Protein 4QED (pdb70)

Sequence (496 aa):
MKKNVLITGGFKGIGKQVALEFLKNDYHVCITSRYFEKEKRIPHLFSSYEENISFYQLDVTDEEQVNEIINKIVKKFGRLDVLVNNAGISLSDGLLTETKTTDFNKMINTNILGTYFCMKYALKHMQKVSCGAIVNISSITGLSGFPYSILFGSTKHAVIGLTKGAAVEFADKGIKINAVAPGIIKTETLQKEIDSGEFSEDSISSIHPMQKLGTTLDVAKGIYFLANEDNNFITGHVLSIDGGYLSQMKKNVLITGGFKGIGKQVALEFLKNDYHVCITSRYFEKEKRIPHLFSSYEENISFYQLDVTDEEQVNEIINKIVKKFGRLDVLVNNAGISLSDGLLTETKTTDFNKMINTNILGTYFCMKYALKHMQKVSCGAIVNISSITGLSGFPYSILFGSTKHAVIGLTKGAAVEFADKGIKINAVAPGIIKTETLQKEIDSGEFSEDSISSIHPMQKLGTTLDVAKGIYFLANEDNNFITGHVLSIDGGYLSQ

Organism: Staphylococcus epidermidis (NCBI:txid1282)

Radius of gyration: 23.38 Å; Cα contacts (8 Å, |Δi|>4): 1090; chains: 2; bounding box: 49×61×66 Å

InterPro domains:
  IPR002347 Short-chain dehydrogenase/reductase SDR [PF13561] (12-245)
  IPR002347 Short-chain dehydrogenase/reductase SDR [PR00080] (78-89)
  IPR002347 Short-chain dehydrogenase/reductase SDR [PR00080] (132-140)
  IPR002347 Short-chain dehydrogenase/reductase SDR [PR00080] (152-171)
  IPR002347 Short-chain dehydrogenase/reductase SDR [PR00081] (4-21)
  IPR002347 Short-chain dehydrogenase/reductase SDR [PR00081] (78-89)
  IPR002347 Short-chain dehydrogenase/reductase SDR [PR00081] (126-142)
  IPR002347 Short-chain dehydrogenase/reductase SDR [PR00081] (152-171)
  IPR002347 Short-chain dehydrogenase/reductase SDR [PR00081] (173-190)
  IPR002347 Short-chain dehydrogenase/reductase SDR [PR00081] (209-229)
  IPR020904 Short-chain dehydrogenase/reductase, conserved site [PS00061] (139-167)
  IPR036291 NAD(P)-binding domain superfamily [SSF51735] (3-246)
  IPR050259 Short-chain dehydrogenases/reductases [PTHR42879] (2-246)

Structure (mmCIF, N/CA/C/O backbone):
data_4QED
#
_entry.id   4QED
#
_cell.length_a   131.42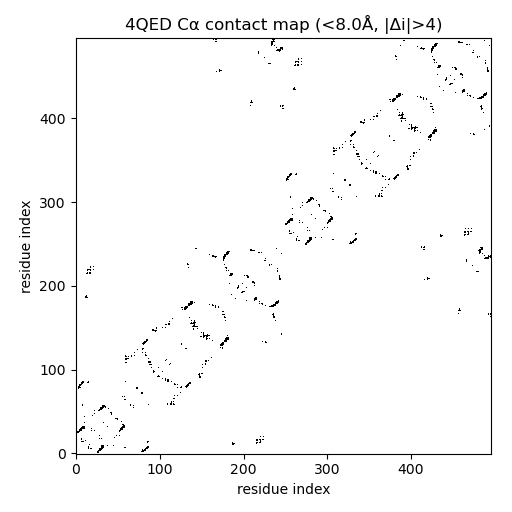4
_cell.length_b   57.278
_cell.length_c   82.438
_cell.angle_alpha   90.00
_cell.angle_beta   121.13
_cell.angle_gamma   90.00
#
_symmetry.space_group_name_H-M   'C 1 2 1'
#
loop_
_entity.id
_entity.type
_entity.pdbx_description
1 polymer ElxO
2 non-polymer 'NADP NICOTINAMIDE-ADENINE-DINUCLEOTIDE PHOSPHATE'
3 non-polymer 'SULFATE ION'
4 water water
#
loop_
_atom_site.group_PDB
_atom_site.id
_atom_site.type_symbol
_atom_site.label_atom_id
_atom_site.label_alt_id
_atom_site.label_comp_id
_atom_site.label_asym_id
_atom_site.label_entity_id
_atom_site.label_seq_id
_atom_site.pdbx_PDB_ins_code
_atom_site.Cartn_x
_atom_site.Cartn_y
_atom_site.Cartn_z
_atom_site.occupancy
_atom_site.B_iso_or_equiv
_atom_site.auth_seq_id
_atom_site.auth_comp_id
_atom_site.auth_asym_id
_atom_site.auth_atom_id
_atom_site.pdbx_PDB_model_num
ATOM 1 N N . MET A 1 1 ? 35.931 19.704 16.314 1.00 33.98 2 MET A N 1
ATOM 2 C CA . MET A 1 1 ? 36.219 19.790 14.852 1.00 35.06 2 MET A CA 1
ATOM 3 C C . MET A 1 1 ? 35.377 18.802 14.035 1.00 34.10 2 MET A C 1
ATOM 4 O O . MET A 1 1 ? 35.242 18.950 12.818 1.00 35.09 2 MET A O 1
ATOM 9 N N . LYS A 1 2 ? 34.813 17.803 14.709 1.00 31.66 3 LYS A N 1
ATOM 10 C CA . LYS A 1 2 ? 33.956 16.820 14.051 1.00 30.24 3 LYS A CA 1
ATOM 11 C C . LYS A 1 2 ? 32.491 17.172 14.243 1.00 28.90 3 LYS A C 1
ATOM 12 O O . LYS A 1 2 ? 32.102 17.690 15.291 1.00 28.31 3 LYS A O 1
ATOM 18 N N . LYS A 1 3 ? 31.678 16.868 13.235 1.00 28.03 4 LYS A N 1
ATOM 19 C CA . LYS A 1 3 ? 30.228 16.925 13.378 1.00 26.97 4 LYS A CA 1
ATOM 20 C C . LYS A 1 3 ? 29.805 15.993 14.509 1.00 26.55 4 LYS A C 1
ATOM 21 O O . LYS A 1 3 ? 30.469 14.986 14.772 1.00 26.34 4 LYS A O 1
ATOM 27 N N . ASN A 1 4 ? 28.707 16.342 15.174 1.00 25.50 5 ASN A N 1
ATOM 28 C CA . ASN A 1 4 ? 28.248 15.633 16.355 1.00 25.97 5 ASN A CA 1
ATOM 29 C C . ASN A 1 4 ? 26.824 15.111 16.185 1.00 24.32 5 ASN A C 1
ATOM 30 O O . ASN A 1 4 ? 25.923 15.862 15.816 1.00 23.66 5 ASN A O 1
ATOM 35 N N . VAL A 1 5 ? 26.641 13.825 16.466 1.00 22.78 6 VAL A N 1
ATOM 36 C CA . VAL A 1 5 ? 25.327 13.180 16.355 1.00 22.11 6 VAL A CA 1
ATOM 37 C C . VAL A 1 5 ? 24.911 12.531 17.678 1.00 21.89 6 VAL A C 1
ATOM 38 O O . VAL A 1 5 ? 25.723 11.876 18.337 1.00 22.42 6 VAL A O 1
ATOM 42 N N . LEU A 1 6 ? 23.653 12.734 18.074 1.00 21.40 7 LEU A N 1
ATOM 43 C CA . LEU A 1 6 ? 23.075 12.010 19.211 1.00 21.36 7 LEU A CA 1
ATOM 44 C C . LEU A 1 6 ? 22.135 10.929 18.683 1.00 21.15 7 LEU A C 1
ATOM 45 O O . LEU A 1 6 ? 21.225 11.218 17.901 1.00 21.31 7 LEU A O 1
ATOM 50 N N . ILE A 1 7 ? 22.386 9.693 19.092 1.00 20.75 8 ILE A N 1
ATOM 51 C CA . ILE A 1 7 ? 21.485 8.575 18.797 1.00 20.89 8 ILE A CA 1
ATOM 52 C C . ILE A 1 7 ? 20.863 8.111 20.102 1.00 21.59 8 ILE A C 1
ATOM 53 O O . ILE A 1 7 ? 21.573 7.863 21.085 1.00 21.97 8 ILE A O 1
ATOM 58 N N . THR A 1 8 ? 19.540 7.992 20.129 1.00 21.30 9 THR A N 1
ATOM 59 C CA . THR A 1 8 ? 18.894 7.428 21.300 1.00 21.87 9 THR A CA 1
ATOM 60 C C . THR A 1 8 ? 19.012 5.913 21.202 1.00 22.93 9 THR A C 1
ATOM 61 O O . THR A 1 8 ? 18.226 5.263 20.539 1.00 23.37 9 THR A O 1
ATOM 65 N N . GLY A 1 9 ? 20.039 5.376 21.847 1.00 23.88 10 GLY A N 1
ATOM 66 C CA . GLY A 1 9 ? 20.434 3.976 21.681 1.00 25.16 10 GLY A CA 1
ATOM 67 C C . GLY A 1 9 ? 21.860 3.912 21.178 1.00 26.01 10 GLY A C 1
ATOM 68 O O . GLY A 1 9 ? 22.627 4.880 21.318 1.00 26.83 10 GLY A O 1
ATOM 69 N N . GLY A 1 10 ? 22.220 2.779 20.580 1.00 25.30 11 GLY A N 1
ATOM 70 C CA . GLY A 1 10 ? 23.548 2.599 20.004 1.00 25.45 11 GLY A CA 1
ATOM 71 C C . GLY A 1 10 ? 24.223 1.295 20.397 1.00 24.98 11 GLY A C 1
ATOM 72 O O . GLY A 1 10 ? 25.270 0.948 19.852 1.00 25.68 11 GLY A O 1
ATOM 73 N N . PHE A 1 11 ? 23.635 0.572 21.342 1.00 25.49 12 PHE A N 1
ATOM 74 C CA . PHE A 1 11 ? 24.281 -0.636 21.854 1.00 25.76 12 PHE A CA 1
ATOM 75 C C . PHE A 1 11 ? 23.806 -1.924 21.190 1.00 26.27 12 PHE A C 1
ATOM 76 O O . PHE A 1 11 ? 24.469 -2.952 21.302 1.00 27.59 12 PHE A O 1
ATOM 84 N N . LYS A 1 12 ? 22.680 -1.861 20.483 1.00 25.85 13 LYS A N 1
ATOM 85 C CA . LYS A 1 12 ? 22.121 -3.041 19.812 1.00 25.59 13 LYS A CA 1
ATOM 86 C C . LYS A 1 12 ? 21.273 -2.647 18.603 1.00 25.38 13 LYS A C 1
ATOM 87 O O . LYS A 1 12 ? 20.933 -1.478 18.429 1.00 24.90 13 LYS A O 1
ATOM 93 N N . GLY A 1 13 ? 20.931 -3.633 17.781 1.00 23.66 14 GLY A N 1
ATOM 94 C CA . GLY A 1 13 ? 20.031 -3.432 16.648 1.00 23.68 14 GLY A CA 1
ATOM 95 C C . GLY A 1 13 ? 20.431 -2.337 15.681 1.00 22.49 14 GLY A C 1
ATOM 96 O O . GLY A 1 13 ? 21.615 -2.109 15.427 1.00 22.51 14 GLY A O 1
ATOM 97 N N . ILE A 1 14 ? 19.421 -1.660 15.144 1.00 21.60 15 ILE A N 1
ATOM 98 C CA . ILE A 1 14 ? 19.613 -0.568 14.189 1.00 20.64 15 ILE A CA 1
ATOM 99 C C . ILE A 1 14 ? 20.536 0.527 14.751 1.00 20.95 15 ILE A C 1
ATOM 100 O O . ILE A 1 14 ? 21.460 0.994 14.068 1.00 21.33 15 ILE A O 1
ATOM 105 N N . GLY A 1 15 ? 20.286 0.921 15.996 1.00 20.50 16 GLY A N 1
ATOM 106 C CA . GLY A 1 15 ? 21.066 1.975 16.650 1.00 20.19 16 GLY A CA 1
ATOM 107 C C . GLY A 1 15 ? 22.568 1.757 16.648 1.00 20.46 16 GLY A C 1
ATOM 108 O O . GLY A 1 15 ? 23.339 2.702 16.440 1.00 20.11 16 GLY A O 1
ATOM 109 N N . LYS A 1 16 ? 22.995 0.519 16.877 1.00 21.15 17 LYS A N 1
ATOM 110 C CA . LYS A 1 16 ? 24.425 0.210 16.881 1.00 23.05 17 LYS A CA 1
ATOM 111 C C . LYS A 1 16 ? 25.014 0.424 15.491 1.00 22.66 17 LYS A C 1
ATOM 112 O O . LYS A 1 16 ? 26.083 1.013 15.356 1.00 22.19 17 LYS A O 1
ATOM 118 N N . GLN A 1 17 ? 24.308 -0.048 14.467 1.00 21.91 18 GLN A N 1
ATOM 119 C CA . GLN A 1 17 ? 24.763 0.108 13.085 1.00 21.99 18 GLN A CA 1
ATOM 120 C C . GLN A 1 17 ? 24.740 1.573 12.646 1.00 21.39 18 GLN A C 1
ATOM 121 O O . GLN A 1 17 ? 25.618 2.013 11.898 1.00 21.40 18 GLN A O 1
ATOM 127 N N . VAL A 1 18 ? 23.749 2.324 13.125 1.00 21.27 19 VAL A N 1
ATOM 128 C CA . VAL A 1 18 ? 23.685 3.765 12.859 1.00 21.21 19 VAL A CA 1
ATOM 129 C C . VAL A 1 18 ? 24.930 4.447 13.444 1.00 21.18 19 VAL A C 1
ATOM 130 O O . VAL A 1 18 ? 25.586 5.247 12.768 1.00 20.98 19 VAL A O 1
ATOM 134 N N . ALA A 1 19 ? 25.265 4.102 14.688 1.00 21.48 20 ALA A N 1
ATOM 135 C CA . ALA A 1 19 ? 26.496 4.578 15.317 1.00 21.76 20 ALA A CA 1
ATOM 136 C C . ALA A 1 19 ? 27.711 4.273 14.441 1.00 21.71 20 ALA A C 1
ATOM 137 O O . ALA A 1 19 ? 28.487 5.166 14.136 1.00 21.20 20 ALA A O 1
ATOM 139 N N . LEU A 1 20 ? 27.861 3.012 14.030 1.00 22.49 21 LEU A N 1
ATOM 140 C CA . LEU A 1 20 ? 28.974 2.613 13.159 1.00 23.81 21 LEU A CA 1
ATOM 141 C C . LEU A 1 20 ? 29.030 3.427 11.864 1.00 23.99 21 LEU A C 1
ATOM 142 O O . LEU A 1 20 ? 30.108 3.854 11.448 1.00 24.09 21 LEU A O 1
ATOM 147 N N . GLU A 1 21 ? 27.875 3.660 11.237 1.00 23.77 22 GLU A N 1
ATOM 148 C CA . GLU A 1 21 ? 27.843 4.387 9.958 1.00 24.56 22 GLU A CA 1
ATOM 149 C C . GLU A 1 21 ? 28.325 5.836 10.102 1.00 23.43 22 GLU A C 1
ATOM 150 O O . GLU A 1 21 ? 29.109 6.312 9.281 1.00 23.15 22 GLU A O 1
ATOM 156 N N . PHE A 1 22 ? 27.882 6.521 11.157 1.00 23.74 23 PHE A N 1
ATOM 157 C CA . PHE A 1 22 ? 28.323 7.899 11.432 1.00 23.12 23 PHE A CA 1
ATOM 158 C C . PHE A 1 22 ? 29.809 7.967 11.822 1.00 23.91 23 PHE A C 1
ATOM 159 O O . PHE A 1 22 ? 30.527 8.886 11.400 1.00 23.69 23 PHE A O 1
ATOM 167 N N . LEU A 1 23 ? 30.261 6.997 12.621 1.00 24.35 24 LEU A N 1
ATOM 168 C CA . LEU A 1 23 ? 31.676 6.886 12.987 1.00 24.80 24 LEU A CA 1
ATOM 169 C C . LEU A 1 23 ? 32.563 6.731 11.754 1.00 25.73 24 LEU A C 1
ATOM 170 O O . LEU A 1 23 ? 33.585 7.407 11.644 1.00 25.89 24 LEU A O 1
ATOM 175 N N . LYS A 1 24 ? 32.150 5.865 10.825 1.00 25.33 25 LYS A N 1
ATOM 176 C CA . LYS A 1 24 ? 32.881 5.636 9.572 1.00 26.33 25 LYS A CA 1
ATOM 177 C C . LYS A 1 24 ? 32.927 6.884 8.691 1.00 27.53 25 LYS A C 1
ATOM 178 O O . LYS A 1 24 ? 33.777 7.000 7.800 1.00 28.28 25 LYS A O 1
ATOM 184 N N . ASN A 1 25 ? 32.007 7.813 8.946 1.00 27.17 26 ASN A N 1
ATOM 185 C CA . ASN A 1 25 ? 31.939 9.074 8.215 1.00 27.10 26 ASN A CA 1
ATOM 186 C C . ASN A 1 25 ? 32.478 10.266 9.009 1.00 28.18 26 ASN A C 1
ATOM 187 O O . ASN A 1 25 ? 32.122 11.419 8.740 1.00 26.99 26 ASN A O 1
ATOM 192 N N . ASP A 1 26 ? 33.325 9.967 9.995 1.00 29.30 27 ASP A N 1
ATOM 193 C CA . ASP A 1 26 ? 34.112 10.968 10.726 1.00 31.14 27 ASP A CA 1
ATOM 194 C C . ASP A 1 26 ? 33.321 11.835 11.732 1.00 30.60 27 ASP A C 1
ATOM 195 O O . ASP A 1 26 ? 33.740 12.955 12.063 1.00 31.99 27 ASP A O 1
ATOM 200 N N . TYR A 1 27 ? 32.194 11.324 12.229 1.00 27.24 28 TYR A N 1
ATOM 201 C CA . TYR A 1 27 ? 31.419 12.046 13.249 1.00 25.95 28 TYR A CA 1
ATOM 202 C C . TYR A 1 27 ? 31.904 11.693 14.644 1.00 25.52 28 TYR A C 1
ATOM 203 O O . TYR A 1 27 ? 32.440 10.598 14.874 1.00 25.97 28 TYR A O 1
ATOM 212 N N . HIS A 1 28 ? 31.711 12.625 15.574 1.00 25.09 29 HIS A N 1
ATOM 213 C CA . HIS A 1 28 ? 31.679 12.278 16.988 1.00 25.03 29 HIS A CA 1
ATOM 214 C C . HIS A 1 28 ? 30.276 11.777 17.311 1.00 24.43 29 HIS A C 1
ATOM 215 O O . HIS A 1 28 ? 29.297 12.444 16.993 1.00 25.05 29 HIS A O 1
ATOM 222 N N . VAL A 1 29 ? 30.176 10.603 17.925 1.00 23.90 30 VAL A N 1
ATOM 223 C CA . VAL A 1 29 ? 28.874 9.993 18.159 1.00 23.84 30 VAL A CA 1
ATOM 224 C C . VAL A 1 29 ? 28.548 9.888 19.647 1.00 24.49 30 VAL A C 1
ATOM 225 O O . VAL A 1 29 ? 29.319 9.316 20.422 1.00 24.79 30 VAL A O 1
ATOM 229 N N . CYS A 1 30 ? 27.406 10.456 20.032 1.00 24.21 31 CYS A N 1
ATOM 230 C CA . CYS A 1 30 ? 26.856 10.282 21.372 1.00 23.95 31 CYS A CA 1
ATOM 231 C C . CYS A 1 30 ? 25.852 9.140 21.348 1.00 23.64 31 CYS A C 1
ATOM 232 O O . CYS A 1 30 ? 24.870 9.191 20.600 1.00 22.98 31 CYS A O 1
ATOM 235 N N . ILE A 1 31 ? 26.117 8.107 22.143 1.00 22.99 32 ILE A N 1
ATOM 236 C CA . ILE A 1 31 ? 25.213 6.955 22.254 1.00 23.81 32 ILE A CA 1
ATOM 237 C C . ILE A 1 31 ? 24.673 6.808 23.670 1.00 23.46 32 ILE A C 1
ATOM 238 O O . ILE A 1 31 ? 25.307 7.249 24.640 1.00 23.19 32 ILE A O 1
ATOM 243 N N . THR A 1 32 ? 23.495 6.200 23.779 1.00 23.27 33 THR A N 1
ATOM 244 C CA . THR A 1 32 ? 22.781 6.118 25.050 1.00 23.35 33 THR A CA 1
ATOM 245 C C . THR A 1 32 ? 22.268 4.716 25.361 1.00 23.61 33 THR A C 1
ATOM 246 O O . THR A 1 32 ? 22.072 3.880 24.470 1.00 23.20 33 THR A O 1
ATOM 250 N N . SER A 1 33 ? 22.047 4.488 26.651 1.00 24.00 34 SER A N 1
ATOM 251 C CA . SER A 1 33 ? 21.344 3.321 27.155 1.00 24.62 34 SER A CA 1
ATOM 252 C C . SER A 1 33 ? 20.665 3.751 28.446 1.00 25.14 34 SER A C 1
ATOM 253 O O . SER A 1 33 ? 21.106 4.700 29.101 1.00 26.59 34 SER A O 1
ATOM 256 N N . ARG A 1 34 ? 19.589 3.064 28.806 1.00 24.95 35 ARG A N 1
ATOM 257 C CA . ARG A 1 34 ? 18.974 3.247 30.116 1.00 25.84 35 ARG A CA 1
ATOM 258 C C . ARG A 1 34 ? 19.883 2.686 31.210 1.00 27.23 35 ARG A C 1
ATOM 259 O O . ARG A 1 34 ? 19.749 3.044 32.387 1.00 26.80 35 ARG A O 1
ATOM 267 N N . TYR A 1 35 ? 20.817 1.827 30.800 1.00 27.87 36 TYR A N 1
ATOM 268 C CA . TYR A 1 35 ? 21.632 1.031 31.718 1.00 29.87 36 TYR A CA 1
ATOM 269 C C . TYR A 1 35 ? 23.078 1.501 31.721 1.00 30.16 36 TYR A C 1
ATOM 270 O O . TYR A 1 35 ? 23.784 1.341 30.726 1.00 29.75 36 TYR A O 1
ATOM 279 N N . PHE A 1 36 ? 23.524 2.079 32.839 1.00 31.98 37 PHE A N 1
ATOM 280 C CA . PHE A 1 36 ? 24.890 2.613 32.926 1.00 33.11 37 PHE A CA 1
ATOM 281 C C . PHE A 1 36 ? 25.955 1.536 32.703 1.00 33.11 37 PHE A C 1
ATOM 282 O O . PHE A 1 36 ? 27.059 1.837 32.243 1.00 31.20 37 PHE A O 1
ATOM 290 N N . GLU A 1 37 ? 25.596 0.287 32.999 1.00 33.15 38 GLU A N 1
ATOM 291 C CA . GLU A 1 37 ? 26.512 -0.852 32.902 1.00 35.03 38 GLU A CA 1
ATOM 292 C C . GLU A 1 37 ? 26.960 -1.132 31.471 1.00 34.06 38 GLU A C 1
ATOM 293 O O . GLU A 1 37 ? 27.915 -1.888 31.248 1.00 34.50 38 GLU A O 1
ATOM 299 N N . LYS A 1 38 ? 26.266 -0.540 30.501 1.00 30.66 39 LYS A N 1
ATOM 300 C CA . LYS A 1 38 ? 26.623 -0.740 29.104 1.00 28.61 39 LYS A CA 1
ATOM 301 C C . LYS A 1 38 ? 27.851 0.072 28.680 1.00 28.46 39 LYS A C 1
ATOM 302 O O . LYS A 1 38 ? 28.540 -0.300 27.733 1.00 28.47 39 LYS A O 1
ATOM 308 N N . GLU A 1 39 ? 28.142 1.164 29.388 1.00 27.68 40 GLU A N 1
ATOM 309 C CA . GLU A 1 39 ? 29.260 2.036 29.007 1.00 28.52 40 GLU A CA 1
ATOM 310 C C . GLU A 1 39 ? 30.584 1.275 28.816 1.00 29.73 40 GLU A C 1
ATOM 311 O O . GLU A 1 39 ? 31.322 1.539 27.863 1.00 28.40 40 GLU A O 1
ATOM 317 N N . LYS A 1 40 ? 30.863 0.322 29.705 1.00 30.65 41 LYS A N 1
ATOM 318 C CA . LYS A 1 40 ? 32.100 -0.474 29.634 1.00 31.98 41 LYS A CA 1
ATOM 319 C C . LYS A 1 40 ? 32.225 -1.368 28.386 1.00 31.34 41 LYS A C 1
ATOM 320 O O . LYS A 1 40 ? 33.305 -1.893 28.102 1.00 30.68 41 LYS A O 1
ATOM 326 N N . ARG A 1 41 ? 31.129 -1.542 27.648 1.00 30.10 42 ARG A N 1
ATOM 327 C CA . ARG A 1 41 ? 31.148 -2.345 26.416 1.00 29.09 42 ARG A CA 1
ATOM 328 C C . ARG A 1 41 ? 31.778 -1.599 25.235 1.00 28.16 42 ARG A C 1
ATOM 329 O O . ARG A 1 41 ? 32.177 -2.220 24.248 1.00 28.82 42 ARG A O 1
ATOM 337 N N . ILE A 1 42 ? 31.870 -0.272 25.342 1.00 27.92 43 ILE A N 1
ATOM 338 C CA . ILE A 1 42 ? 32.256 0.585 24.205 1.00 26.89 43 ILE A CA 1
ATOM 339 C C . ILE A 1 42 ? 33.546 0.167 23.468 1.00 27.47 43 ILE A C 1
ATOM 340 O O . ILE A 1 42 ? 33.522 0.059 22.244 1.00 27.99 43 ILE A O 1
ATOM 345 N N . PRO A 1 43 ? 34.657 -0.087 24.197 1.00 28.59 44 PRO A N 1
ATOM 346 C CA . PRO A 1 43 ? 35.916 -0.452 23.512 1.00 29.87 44 PRO A CA 1
ATOM 347 C C . PRO A 1 43 ? 35.818 -1.730 22.676 1.00 29.50 44 PRO A C 1
ATOM 348 O O . PRO A 1 43 ? 36.565 -1.900 21.709 1.00 30.43 44 PRO A O 1
ATOM 352 N N . HIS A 1 44 ? 34.899 -2.609 23.054 1.00 29.41 45 HIS A N 1
ATOM 353 C CA . HIS A 1 44 ? 34.777 -3.925 22.454 1.00 29.69 45 HIS A CA 1
ATOM 354 C C . HIS A 1 44 ? 33.739 -3.938 21.344 1.00 30.42 45 HIS A C 1
ATOM 355 O O . HIS A 1 44 ? 33.905 -4.640 20.353 1.00 31.82 45 HIS A O 1
ATOM 362 N N . LEU A 1 45 ? 32.693 -3.131 21.495 1.00 31.56 46 LEU A N 1
ATOM 363 C CA . LEU A 1 45 ? 31.680 -2.982 20.452 1.00 31.82 46 LEU A CA 1
ATOM 364 C C . LEU A 1 45 ? 32.148 -2.110 19.286 1.00 32.09 46 LEU A C 1
ATOM 365 O O . LEU A 1 45 ? 31.685 -2.275 18.162 1.00 32.98 46 LEU A O 1
ATOM 370 N N . PHE A 1 46 ? 33.051 -1.176 19.566 1.00 32.18 47 PHE A N 1
ATOM 371 C CA . PHE A 1 46 ? 33.453 -0.172 18.593 1.00 33.92 47 PHE A CA 1
ATOM 372 C C . PHE A 1 46 ? 34.978 -0.033 18.552 1.00 36.16 47 PHE A C 1
ATOM 373 O O . PHE A 1 46 ? 35.512 1.060 18.724 1.00 35.81 47 PHE A O 1
ATOM 381 N N . SER A 1 47 ? 35.664 -1.150 18.313 1.00 40.63 48 SER A N 1
ATOM 382 C CA . SER A 1 47 ? 37.129 -1.252 18.437 1.00 43.96 48 SER A CA 1
ATOM 383 C C . SER A 1 47 ? 37.950 0.005 18.121 1.00 45.97 48 SER A C 1
ATOM 384 O O . SER A 1 47 ? 38.507 0.628 19.025 1.00 51.18 48 SER A O 1
ATOM 387 N N . SER A 1 48 ? 38.021 0.383 16.852 1.00 47.97 49 SER A N 1
ATOM 388 C CA . SER A 1 48 ? 38.899 1.483 16.443 1.00 47.80 49 SER A CA 1
ATOM 389 C C . SER A 1 48 ? 38.317 2.898 16.618 1.00 46.87 49 SER A C 1
ATOM 390 O O . SER A 1 48 ? 38.990 3.885 16.303 1.00 47.32 49 SER A O 1
ATOM 393 N N . TYR A 1 49 ? 37.089 2.996 17.131 1.00 44.37 50 TYR A N 1
ATOM 394 C CA . TYR A 1 49 ? 36.358 4.280 17.168 1.00 42.37 50 TYR A CA 1
ATOM 395 C C . TYR A 1 49 ? 36.174 4.876 18.572 1.00 41.19 50 TYR A C 1
ATOM 396 O O . TYR A 1 49 ? 35.637 5.976 18.725 1.00 40.44 50 TYR A O 1
ATOM 405 N N . GLU A 1 50 ? 36.634 4.140 19.581 1.00 40.62 51 GLU A N 1
ATOM 406 C CA . GLU A 1 50 ? 36.494 4.486 20.995 1.00 41.94 51 GLU A CA 1
ATOM 407 C C . GLU A 1 50 ? 36.601 5.985 21.327 1.00 40.74 51 GLU A C 1
ATOM 408 O O . GLU A 1 50 ? 35.768 6.527 22.060 1.00 39.75 51 GLU A O 1
ATOM 414 N N . GLU A 1 51 ? 37.620 6.643 20.778 1.00 39.09 52 GLU A N 1
ATOM 415 C CA . GLU A 1 51 ? 37.914 8.049 21.079 1.00 38.68 52 GLU A CA 1
ATOM 416 C C . GLU A 1 51 ? 36.880 9.041 20.541 1.00 36.14 52 GLU A C 1
ATOM 417 O O . GLU A 1 51 ? 36.881 10.216 20.932 1.00 34.05 52 GLU A O 1
ATOM 423 N N . ASN A 1 52 ? 36.010 8.569 19.648 1.00 33.57 53 ASN A N 1
ATOM 424 C CA . ASN A 1 52 ? 35.005 9.424 19.011 1.00 31.72 53 ASN A CA 1
ATOM 425 C C . ASN A 1 52 ? 33.572 9.121 19.456 1.00 30.42 53 ASN A C 1
ATOM 426 O O . ASN A 1 52 ? 32.607 9.509 18.791 1.00 29.19 53 ASN A O 1
ATOM 431 N N . ILE A 1 53 ? 33.453 8.442 20.594 1.00 28.65 54 ILE A N 1
ATOM 432 C CA . ILE A 1 53 ? 32.171 8.044 21.156 1.00 28.95 54 ILE A CA 1
ATOM 433 C C . ILE A 1 53 ? 32.031 8.570 22.577 1.00 29.28 54 ILE A C 1
ATOM 434 O O . ILE A 1 53 ? 32.957 8.439 23.388 1.00 30.16 54 ILE A O 1
ATOM 439 N N . SER A 1 54 ? 30.873 9.155 22.879 1.00 28.67 55 SER A N 1
ATOM 440 C CA . SER A 1 54 ? 30.538 9.543 24.251 1.00 28.23 55 SER A CA 1
ATOM 441 C C . SER A 1 54 ? 29.259 8.856 24.716 1.00 28.53 55 SER A C 1
ATOM 442 O O . SER A 1 54 ? 28.266 8.821 23.980 1.00 28.34 55 SER A O 1
ATOM 445 N N . PHE A 1 55 ? 29.297 8.305 25.931 1.00 26.46 56 PHE A N 1
ATOM 446 C CA . PHE A 1 55 ? 28.157 7.607 26.520 1.00 25.75 56 PHE A CA 1
ATOM 447 C C . PHE A 1 55 ? 27.317 8.510 27.421 1.00 26.13 56 PHE A C 1
ATOM 448 O O . PHE A 1 55 ? 27.855 9.281 28.219 1.00 25.00 56 PHE A O 1
ATOM 456 N N . TYR A 1 56 ? 25.998 8.402 27.287 1.00 26.17 57 TYR A N 1
ATOM 457 C CA . TYR A 1 56 ? 25.068 9.031 28.227 1.00 26.57 57 TYR A CA 1
ATOM 458 C C . TYR A 1 56 ? 23.980 8.049 28.632 1.00 25.88 57 TYR A C 1
ATOM 459 O O . TYR A 1 56 ? 23.377 7.396 27.777 1.00 24.70 57 TYR A O 1
ATOM 468 N N . GLN A 1 57 ? 23.743 7.933 29.938 1.00 24.75 58 GLN A N 1
ATOM 469 C CA . GLN A 1 57 ? 22.583 7.215 30.435 1.00 26.18 58 GLN A CA 1
ATOM 470 C C . GLN A 1 57 ? 21.345 8.086 30.212 1.00 25.63 58 GLN A C 1
ATOM 471 O O . GLN A 1 57 ? 21.340 9.273 30.551 1.00 25.85 58 GLN A O 1
ATOM 477 N N . LEU A 1 58 ? 20.312 7.497 29.618 1.00 25.04 59 LEU A N 1
ATOM 478 C CA . LEU A 1 58 ? 19.121 8.242 29.215 1.00 24.10 59 LEU A CA 1
ATOM 479 C C . LEU A 1 58 ? 17.912 7.332 29.051 1.00 23.89 59 LEU A C 1
ATOM 480 O O . LEU A 1 58 ? 17.977 6.332 28.339 1.00 24.00 59 LEU A O 1
ATOM 485 N N . ASP A 1 59 ? 16.819 7.683 29.722 1.00 22.71 60 ASP A N 1
ATOM 486 C CA . ASP A 1 59 ? 15.521 7.118 29.398 1.00 23.12 60 ASP A CA 1
ATOM 487 C C . ASP A 1 59 ? 14.735 8.203 28.662 1.00 22.75 60 ASP A C 1
ATOM 488 O O . ASP A 1 59 ? 14.480 9.269 29.225 1.00 22.13 60 ASP A O 1
ATOM 493 N N . VAL A 1 60 ? 14.366 7.935 27.407 1.00 21.74 61 VAL A N 1
ATOM 494 C CA . VAL A 1 60 ? 13.674 8.936 26.578 1.00 21.17 61 VAL A CA 1
ATOM 495 C C . VAL A 1 60 ? 12.265 9.282 27.075 1.00 21.63 61 VAL A C 1
ATOM 496 O O . VAL A 1 60 ? 11.706 10.316 26.689 1.00 20.95 61 VAL A O 1
ATOM 500 N N . THR A 1 61 ? 11.704 8.441 27.943 1.00 21.59 62 THR A N 1
ATOM 501 C CA . THR A 1 61 ? 10.391 8.727 28.534 1.00 22.56 62 THR A CA 1
ATOM 502 C C . THR A 1 61 ? 10.462 9.743 29.675 1.00 23.11 62 THR A C 1
ATOM 503 O O . THR A 1 61 ? 9.428 10.188 30.173 1.00 23.27 62 THR A O 1
ATOM 507 N N . ASP A 1 62 ? 11.683 10.104 30.072 1.00 23.72 63 ASP A N 1
ATOM 508 C CA . ASP A 1 62 ? 11.921 11.037 31.171 1.00 24.97 63 ASP A CA 1
ATOM 509 C C . ASP A 1 62 ? 12.276 12.396 30.570 1.00 24.14 63 ASP A C 1
ATOM 510 O O . ASP A 1 62 ? 13.423 12.645 30.209 1.00 23.49 63 ASP A O 1
ATOM 515 N N . GLU A 1 63 ? 11.273 13.259 30.433 1.00 24.59 64 GLU A N 1
ATOM 516 C CA . GLU A 1 63 ? 11.460 14.547 29.761 1.00 25.02 64 GLU A CA 1
ATOM 517 C C . GLU A 1 63 ? 12.578 15.395 30.386 1.00 25.43 64 GLU A C 1
ATOM 518 O O . GLU A 1 63 ? 13.368 16.021 29.676 1.00 24.32 64 GLU A O 1
ATOM 524 N N . GLU A 1 64 ? 12.631 15.429 31.714 1.00 26.31 65 GLU A N 1
ATOM 525 C CA . GLU A 1 64 ? 13.667 16.207 32.396 1.00 27.81 65 GLU A CA 1
ATOM 526 C C . GLU A 1 64 ? 15.062 15.694 32.060 1.00 26.07 65 GLU A C 1
ATOM 527 O O . GLU A 1 64 ? 15.990 16.480 31.856 1.00 25.63 65 GLU A O 1
ATOM 533 N N . GLN A 1 65 ? 15.205 14.373 32.002 1.00 25.26 66 GLN A N 1
ATOM 534 C CA . GLN A 1 65 ? 16.491 13.774 31.682 1.00 24.60 66 GLN A CA 1
ATOM 535 C C . GLN A 1 65 ? 16.880 14.037 30.226 1.00 23.74 66 GLN A C 1
ATOM 536 O O . GLN A 1 65 ? 18.050 14.296 29.937 1.00 23.06 66 GLN A O 1
ATOM 542 N N . VAL A 1 66 ? 15.901 13.986 29.323 1.00 23.81 67 VAL A N 1
ATOM 543 C CA . VAL A 1 66 ? 16.142 14.331 27.914 1.00 23.79 67 VAL A CA 1
ATOM 544 C C . VAL A 1 66 ? 16.708 15.755 27.792 1.00 24.33 67 VAL A C 1
ATOM 545 O O . VAL A 1 66 ? 17.709 15.978 27.113 1.00 23.73 67 VAL A O 1
ATOM 549 N N . ASN A 1 67 ? 16.058 16.706 28.453 1.00 24.67 68 ASN A N 1
ATOM 550 C CA . ASN A 1 67 ? 16.529 18.090 28.475 1.00 26.62 68 ASN A CA 1
ATOM 551 C C . ASN A 1 67 ? 17.936 18.192 29.065 1.00 26.22 68 ASN A C 1
ATOM 552 O O . ASN A 1 67 ? 18.812 18.819 28.468 1.00 25.75 68 ASN A O 1
ATOM 557 N N . GLU A 1 68 ? 18.145 17.559 30.222 1.00 28.29 69 GLU A N 1
ATOM 558 C CA . GLU A 1 68 ? 19.454 17.517 30.878 1.00 28.90 69 GLU A CA 1
ATOM 559 C C . GLU A 1 68 ? 20.551 16.946 29.965 1.00 28.49 69 GLU A C 1
ATOM 560 O O . GLU A 1 68 ? 21.620 17.550 29.825 1.00 27.88 69 GLU A O 1
ATOM 566 N N . ILE A 1 69 ? 20.291 15.790 29.350 1.00 27.20 70 ILE A N 1
ATOM 567 C CA . ILE A 1 69 ? 21.297 15.117 28.513 1.00 27.41 70 ILE A CA 1
ATOM 568 C C . ILE A 1 69 ? 21.650 15.932 27.273 1.00 26.71 70 ILE A C 1
ATOM 569 O O . ILE A 1 69 ? 22.827 16.064 26.932 1.00 27.39 70 ILE A O 1
ATOM 574 N N . ILE A 1 70 ? 20.636 16.477 26.606 1.00 26.77 71 ILE A N 1
ATOM 575 C CA . ILE A 1 70 ? 20.857 17.275 25.401 1.00 26.97 71 ILE A CA 1
ATOM 576 C C . ILE A 1 70 ? 21.608 18.570 25.749 1.00 28.00 71 ILE A C 1
ATOM 577 O O . ILE A 1 70 ? 22.512 18.987 25.018 1.00 27.91 71 ILE A O 1
ATOM 582 N N . ASN A 1 71 ? 21.257 19.186 26.875 1.00 29.02 72 ASN A N 1
ATOM 583 C CA . ASN A 1 71 ? 22.004 20.353 27.364 1.00 30.14 72 ASN A CA 1
ATOM 584 C C . ASN A 1 71 ? 23.480 20.051 27.639 1.00 30.38 72 ASN A C 1
ATOM 585 O O . ASN A 1 71 ? 24.358 20.851 27.298 1.00 30.14 72 ASN A O 1
ATOM 590 N N . LYS A 1 72 ? 23.742 18.893 28.243 1.00 30.29 73 LYS A N 1
ATOM 591 C CA . LYS A 1 72 ? 25.108 18.452 28.554 1.00 31.48 73 LYS A CA 1
ATOM 592 C C . LYS A 1 72 ? 25.935 18.284 27.289 1.00 29.62 73 LYS A C 1
ATOM 593 O O . LYS A 1 72 ? 27.076 18.755 27.208 1.00 28.81 73 LYS A O 1
ATOM 599 N N . ILE A 1 73 ? 25.348 17.611 26.304 1.00 27.63 74 ILE A N 1
ATOM 600 C CA . ILE A 1 73 ? 25.977 17.403 25.006 1.00 27.16 74 ILE A CA 1
ATOM 601 C C . ILE A 1 73 ? 26.308 18.734 24.325 1.00 27.73 74 ILE A C 1
ATOM 602 O O . ILE A 1 73 ? 27.424 18.921 23.851 1.00 29.89 74 ILE A O 1
ATOM 607 N N . VAL A 1 74 ? 25.346 19.657 24.295 1.00 28.30 75 VAL A N 1
ATOM 608 C CA . VAL A 1 74 ? 25.546 20.974 23.678 1.00 30.10 75 VAL A CA 1
ATOM 609 C C . VAL A 1 74 ? 26.626 21.803 24.401 1.00 30.99 75 VAL A C 1
ATOM 610 O O . VAL A 1 74 ? 27.441 22.471 23.758 1.00 29.73 75 VAL A O 1
ATOM 614 N N . LYS A 1 75 ? 26.634 21.738 25.732 1.00 32.29 76 LYS A N 1
ATOM 615 C CA . LYS A 1 75 ? 27.659 22.409 26.538 1.00 33.91 76 LYS A CA 1
ATOM 616 C C . LYS A 1 75 ? 29.055 21.843 26.267 1.00 33.70 76 LYS A C 1
ATOM 617 O O . LYS A 1 75 ? 30.004 22.601 26.041 1.00 33.99 76 LYS A O 1
ATOM 623 N N . LYS A 1 76 ? 29.171 20.518 26.284 1.00 30.94 77 LYS A N 1
ATOM 624 C CA . LYS A 1 76 ? 30.452 19.852 26.076 1.00 31.72 77 LYS A CA 1
ATOM 625 C C . LYS A 1 76 ? 30.979 19.959 24.635 1.00 31.04 77 LYS A C 1
ATOM 626 O O . LYS A 1 76 ? 32.171 20.185 24.432 1.00 29.45 77 LYS A O 1
ATOM 632 N N . PHE A 1 77 ? 30.106 19.796 23.644 1.00 29.45 78 PHE A N 1
ATOM 633 C CA . PHE A 1 77 ? 30.571 19.732 22.250 1.00 29.91 78 PHE A CA 1
ATOM 634 C C . PHE A 1 77 ? 30.385 21.017 21.444 1.00 28.53 78 PHE A C 1
ATOM 635 O O . PHE A 1 77 ? 30.992 21.175 20.384 1.00 29.20 78 PHE A O 1
ATOM 643 N N . GLY A 1 78 ? 29.562 21.932 21.952 1.00 28.48 79 GLY A N 1
ATOM 644 C CA . GLY A 1 78 ? 29.321 23.223 21.290 1.00 28.19 79 GLY A CA 1
ATOM 645 C C . GLY A 1 78 ? 28.536 23.121 19.995 1.00 28.32 79 GLY A C 1
ATOM 646 O O . GLY A 1 78 ? 28.396 24.109 19.275 1.00 27.88 79 GLY A O 1
ATOM 647 N N . ARG A 1 79 ? 28.029 21.920 19.704 1.00 27.63 80 ARG A N 1
ATOM 648 C CA . ARG A 1 79 ? 27.291 21.645 18.479 1.00 27.36 80 ARG A CA 1
ATOM 649 C C . ARG A 1 79 ? 26.437 20.372 18.586 1.00 26.99 80 ARG A C 1
ATOM 650 O O . AR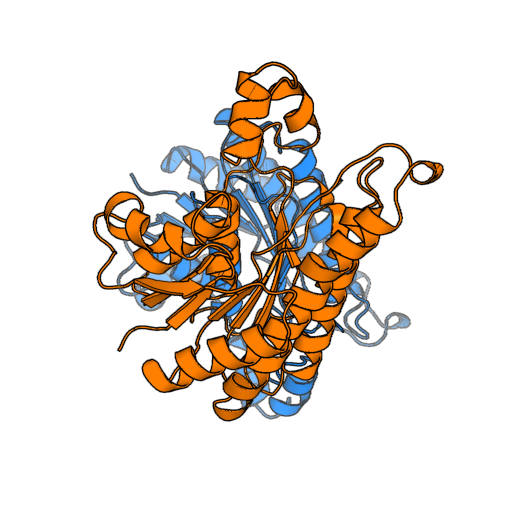G A 1 79 ? 26.735 19.462 19.367 1.00 27.32 80 ARG A O 1
ATOM 658 N N . LEU A 1 80 ? 25.374 20.331 17.789 1.00 25.38 81 LEU A N 1
ATOM 659 C CA . LEU A 1 80 ? 24.525 19.155 17.668 1.00 24.99 81 LEU A CA 1
ATOM 660 C C . LEU A 1 80 ? 24.014 19.131 16.237 1.00 23.62 81 LEU A C 1
ATOM 661 O O . LEU A 1 80 ? 22.986 19.736 15.920 1.00 24.95 81 LEU A O 1
ATOM 666 N N . ASP A 1 81 ? 24.758 18.461 15.367 1.00 22.39 82 ASP A N 1
ATOM 667 C CA . ASP A 1 81 ? 24.445 18.458 13.939 1.00 23.46 82 ASP A CA 1
ATOM 668 C C . ASP A 1 81 ? 23.258 17.569 13.616 1.00 22.01 82 ASP A C 1
ATOM 669 O O . ASP A 1 81 ? 22.435 17.897 12.755 1.00 22.10 82 ASP A O 1
ATOM 674 N N . VAL A 1 82 ? 23.193 16.429 14.293 1.00 21.65 83 VAL A N 1
ATOM 675 C CA . VAL A 1 82 ? 22.196 15.412 13.956 1.00 19.81 83 VAL A CA 1
ATOM 676 C C . VAL A 1 82 ? 21.598 14.799 15.218 1.00 19.59 83 VAL A C 1
ATOM 677 O O . VAL A 1 82 ? 22.317 14.512 16.175 1.00 19.32 83 VAL A O 1
ATOM 681 N N . LEU A 1 83 ? 20.278 14.615 15.213 1.00 19.53 84 LEU A N 1
ATOM 682 C CA . LEU A 1 83 ? 19.609 13.771 16.190 1.00 19.56 84 LEU A CA 1
ATOM 683 C C . LEU A 1 83 ? 18.969 12.587 15.453 1.00 19.35 84 LEU A C 1
ATOM 684 O O . LEU A 1 83 ? 18.230 12.781 14.484 1.00 19.73 84 LEU A O 1
ATOM 689 N N . VAL A 1 84 ? 19.254 11.375 15.915 1.00 19.04 85 VAL A N 1
ATOM 690 C CA . VAL A 1 84 ? 18.560 10.177 15.428 1.00 18.70 85 VAL A CA 1
ATOM 691 C C . VAL A 1 84 ? 17.704 9.593 16.550 1.00 18.48 85 VAL A C 1
ATOM 692 O O . VAL A 1 84 ? 18.226 9.088 17.549 1.00 18.21 85 VAL A O 1
ATOM 696 N N . ASN A 1 85 ? 16.386 9.689 16.385 1.00 18.80 86 ASN A N 1
ATOM 697 C CA . ASN A 1 85 ? 15.447 9.101 17.320 1.00 18.93 86 ASN A CA 1
ATOM 698 C C . ASN A 1 85 ? 15.265 7.611 17.035 1.00 19.05 86 ASN A C 1
ATOM 699 O O . ASN A 1 85 ? 14.359 7.205 16.314 1.00 19.82 86 ASN A O 1
ATOM 704 N N . ASN A 1 86 ? 16.167 6.815 17.597 1.00 19.04 87 ASN A N 1
ATOM 705 C CA . ASN A 1 86 ? 16.197 5.371 17.385 1.00 18.90 87 ASN A CA 1
ATOM 706 C C . ASN A 1 86 ? 15.398 4.593 18.429 1.00 19.10 87 ASN A C 1
ATOM 707 O O . ASN A 1 86 ? 14.729 3.620 18.092 1.00 18.91 87 ASN A O 1
ATOM 712 N N . ALA A 1 87 ? 15.473 5.017 19.694 1.00 19.65 88 ALA A N 1
ATOM 713 C CA . ALA A 1 87 ? 14.767 4.358 20.792 1.00 19.90 88 ALA A CA 1
ATOM 714 C C . ALA A 1 87 ? 13.328 4.012 20.420 1.00 20.71 88 ALA A C 1
ATOM 715 O O . ALA A 1 87 ? 12.565 4.876 20.005 1.00 19.68 88 ALA A O 1
ATOM 717 N N . GLY A 1 88 ? 12.964 2.739 20.552 1.00 20.24 89 GLY A N 1
ATOM 718 C CA . GLY A 1 88 ? 11.600 2.328 20.260 1.00 20.27 89 GLY A CA 1
ATOM 719 C C . GLY A 1 88 ? 11.339 0.892 20.643 1.00 20.93 89 GLY A C 1
ATOM 720 O O . GLY A 1 88 ? 12.256 0.074 20.649 1.00 20.71 89 GLY A O 1
ATOM 721 N N . ILE A 1 89 ? 10.079 0.596 20.957 1.00 21.10 90 ILE A N 1
ATOM 722 C CA . ILE A 1 89 ? 9.670 -0.724 21.427 1.00 21.41 90 ILE A CA 1
ATOM 723 C C . ILE A 1 89 ? 8.401 -1.198 20.734 1.00 22.34 90 ILE A C 1
ATOM 724 O O . ILE A 1 89 ? 7.541 -0.398 20.320 1.00 21.25 90 ILE A O 1
ATOM 729 N N . SER A 1 90 ? 8.293 -2.510 20.614 1.00 22.43 91 SER A N 1
ATOM 730 C CA . SER A 1 90 ? 7.102 -3.117 20.069 1.00 24.79 91 SER A CA 1
ATOM 731 C C . SER A 1 90 ? 6.666 -4.213 21.024 1.00 27.32 91 SER A C 1
ATOM 732 O O . SER A 1 90 ? 7.416 -5.160 21.275 1.00 26.64 91 SER A O 1
ATOM 735 N N . LEU A 1 91 ? 5.469 -4.051 21.579 1.00 29.65 92 LEU A N 1
ATOM 736 C CA . LEU A 1 91 ? 4.905 -5.028 22.500 1.00 34.77 92 LEU A CA 1
ATOM 737 C C . LEU A 1 91 ? 3.756 -5.703 21.763 1.00 38.27 92 LEU A C 1
ATOM 738 O O . LEU A 1 91 ? 2.600 -5.296 21.855 1.00 39.28 92 LEU A O 1
ATOM 743 N N . SER A 1 92 ? 4.123 -6.725 20.996 1.00 46.13 93 SER A N 1
ATOM 744 C CA . SER A 1 92 ? 3.252 -7.338 20.000 1.00 51.85 93 SER A CA 1
ATOM 745 C C . SER A 1 92 ? 2.330 -8.371 20.626 1.00 53.67 93 SER A C 1
ATOM 746 O O . SER A 1 92 ? 2.727 -9.513 20.877 1.00 56.52 93 SER A O 1
ATOM 749 N N . ASP A 1 93 ? 1.097 -7.950 20.885 1.00 54.56 94 ASP A N 1
ATOM 750 C CA . ASP A 1 93 ? 0.052 -8.840 21.379 1.00 57.23 94 ASP A CA 1
ATOM 751 C C . ASP A 1 93 ? -0.648 -9.545 20.201 1.00 55.13 94 ASP A C 1
ATOM 752 O O . ASP A 1 93 ? -0.069 -9.691 19.118 1.00 56.98 94 ASP A O 1
ATOM 757 N N . GLY A 1 94 ? -1.885 -9.982 20.420 1.00 50.44 95 GLY A N 1
ATOM 758 C CA . GLY A 1 94 ? -2.679 -10.627 19.384 1.00 47.06 95 GLY A CA 1
ATOM 759 C C . GLY A 1 94 ? -3.603 -9.629 18.721 1.00 43.32 95 GLY A C 1
ATOM 760 O O . GLY A 1 94 ? -3.180 -8.529 18.347 1.00 40.78 95 GLY A O 1
ATOM 761 N N . LEU A 1 95 ? -4.870 -10.008 18.585 1.00 41.64 96 LEU A N 1
ATOM 762 C CA . LEU A 1 95 ? -5.858 -9.142 17.948 1.00 41.45 96 LEU A CA 1
ATOM 763 C C . LEU A 1 95 ? -6.153 -7.909 18.805 1.00 37.99 96 LEU A C 1
ATOM 764 O O . LEU A 1 95 ? -5.888 -7.904 20.009 1.00 36.01 96 LEU A O 1
ATOM 769 N N . LEU A 1 96 ? -6.691 -6.871 18.166 1.00 35.39 97 LEU A N 1
ATOM 770 C CA . LEU A 1 96 ? -6.957 -5.578 18.806 1.00 32.93 97 LEU A CA 1
ATOM 771 C C . LEU A 1 96 ? -7.814 -5.675 20.065 1.00 31.66 97 LEU A C 1
ATOM 772 O O . LEU A 1 96 ? -7.550 -5.002 21.065 1.00 30.17 97 LEU A O 1
ATOM 777 N N . THR A 1 97 ? -8.837 -6.518 20.005 1.00 30.96 98 THR A N 1
ATOM 778 C CA . THR A 1 97 ? -9.763 -6.705 21.114 1.00 31.81 98 THR A CA 1
ATOM 779 C C . THR A 1 97 ? -9.105 -7.363 22.335 1.00 31.90 98 THR A C 1
ATOM 780 O O . THR A 1 97 ? -9.648 -7.307 23.431 1.00 32.99 98 THR A O 1
ATOM 784 N N . GLU A 1 98 ? -7.934 -7.968 22.142 1.00 32.37 99 GLU A N 1
ATOM 785 C CA . GLU A 1 98 ? -7.212 -8.642 23.232 1.00 34.16 99 GLU A CA 1
ATOM 786 C C . GLU A 1 98 ? -5.976 -7.876 23.725 1.00 31.11 99 GLU A C 1
ATOM 787 O O . GLU A 1 98 ? -5.277 -8.324 24.648 1.00 31.59 99 GLU A O 1
ATOM 793 N N . THR A 1 99 ? -5.706 -6.724 23.115 1.00 27.15 100 THR A N 1
ATOM 794 C CA . THR A 1 99 ? -4.515 -5.941 23.453 1.00 25.33 100 THR A CA 1
ATOM 795 C C . THR A 1 99 ? -4.641 -5.324 24.842 1.00 25.54 100 THR A C 1
ATOM 796 O O . THR A 1 99 ? -5.760 -5.078 25.332 1.00 25.47 100 THR A O 1
ATOM 800 N N . LYS A 1 100 ? -3.495 -5.065 25.468 1.00 25.26 101 LYS A N 1
ATOM 801 C CA . LYS A 1 100 ? -3.460 -4.459 26.795 1.00 27.80 101 LYS A CA 1
ATOM 802 C C . LYS A 1 100 ? -3.224 -2.953 26.696 1.00 26.63 101 LYS A C 1
ATOM 803 O O . LYS A 1 100 ? -2.309 -2.509 26.003 1.00 27.21 101 LYS A O 1
ATOM 809 N N . THR A 1 101 ? -4.050 -2.180 27.393 1.00 25.46 102 THR A N 1
ATOM 810 C CA . THR A 1 101 ? -3.891 -0.728 27.442 1.00 25.11 102 THR A CA 1
ATOM 811 C C . THR A 1 101 ? -2.514 -0.343 27.977 1.00 25.01 102 THR A C 1
ATOM 812 O O . THR A 1 101 ? -1.901 0.595 27.481 1.00 23.85 102 THR A O 1
ATOM 816 N N . THR A 1 102 ? -2.020 -1.089 28.965 1.00 24.97 103 THR A N 1
ATOM 817 C CA . THR A 1 102 ? -0.675 -0.856 29.511 1.00 25.03 103 THR A CA 1
ATOM 818 C C . THR A 1 102 ? 0.416 -1.003 28.436 1.00 24.49 103 THR A C 1
ATOM 819 O O . THR A 1 102 ? 1.382 -0.236 28.415 1.00 24.53 103 THR A O 1
ATOM 823 N N . ASP A 1 103 ? 0.253 -1.973 27.537 1.00 24.72 104 ASP A N 1
ATOM 824 C CA . ASP A 1 103 ? 1.169 -2.120 26.399 1.00 23.61 104 ASP A CA 1
ATOM 825 C C . ASP A 1 103 ? 1.138 -0.904 25.478 1.00 22.54 104 ASP A C 1
ATOM 826 O O . ASP A 1 103 ? 2.191 -0.416 25.060 1.00 22.60 104 ASP A O 1
ATOM 831 N N . PHE A 1 104 ? -0.064 -0.429 25.156 1.00 21.40 105 PHE A N 1
ATOM 832 C CA . PHE A 1 104 ? -0.229 0.734 24.282 1.00 20.54 105 PHE A CA 1
ATOM 833 C C . PHE A 1 104 ? 0.445 1.954 24.917 1.00 20.92 105 PHE A C 1
ATOM 834 O O . PHE A 1 104 ? 1.211 2.657 24.260 1.00 20.20 105 PHE A O 1
ATOM 842 N N . ASN A 1 105 ? 0.188 2.179 26.203 1.00 20.89 106 ASN A N 1
ATOM 843 C CA . ASN A 1 105 ? 0.772 3.324 26.899 1.00 22.78 106 ASN A CA 1
ATOM 844 C C . ASN A 1 105 ? 2.293 3.291 26.923 1.00 21.80 106 ASN A C 1
ATOM 845 O O . ASN A 1 105 ? 2.933 4.317 26.765 1.00 21.88 106 ASN A O 1
ATOM 850 N N . LYS A 1 106 ? 2.868 2.107 27.104 1.00 21.74 107 LYS A N 1
ATOM 851 C CA . LYS A 1 106 ? 4.320 1.964 27.057 1.00 21.76 107 LYS A CA 1
ATOM 852 C C . LYS A 1 106 ? 4.868 2.312 25.671 1.00 21.32 107 LYS A C 1
ATOM 853 O O . LYS A 1 106 ? 5.865 3.043 25.551 1.00 21.61 107 LYS A O 1
ATOM 859 N N . MET A 1 107 ? 4.212 1.819 24.624 1.00 20.05 108 MET A N 1
ATOM 860 C CA . MET A 1 107 ? 4.639 2.158 23.262 1.00 19.47 108 MET A CA 1
ATOM 861 C C . MET A 1 107 ? 4.472 3.654 22.953 1.00 19.52 108 MET A C 1
ATOM 862 O O . MET A 1 107 ? 5.340 4.262 22.330 1.00 19.27 108 MET A O 1
ATOM 867 N N . ILE A 1 108 ? 3.375 4.242 23.423 1.00 19.61 109 ILE A N 1
ATOM 868 C CA . ILE A 1 108 ? 3.136 5.679 23.271 1.00 19.37 109 ILE A CA 1
ATOM 869 C C . ILE A 1 108 ? 4.257 6.463 23.964 1.00 20.20 109 ILE A C 1
ATOM 870 O O . ILE A 1 108 ? 4.892 7.327 23.360 1.00 19.15 109 ILE A O 1
ATOM 875 N N . ASN A 1 109 ? 4.519 6.120 25.223 1.00 20.51 110 ASN A N 1
ATOM 876 C CA . ASN A 1 109 ? 5.541 6.803 26.005 1.00 21.91 110 ASN A CA 1
ATOM 877 C C . ASN A 1 109 ? 6.906 6.779 25.337 1.00 20.54 110 ASN A C 1
ATOM 878 O O . ASN A 1 109 ? 7.537 7.820 25.180 1.00 20.35 110 ASN A O 1
ATOM 883 N N . THR A 1 110 ? 7.352 5.597 24.925 1.00 19.57 111 THR A N 1
ATOM 884 C CA . THR A 1 110 ? 8.668 5.467 24.315 1.00 19.64 111 THR A CA 1
ATOM 885 C C . THR A 1 110 ? 8.679 5.969 22.870 1.00 19.39 111 THR A C 1
ATOM 886 O O . THR A 1 110 ? 9.496 6.820 22.513 1.00 19.38 111 THR A O 1
ATOM 890 N N . ASN A 1 111 ? 7.777 5.445 22.046 1.00 19.67 112 ASN A N 1
ATOM 891 C CA . ASN A 1 111 ? 7.815 5.721 20.606 1.00 19.60 112 ASN A CA 1
ATOM 892 C C . ASN A 1 111 ? 7.359 7.132 20.219 1.00 19.74 112 ASN A C 1
ATOM 893 O O . ASN A 1 111 ? 7.950 7.750 19.337 1.00 20.21 112 ASN A O 1
ATOM 898 N N . ILE A 1 112 ? 6.308 7.631 20.866 1.00 19.87 113 ILE A N 1
ATOM 899 C CA . ILE A 1 112 ? 5.801 8.965 20.541 1.00 18.96 113 ILE A CA 1
ATOM 900 C C . ILE A 1 112 ? 6.422 10.007 21.465 1.00 19.56 113 ILE A C 1
ATOM 901 O O . ILE A 1 112 ? 7.102 10.914 20.992 1.00 20.13 113 ILE A O 1
ATOM 906 N N . LEU A 1 113 ? 6.194 9.885 22.772 1.00 19.43 114 LEU A N 1
ATOM 907 C CA . LEU A 1 113 ? 6.678 10.920 23.704 1.00 19.78 114 LEU A CA 1
ATOM 908 C C . LEU A 1 113 ? 8.204 11.020 23.740 1.00 19.96 114 LEU A C 1
ATOM 909 O O . LEU A 1 113 ? 8.754 12.123 23.732 1.00 18.83 114 LEU A O 1
ATOM 914 N N . GLY A 1 114 ? 8.892 9.879 23.744 1.00 19.46 115 GLY A N 1
ATOM 915 C CA . GLY A 1 114 ? 10.363 9.887 23.691 1.00 19.90 115 GLY A CA 1
ATOM 916 C C . GLY A 1 114 ? 10.904 10.660 22.491 1.00 19.76 115 GLY A C 1
ATOM 917 O O . GLY A 1 114 ? 11.809 11.487 22.624 1.00 20.25 115 GLY A O 1
ATOM 918 N N . THR A 1 115 ? 10.326 10.405 21.321 1.00 19.50 116 THR A N 1
ATOM 919 C CA . THR A 1 115 ? 10.723 11.075 20.088 1.00 19.34 116 THR A CA 1
ATOM 920 C C . THR A 1 115 ? 10.370 12.570 20.151 1.00 19.48 116 THR A C 1
ATOM 921 O O . THR A 1 115 ? 11.192 13.427 19.803 1.00 19.93 116 THR A O 1
ATOM 925 N N . TYR A 1 116 ? 9.174 12.871 20.643 1.00 19.10 117 TYR A N 1
ATOM 926 C CA . TYR A 1 116 ? 8.755 14.263 20.851 1.00 20.29 117 TYR A CA 1
ATOM 927 C C . TYR A 1 116 ? 9.700 15.037 21.791 1.00 20.54 117 TYR A C 1
ATOM 928 O O . TYR A 1 116 ? 10.137 16.144 21.453 1.00 20.54 117 TYR A O 1
ATOM 937 N N . PHE A 1 117 ? 10.028 14.453 22.946 1.00 20.55 118 PHE A N 1
ATOM 938 C CA . PHE A 1 117 ? 10.933 15.111 23.902 1.00 21.49 118 PHE A CA 1
ATOM 939 C C . PHE A 1 117 ? 12.293 15.417 23.276 1.00 21.32 118 PHE A C 1
ATOM 940 O O . PHE A 1 117 ? 12.791 16.543 23.373 1.00 21.42 118 PHE A O 1
ATOM 948 N N . CYS A 1 118 ? 12.904 14.405 22.663 1.00 22.06 119 CYS A N 1
ATOM 949 C CA . CYS A 1 118 ? 14.203 14.588 22.004 1.00 22.04 119 CYS A CA 1
ATOM 950 C C . CYS A 1 118 ? 14.168 15.660 20.899 1.00 22.47 119 CYS A C 1
ATOM 951 O O . CYS A 1 118 ? 15.066 16.516 20.824 1.00 21.74 119 CYS A O 1
ATOM 954 N N . MET A 1 119 ? 13.139 15.615 20.049 1.00 22.14 120 MET A N 1
ATOM 955 C CA . MET A 1 119 ? 12.910 16.668 19.051 1.00 21.63 120 MET A CA 1
ATOM 956 C C . MET A 1 119 ? 12.775 18.047 19.692 1.00 21.94 120 MET A C 1
ATOM 957 O O . MET A 1 119 ? 13.409 19.000 19.247 1.00 20.58 120 MET A O 1
ATOM 962 N N . LYS A 1 120 ? 11.946 18.132 20.731 1.00 22.01 121 LYS A N 1
ATOM 963 C CA . LYS A 1 120 ? 11.609 19.396 21.399 1.00 23.57 121 LYS A CA 1
ATOM 964 C C . LYS A 1 120 ? 12.866 20.127 21.885 1.00 23.65 121 LYS A C 1
ATOM 965 O O . LYS A 1 120 ? 13.050 21.319 21.614 1.00 23.28 121 LYS A O 1
ATOM 971 N N . TYR A 1 121 ? 13.743 19.404 22.571 1.00 23.92 122 TYR A N 1
ATOM 972 C CA . TYR A 1 121 ? 14.936 20.016 23.145 1.00 24.24 122 TYR A CA 1
ATOM 973 C C . TYR A 1 121 ? 16.100 20.142 22.165 1.00 24.55 122 TYR A C 1
ATOM 974 O O . TYR A 1 121 ? 16.883 21.090 22.269 1.00 24.38 122 TYR A O 1
ATOM 983 N N . ALA A 1 122 ? 16.185 19.234 21.190 1.00 23.23 123 ALA A N 1
ATOM 984 C CA . ALA A 1 122 ? 17.171 19.380 20.121 1.00 23.39 123 ALA A CA 1
ATOM 985 C C . ALA A 1 122 ? 16.900 20.621 19.264 1.00 23.82 123 ALA A C 1
ATOM 986 O O . ALA A 1 122 ? 17.832 21.360 18.928 1.00 24.45 123 ALA A O 1
ATOM 988 N N . LEU A 1 123 ? 15.630 20.853 18.933 1.00 23.54 124 LEU A N 1
ATOM 989 C CA . LEU A 1 123 ? 15.240 21.981 18.081 1.00 23.86 124 LEU A CA 1
ATOM 990 C C . LEU A 1 123 ? 15.430 23.326 18.772 1.00 24.89 124 LEU A C 1
ATOM 991 O O . LEU A 1 123 ? 15.646 24.339 18.096 1.00 23.22 124 LEU A O 1
ATOM 996 N N . LYS A 1 124 ? 15.336 23.334 20.103 1.00 25.60 125 LYS A N 1
ATOM 997 C CA . LYS A 1 124 ? 15.637 24.535 20.890 1.00 28.41 125 LYS A CA 1
ATOM 998 C C . LYS A 1 124 ? 17.050 25.024 20.590 1.00 29.30 125 LYS A C 1
ATOM 999 O O . LYS A 1 124 ? 17.273 26.225 20.431 1.00 29.56 125 LYS A O 1
ATOM 1005 N N . HIS A 1 125 ? 17.993 24.085 20.499 1.00 29.58 126 HIS A N 1
ATOM 1006 C CA . HIS A 1 125 ? 19.385 24.408 20.192 1.00 30.09 126 HIS A CA 1
ATOM 1007 C C . HIS A 1 125 ? 19.609 24.631 18.700 1.00 29.66 126 HIS A C 1
ATOM 1008 O O . HIS A 1 125 ? 20.241 25.618 18.312 1.00 29.06 126 HIS A O 1
ATOM 1015 N N . MET A 1 126 ? 19.070 23.740 17.864 1.00 28.03 127 MET A N 1
ATOM 1016 C CA . MET A 1 126 ? 19.224 23.859 16.404 1.00 27.39 127 MET A CA 1
ATOM 1017 C C . MET A 1 126 ? 18.656 25.166 15.830 1.00 29.86 127 MET A C 1
ATOM 1018 O O . MET A 1 126 ? 19.235 25.732 14.897 1.00 29.78 127 MET A O 1
ATOM 1023 N N . GLN A 1 127 ? 17.528 25.617 16.386 1.00 32.29 128 GLN A N 1
ATOM 1024 C CA . GLN A 1 127 ? 16.899 26.919 16.074 1.00 33.97 128 GLN A CA 1
ATOM 1025 C C . GLN A 1 127 ? 17.901 28.074 16.150 1.00 33.63 128 GLN A C 1
ATOM 1026 O O . GLN A 1 127 ? 17.931 28.946 15.285 1.00 32.93 128 GLN A O 1
ATOM 1032 N N . LYS A 1 128 ? 18.703 28.071 17.209 1.00 34.05 129 LYS A N 1
ATOM 1033 C CA . LYS A 1 128 ? 19.672 29.137 17.477 1.00 35.15 129 LYS A CA 1
ATOM 1034 C C . LYS A 1 128 ? 20.748 29.278 16.398 1.00 34.98 129 LYS A C 1
ATOM 1035 O O . LYS A 1 128 ? 21.269 30.372 16.190 1.00 36.82 129 LYS A O 1
ATOM 1041 N N . VAL A 1 129 ? 21.078 28.178 15.720 1.00 31.75 130 VAL A N 1
ATOM 1042 C CA . VAL A 1 129 ? 22.147 28.180 14.723 1.00 30.59 130 VAL A CA 1
ATOM 1043 C C . VAL A 1 129 ? 21.621 28.001 13.294 1.00 30.65 130 VAL A C 1
ATOM 1044 O O . VAL A 1 129 ? 22.397 27.984 12.333 1.00 30.75 130 VAL A O 1
ATOM 1048 N N . SER A 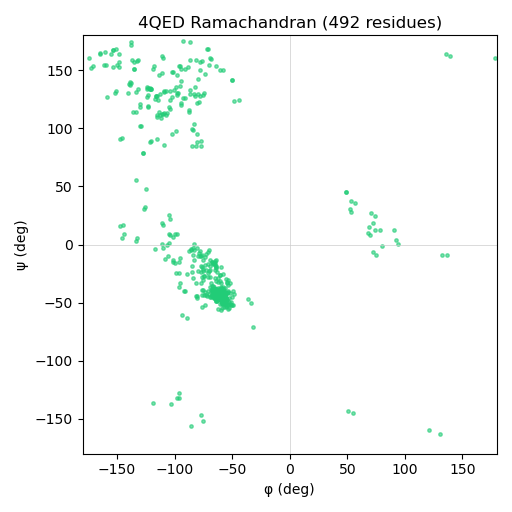1 130 ? 20.300 27.876 13.167 1.00 29.02 131 SER A N 1
ATOM 1049 C CA . SER A 1 130 ? 19.644 27.689 11.871 1.00 29.21 131 SER A CA 1
ATOM 1050 C C . SER A 1 130 ? 20.283 26.582 11.023 1.00 28.80 131 SER A C 1
ATOM 1051 O O . SER A 1 130 ? 20.514 26.759 9.824 1.00 29.72 131 SER A O 1
ATOM 1054 N N . CYS A 1 131 ? 20.571 25.446 11.651 1.00 29.83 132 CYS A N 1
ATOM 1055 C CA . CYS A 1 131 ? 21.003 24.252 10.921 1.00 29.76 132 CYS A CA 1
ATOM 1056 C C . CYS A 1 131 ? 20.895 23.025 11.805 1.00 28.21 132 CYS A C 1
ATOM 1057 O O . CYS A 1 131 ? 20.762 23.136 13.026 1.00 26.25 132 CYS A O 1
ATOM 1060 N N . GLY A 1 132 ? 20.940 21.853 11.179 1.00 26.27 133 GLY A N 1
ATOM 1061 C CA . GLY A 1 132 ? 20.734 20.600 11.895 1.00 25.15 133 GLY A CA 1
ATOM 1062 C C . GLY A 1 132 ? 19.878 19.652 11.085 1.00 24.13 133 GLY A C 1
ATOM 1063 O O . GLY A 1 132 ? 19.204 20.062 10.143 1.00 25.10 133 GLY A O 1
ATOM 1064 N N . ALA A 1 133 ? 19.926 18.374 11.446 1.00 23.29 134 ALA A N 1
ATOM 1065 C CA . ALA A 1 133 ? 19.092 17.351 10.830 1.00 22.76 134 ALA A CA 1
ATOM 1066 C C . ALA A 1 133 ? 18.564 16.426 11.916 1.00 22.09 134 ALA A C 1
ATOM 1067 O O . ALA A 1 133 ? 19.286 16.078 12.856 1.00 22.35 134 ALA A O 1
ATOM 1069 N N . ILE A 1 134 ? 17.292 16.058 11.798 1.00 21.07 135 ILE A N 1
ATOM 1070 C CA . ILE A 1 134 ? 16.697 15.063 12.670 1.00 20.34 135 ILE A CA 1
ATOM 1071 C C . ILE A 1 134 ? 16.209 13.928 11.773 1.00 19.73 135 ILE A C 1
ATOM 1072 O O . ILE A 1 134 ? 15.623 14.179 10.719 1.00 19.75 135 ILE A O 1
ATOM 1077 N N . VAL A 1 135 ? 16.501 12.694 12.156 1.00 20.44 136 VAL A N 1
ATOM 1078 C CA . VAL A 1 135 ? 15.927 11.537 11.464 1.00 20.29 136 VAL A CA 1
ATOM 1079 C C . VAL A 1 135 ? 15.179 10.688 12.479 1.00 19.70 136 VAL A C 1
ATOM 1080 O O . VAL A 1 135 ? 15.760 10.172 13.444 1.00 20.29 136 VAL A O 1
ATOM 1084 N N . ASN A 1 136 ? 13.876 10.560 12.260 1.00 19.02 137 ASN A N 1
ATOM 1085 C CA . ASN A 1 136 ? 13.034 9.731 13.113 1.00 19.54 137 ASN A CA 1
ATOM 1086 C C . ASN A 1 136 ? 12.875 8.353 12.503 1.00 19.11 137 ASN A C 1
ATOM 1087 O O . ASN A 1 136 ? 12.998 8.191 11.293 1.00 18.26 137 ASN A O 1
ATOM 1092 N N . ILE A 1 137 ? 12.635 7.351 13.334 1.00 19.69 138 ILE A N 1
ATOM 1093 C CA . ILE A 1 137 ? 12.411 6.015 12.802 1.00 18.77 138 ILE A CA 1
ATOM 1094 C C . ILE A 1 137 ? 10.949 5.634 12.971 1.00 19.37 138 ILE A C 1
ATOM 1095 O O . ILE A 1 137 ? 10.447 5.489 14.091 1.00 19.84 138 ILE A O 1
ATOM 1100 N N . SER A 1 138 ? 10.265 5.511 11.841 1.00 18.70 139 SER A N 1
ATOM 1101 C CA . SER A 1 138 ? 8.902 5.028 11.823 1.00 19.85 139 SER A CA 1
ATOM 1102 C C . SER A 1 138 ? 8.939 3.536 11.480 1.00 19.91 139 SER A C 1
ATOM 1103 O O . SER A 1 138 ? 9.726 2.790 12.063 1.00 20.82 139 SER A O 1
ATOM 1106 N N . SER A 1 139 ? 8.099 3.115 10.539 1.00 19.96 140 SER A N 1
ATOM 1107 C CA . SER A 1 139 ? 7.969 1.706 10.154 1.00 19.99 140 SER A CA 1
ATOM 1108 C C . SER A 1 139 ? 7.030 1.635 8.956 1.00 20.16 140 SER A C 1
ATOM 1109 O O . SER A 1 139 ? 6.255 2.569 8.720 1.00 19.25 140 SER A O 1
ATOM 1112 N N . ILE A 1 140 ? 7.071 0.531 8.206 1.00 19.92 141 ILE A N 1
ATOM 1113 C CA . ILE A 1 140 ? 6.000 0.265 7.230 1.00 19.40 141 ILE A CA 1
ATOM 1114 C C . ILE A 1 140 ? 4.615 0.312 7.896 1.00 19.51 141 ILE A C 1
ATOM 1115 O O . ILE A 1 140 ? 3.623 0.682 7.257 1.00 20.17 141 ILE A O 1
ATOM 1120 N N . THR A 1 141 ? 4.547 -0.053 9.178 1.00 19.75 142 THR A N 1
ATOM 1121 C CA . THR A 1 141 ? 3.272 -0.038 9.918 1.00 19.21 142 THR A CA 1
ATOM 1122 C C . THR A 1 141 ? 2.830 1.395 10.239 1.00 19.54 142 THR A C 1
ATOM 1123 O O . THR A 1 141 ? 1.721 1.612 10.722 1.00 18.60 142 THR A O 1
ATOM 1127 N N . GLY A 1 142 ? 3.711 2.359 9.975 1.00 20.00 143 GLY A N 1
ATOM 1128 C CA . GLY A 1 142 ? 3.387 3.782 10.125 1.00 20.49 143 GLY A CA 1
ATOM 1129 C C . GLY A 1 142 ? 2.718 4.363 8.887 1.00 21.02 143 GLY A C 1
ATOM 1130 O O . GLY A 1 142 ? 2.304 5.532 8.887 1.00 21.98 143 GLY A O 1
ATOM 1131 N N . LEU A 1 143 ? 2.613 3.545 7.840 1.00 21.69 144 LEU A N 1
ATOM 1132 C CA . LEU A 1 143 ? 2.053 3.949 6.539 1.00 22.32 144 LEU A CA 1
ATOM 1133 C C . LEU A 1 143 ? 1.052 2.932 5.979 1.00 23.10 144 LEU A C 1
ATOM 1134 O O . LEU A 1 143 ? 0.564 3.079 4.850 1.00 22.84 144 LEU A O 1
ATOM 1139 N N . SER A 1 144 ? 0.773 1.883 6.748 1.00 22.77 145 SER A N 1
ATOM 1140 C CA . SER A 1 144 ? -0.142 0.834 6.302 1.00 23.70 145 SER A CA 1
ATOM 1141 C C . SER A 1 144 ? -0.752 0.123 7.509 1.00 23.80 145 SER A C 1
ATOM 1142 O O . SER A 1 144 ? -0.259 0.259 8.628 1.00 24.47 145 SER A O 1
ATOM 1145 N N . GLY A 1 145 ? -1.830 -0.623 7.283 1.00 23.53 146 GLY A N 1
ATOM 1146 C CA . GLY A 1 145 ? -2.473 -1.385 8.352 1.00 23.88 146 GLY A CA 1
ATOM 1147 C C . GLY A 1 145 ? -1.874 -2.773 8.414 1.00 25.99 146 GLY A C 1
ATOM 1148 O O . GLY A 1 145 ? -1.845 -3.475 7.403 1.00 25.14 146 GLY A O 1
ATOM 1149 N N . PHE A 1 146 ? -1.409 -3.166 9.599 1.00 26.79 147 PHE A N 1
ATOM 1150 C CA . PHE A 1 146 ? -0.663 -4.409 9.781 1.00 29.42 147 PHE A CA 1
ATOM 1151 C C . PHE A 1 146 ? -1.265 -5.212 10.937 1.00 30.30 147 PHE A C 1
ATOM 1152 O O . PHE A 1 146 ? -1.036 -4.888 12.106 1.00 30.30 147 PHE A O 1
ATOM 1160 N N . PRO A 1 147 ? -2.059 -6.257 10.619 1.00 31.27 148 PRO A N 1
ATOM 1161 C CA . PRO A 1 147 ? -2.692 -7.070 11.661 1.00 29.86 148 PRO A CA 1
ATOM 1162 C C . PRO A 1 147 ? -1.695 -7.542 12.723 1.00 28.62 148 PRO A C 1
ATOM 1163 O O . PRO A 1 147 ? -0.547 -7.852 12.398 1.00 28.05 148 PRO A O 1
ATOM 1167 N N . TYR A 1 148 ? -2.147 -7.556 13.981 1.00 28.16 149 TYR A N 1
ATOM 1168 C CA . TYR A 1 148 ? -1.338 -7.922 15.161 1.00 28.23 149 TYR A CA 1
ATOM 1169 C C . TYR A 1 148 ? -0.289 -6.887 15.555 1.00 27.01 149 TYR A C 1
ATOM 1170 O O . TYR A 1 148 ? 0.359 -7.032 16.590 1.00 26.89 149 TYR A O 1
ATOM 1179 N N . SER A 1 149 ? -0.122 -5.853 14.731 1.00 24.45 150 SER A N 1
ATOM 1180 C CA . SER A 1 149 ? 0.787 -4.746 15.048 1.00 24.34 150 SER A CA 1
ATOM 1181 C C . SER A 1 149 ? 0.080 -3.393 14.951 1.00 23.12 150 SER A C 1
ATOM 1182 O O . SER A 1 149 ? 0.706 -2.371 14.637 1.00 23.18 150 SER A O 1
ATOM 1185 N N . ILE A 1 150 ? -1.219 -3.393 15.235 1.00 22.44 151 ILE A N 1
ATOM 1186 C CA . ILE A 1 150 ? -2.043 -2.191 15.095 1.00 22.78 151 ILE A CA 1
ATOM 1187 C C . ILE A 1 150 ? -1.564 -1.078 16.028 1.00 22.16 151 ILE A C 1
ATOM 1188 O O . ILE A 1 150 ? -1.425 0.079 15.617 1.00 22.45 151 ILE A O 1
ATOM 1193 N N . LEU A 1 151 ? -1.310 -1.430 17.283 1.00 22.47 152 LEU A N 1
ATOM 1194 C CA . LEU A 1 151 ? -0.983 -0.407 18.266 1.00 22.32 152 LEU A CA 1
ATOM 1195 C C . LEU A 1 151 ? 0.412 0.151 18.001 1.00 20.41 152 LEU A C 1
ATOM 1196 O O . LEU A 1 151 ? 0.606 1.363 18.029 1.00 18.83 152 LEU A O 1
ATOM 1201 N N . PHE A 1 152 ? 1.372 -0.734 17.734 1.00 19.11 153 PHE A N 1
ATOM 1202 C CA . PHE A 1 152 ? 2.705 -0.320 17.315 1.00 19.26 153 PHE A CA 1
ATOM 1203 C C . PHE A 1 152 ? 2.623 0.594 16.092 1.00 19.70 153 PHE A C 1
ATOM 1204 O O . PHE A 1 152 ? 3.249 1.663 16.054 1.00 19.74 153 PHE A O 1
ATOM 1212 N N . GLY A 1 153 ? 1.835 0.176 15.107 1.00 18.76 154 GLY A N 1
ATOM 1213 C CA . GLY A 1 153 ? 1.651 0.968 13.886 1.00 19.67 154 GLY A CA 1
ATOM 1214 C C . GLY A 1 153 ? 1.061 2.344 14.159 1.00 19.05 154 GLY A C 1
ATOM 1215 O O . GLY A 1 153 ? 1.445 3.333 13.530 1.00 19.09 154 GLY A O 1
ATOM 1216 N N . SER A 1 154 ? 0.132 2.404 15.105 1.00 19.06 155 SER A N 1
ATOM 1217 C CA . SER A 1 154 ? -0.462 3.677 15.510 1.00 20.28 155 SER A CA 1
ATOM 1218 C C . SER A 1 154 ? 0.603 4.637 16.039 1.00 19.87 155 SER A C 1
ATOM 1219 O O . SER A 1 154 ? 0.582 5.830 15.717 1.00 19.00 155 SER A O 1
ATOM 1222 N N . THR A 1 155 ? 1.535 4.119 16.841 1.00 18.80 156 THR A N 1
ATOM 1223 C CA . THR A 1 155 ? 2.605 4.956 17.385 1.00 19.17 156 THR A CA 1
ATOM 1224 C C . THR A 1 155 ? 3.530 5.417 16.266 1.00 19.04 156 THR A C 1
ATOM 1225 O O . THR A 1 155 ? 3.977 6.557 16.269 1.00 19.80 156 THR A O 1
ATOM 1229 N N . LYS A 1 156 ? 3.792 4.542 15.300 1.00 18.95 157 LYS A N 1
ATOM 1230 C CA . LYS A 1 156 ? 4.675 4.891 14.196 1.00 19.04 157 LYS A CA 1
ATOM 1231 C C . LYS A 1 156 ? 4.016 5.850 13.188 1.00 18.78 157 LYS A C 1
ATOM 1232 O O . LYS A 1 156 ? 4.718 6.612 12.529 1.00 18.90 157 LYS A O 1
ATOM 1238 N N . HIS A 1 157 ? 2.685 5.810 13.092 1.00 18.79 158 HIS A N 1
ATOM 1239 C CA . HIS A 1 157 ? 1.912 6.811 12.335 1.00 18.58 158 HIS A CA 1
ATOM 1240 C C . HIS A 1 157 ? 2.100 8.178 13.010 1.00 18.20 158 HIS A C 1
ATOM 1241 O O . HIS A 1 157 ? 2.372 9.186 12.346 1.00 17.93 158 HIS A O 1
ATOM 1248 N N . ALA A 1 158 ? 1.979 8.192 14.337 1.00 17.24 159 ALA A N 1
ATOM 1249 C CA . ALA A 1 158 ? 2.164 9.408 15.125 1.00 18.25 159 ALA A CA 1
ATOM 1250 C C . ALA A 1 158 ? 3.562 10.005 14.931 1.00 18.21 159 ALA A C 1
ATOM 1251 O O . ALA A 1 158 ? 3.715 11.234 14.848 1.00 18.47 159 ALA A O 1
ATOM 1253 N N . VAL A 1 159 ? 4.573 9.135 14.844 1.00 18.59 160 VAL A N 1
ATOM 1254 C CA . VAL A 1 159 ? 5.942 9.559 14.544 1.00 18.58 160 VAL A CA 1
ATOM 1255 C C . VAL A 1 159 ? 6.042 10.281 13.193 1.00 18.50 160 VAL A C 1
ATOM 1256 O O . VAL A 1 159 ? 6.720 11.310 13.087 1.00 18.13 160 VAL A O 1
ATOM 1260 N N . ILE A 1 160 ? 5.390 9.737 12.164 1.00 18.18 161 ILE A N 1
ATOM 1261 C CA . ILE A 1 160 ? 5.342 10.416 10.866 1.00 18.75 161 ILE A CA 1
ATOM 1262 C C . ILE A 1 160 ? 4.679 11.801 11.007 1.00 18.81 161 ILE A C 1
ATOM 1263 O O . ILE A 1 160 ? 5.139 12.785 10.409 1.00 17.71 161 ILE A O 1
ATOM 1268 N N . GLY A 1 161 ? 3.619 11.876 11.817 1.00 18.59 162 GLY A N 1
ATOM 1269 C CA . GLY A 1 161 ? 2.976 13.161 12.120 1.00 19.38 162 GLY A CA 1
ATOM 1270 C C . GLY A 1 161 ? 3.906 14.197 12.732 1.00 19.44 162 GLY A C 1
ATOM 1271 O O . GLY A 1 161 ? 3.922 15.362 12.315 1.00 18.90 162 GLY A O 1
ATOM 1272 N N . LEU A 1 162 ? 4.686 13.777 13.723 1.00 18.71 163 LEU A N 1
ATOM 1273 C CA . LEU A 1 162 ? 5.687 14.657 14.344 1.00 19.56 163 LEU A CA 1
ATOM 1274 C C . LEU A 1 162 ? 6.745 15.109 13.347 1.00 19.53 163 LEU A C 1
ATOM 1275 O O . LEU A 1 162 ? 7.170 16.265 13.367 1.00 19.57 163 LEU A O 1
ATOM 1280 N N . THR A 1 163 ? 7.167 14.176 12.493 1.00 18.97 164 THR A N 1
ATOM 1281 C CA . THR A 1 163 ? 8.156 14.425 11.446 1.00 19.36 164 THR A CA 1
ATOM 1282 C C . THR A 1 163 ? 7.686 15.507 10.460 1.00 20.02 164 THR A C 1
ATOM 1283 O O . THR A 1 163 ? 8.382 16.499 10.253 1.00 19.65 164 THR A O 1
ATOM 1287 N N . LYS A 1 164 ? 6.517 15.300 9.854 1.00 19.89 165 LYS A N 1
ATOM 1288 C CA . LYS A 1 164 ? 6.003 16.205 8.820 1.00 20.46 165 LYS A CA 1
ATOM 1289 C C . LYS A 1 164 ? 5.647 17.576 9.394 1.00 20.21 165 LYS A C 1
ATOM 1290 O O . LYS A 1 164 ? 5.985 18.605 8.813 1.00 20.38 165 LYS A O 1
ATOM 1296 N N . GLY A 1 165 ? 4.981 17.575 10.546 1.00 20.27 166 GLY A N 1
ATOM 1297 C CA . GLY A 1 165 ? 4.636 18.800 11.258 1.00 19.75 166 GLY A CA 1
ATOM 1298 C C . GLY A 1 165 ? 5.846 19.665 11.551 1.00 19.62 166 GLY A C 1
ATOM 1299 O O . GLY A 1 165 ? 5.858 20.850 11.203 1.00 19.23 166 GLY A O 1
ATOM 1300 N N . ALA A 1 166 ? 6.854 19.077 12.194 1.00 18.81 167 ALA A N 1
ATOM 1301 C CA . ALA A 1 166 ? 8.091 19.798 12.541 1.00 19.85 167 ALA A CA 1
ATOM 1302 C C . ALA A 1 166 ? 8.862 20.243 11.303 1.00 20.09 167 ALA A C 1
ATOM 1303 O O . ALA A 1 166 ? 9.404 21.356 11.253 1.00 19.98 167 ALA A O 1
ATOM 1305 N N . ALA A 1 167 ? 8.901 19.378 10.292 1.00 20.05 168 ALA A N 1
ATOM 1306 C CA . ALA A 1 167 ? 9.580 19.709 9.043 1.00 19.90 168 ALA A CA 1
ATOM 1307 C C . ALA A 1 167 ? 9.047 21.008 8.452 1.00 20.64 168 ALA A C 1
ATOM 1308 O O . ALA A 1 167 ? 9.826 21.915 8.140 1.00 20.22 168 ALA A O 1
ATOM 1310 N N . VAL A 1 168 ? 7.727 21.102 8.320 1.00 21.13 169 VAL A N 1
ATOM 1311 C CA . VAL A 1 168 ? 7.106 22.286 7.716 1.00 22.49 169 VAL A CA 1
ATOM 1312 C C . VAL A 1 168 ? 7.340 23.503 8.621 1.00 23.22 169 VAL A C 1
ATOM 1313 O O . VAL A 1 168 ? 7.569 24.616 8.135 1.00 22.30 169 VAL A O 1
ATOM 1317 N N . GLU A 1 169 ? 7.302 23.277 9.932 1.00 23.78 170 GLU A N 1
ATOM 1318 C CA . GLU A 1 169 ? 7.487 24.352 10.901 1.00 26.02 170 GLU A CA 1
ATOM 1319 C C . GLU A 1 169 ? 8.921 24.909 10.924 1.00 25.87 170 GLU A C 1
ATOM 1320 O O . GLU A 1 169 ? 9.119 26.118 11.094 1.00 25.21 170 GLU A O 1
ATOM 1326 N N . PHE A 1 170 ? 9.908 24.036 10.742 1.00 23.97 171 PHE A N 1
ATOM 1327 C CA . PHE A 1 170 ? 11.316 24.444 10.775 1.00 24.87 171 PHE A CA 1
ATOM 1328 C C . PHE A 1 170 ? 12.004 24.535 9.408 1.00 25.18 171 PHE A C 1
ATOM 1329 O O . PHE A 1 170 ? 13.222 24.738 9.334 1.00 25.73 171 PHE A O 1
ATOM 1337 N N . ALA A 1 171 ? 11.226 24.400 8.336 1.00 24.87 172 ALA A N 1
ATOM 1338 C CA . ALA A 1 171 ? 11.780 24.374 6.977 1.00 25.47 172 ALA A CA 1
ATOM 1339 C C . ALA A 1 171 ? 12.514 25.660 6.608 1.00 27.37 172 ALA A C 1
ATOM 1340 O O . ALA A 1 171 ? 13.559 25.609 5.958 1.00 28.34 172 ALA A O 1
ATOM 1342 N N . ASP A 1 172 ? 11.972 26.800 7.033 1.00 29.22 173 ASP A N 1
ATOM 1343 C CA . ASP A 1 172 ? 12.585 28.098 6.748 1.00 32.33 173 ASP A CA 1
ATOM 1344 C C . ASP A 1 172 ? 13.742 28.418 7.698 1.00 33.26 173 ASP A C 1
ATOM 1345 O O . ASP A 1 172 ? 14.396 29.451 7.549 1.00 32.11 173 ASP A O 1
ATOM 1350 N N . LYS A 1 173 ? 13.984 27.537 8.671 1.00 32.41 174 LYS A N 1
ATOM 1351 C CA . LYS A 1 173 ? 15.099 27.699 9.605 1.00 33.42 174 LYS A CA 1
ATOM 1352 C C . LYS A 1 173 ? 16.309 26.832 9.226 1.00 33.19 174 LYS A C 1
ATOM 1353 O O . LYS A 1 173 ? 17.259 26.715 9.998 1.00 35.07 174 LYS A O 1
ATOM 1359 N N . GLY A 1 174 ? 16.259 26.221 8.043 1.00 31.97 175 GLY A N 1
ATOM 1360 C CA . GLY A 1 174 ? 17.374 25.436 7.505 1.00 31.68 175 GLY A CA 1
ATOM 1361 C C . GLY A 1 174 ? 17.619 24.091 8.171 1.00 31.22 175 GLY A C 1
ATOM 1362 O O . GLY A 1 174 ? 18.701 23.513 8.045 1.00 33.83 175 GLY A O 1
ATOM 1363 N N . ILE A 1 175 ? 16.618 23.593 8.886 1.00 28.27 176 ILE A N 1
ATOM 1364 C CA . ILE A 1 175 ? 16.735 22.318 9.576 1.00 26.42 176 ILE A CA 1
ATOM 1365 C C . ILE A 1 175 ? 15.958 21.281 8.780 1.00 25.13 176 ILE A C 1
ATOM 1366 O O . ILE A 1 175 ? 14.826 21.535 8.387 1.00 25.39 176 ILE A O 1
ATOM 1371 N N . LYS A 1 176 ? 16.583 20.131 8.530 1.00 24.30 177 LYS A N 1
ATOM 1372 C CA . LYS A 1 176 ? 15.941 19.022 7.825 1.00 23.72 177 LYS A CA 1
ATOM 1373 C C . LYS A 1 176 ? 15.393 17.998 8.819 1.00 22.65 177 LYS A C 1
ATOM 1374 O O . LYS A 1 176 ? 16.088 17.569 9.743 1.00 22.29 177 LYS A O 1
ATOM 1380 N N . ILE A 1 177 ? 14.137 17.613 8.635 1.00 21.32 178 ILE A N 1
ATOM 1381 C CA . ILE A 1 177 ? 13.514 16.660 9.535 1.00 19.99 178 ILE A CA 1
ATOM 1382 C C . ILE A 1 177 ? 12.793 15.599 8.713 1.00 18.77 178 ILE A C 1
ATOM 1383 O O . ILE A 1 177 ? 11.818 15.889 8.024 1.00 18.36 178 ILE A O 1
ATOM 1388 N N . ASN A 1 178 ? 13.286 14.370 8.802 1.00 17.96 179 ASN A N 1
ATOM 1389 C CA . ASN A 1 178 ? 12.809 13.277 7.954 1.00 17.64 179 ASN A CA 1
ATOM 1390 C C . ASN A 1 178 ? 12.654 12.010 8.778 1.00 17.85 179 ASN A C 1
ATOM 1391 O O . ASN A 1 178 ? 13.042 11.960 9.945 1.00 17.16 179 ASN A O 1
ATOM 1396 N N . ALA A 1 179 ? 12.069 10.985 8.169 1.00 19.23 180 ALA A N 1
ATOM 1397 C CA . ALA A 1 179 ? 11.913 9.710 8.855 1.00 19.18 180 ALA A CA 1
ATOM 1398 C C . ALA A 1 179 ? 12.303 8.587 7.919 1.00 19.68 180 ALA A C 1
ATOM 1399 O O . ALA A 1 179 ? 12.294 8.756 6.696 1.00 20.76 180 ALA A O 1
ATOM 1401 N N . VAL A 1 180 ? 12.668 7.444 8.491 1.00 19.10 181 VAL A N 1
ATOM 1402 C CA . VAL A 1 180 ? 12.773 6.227 7.695 1.00 18.69 181 VAL A CA 1
ATOM 1403 C C . VAL A 1 180 ? 11.651 5.283 8.119 1.00 18.26 181 VAL A C 1
ATOM 1404 O O . VAL A 1 180 ? 11.234 5.308 9.280 1.00 18.63 181 VAL A O 1
ATOM 1408 N N . ALA A 1 181 ? 11.153 4.485 7.174 1.00 18.49 182 ALA A N 1
ATOM 1409 C CA . ALA A 1 181 ? 10.112 3.496 7.456 1.00 18.94 182 ALA A CA 1
ATOM 1410 C C . ALA A 1 181 ? 10.639 2.117 7.099 1.00 18.99 182 ALA A C 1
ATOM 1411 O O . ALA A 1 181 ? 10.497 1.678 5.961 1.00 19.03 182 ALA A O 1
ATOM 1413 N N . PRO A 1 182 ? 11.296 1.443 8.062 1.00 19.42 183 PRO A N 1
ATOM 1414 C CA . PRO A 1 182 ? 11.844 0.120 7.769 1.00 19.53 183 PRO A CA 1
ATOM 1415 C C . PRO A 1 182 ? 10.760 -0.952 7.667 1.00 20.08 183 PRO A C 1
ATOM 1416 O O . PRO A 1 182 ? 9.726 -0.860 8.338 1.00 19.01 183 PRO A O 1
ATOM 1420 N N . GLY A 1 183 ? 10.992 -1.934 6.796 1.00 20.80 184 GLY A N 1
ATOM 1421 C CA . GLY A 1 183 ? 10.243 -3.192 6.815 1.00 21.51 184 GLY A CA 1
ATOM 1422 C C . GLY A 1 183 ? 10.762 -4.020 7.982 1.00 22.87 184 GLY A C 1
ATOM 1423 O O . GLY A 1 183 ? 11.237 -3.455 8.979 1.00 22.42 184 GLY A O 1
ATOM 1424 N N . ILE A 1 184 ? 10.676 -5.349 7.882 1.00 23.62 185 ILE A N 1
ATOM 1425 C CA . ILE A 1 184 ? 11.193 -6.221 8.948 1.00 23.74 185 ILE A CA 1
ATOM 1426 C C . ILE A 1 184 ? 12.716 -6.326 8.830 1.00 23.88 185 ILE A C 1
ATOM 1427 O O . ILE A 1 184 ? 13.240 -6.719 7.781 1.00 24.20 185 ILE A O 1
ATOM 1432 N N . ILE A 1 185 ? 13.412 -5.949 9.900 1.00 23.51 186 ILE A N 1
ATOM 1433 C CA . ILE A 1 185 ? 14.869 -5.853 9.892 1.00 23.19 186 ILE A CA 1
ATOM 1434 C C . ILE A 1 185 ? 15.478 -6.973 10.742 1.00 25.30 186 ILE A C 1
ATOM 1435 O O . ILE A 1 185 ? 15.057 -7.204 11.879 1.00 25.93 186 ILE A O 1
ATOM 1440 N N . LYS A 1 186 ? 16.475 -7.654 10.190 1.00 28.10 187 LYS A N 1
ATOM 1441 C CA . LYS A 1 186 ? 17.164 -8.727 10.914 1.00 31.41 187 LYS A CA 1
ATOM 1442 C C . LYS A 1 186 ? 18.157 -8.184 11.945 1.00 32.01 187 LYS A C 1
ATOM 1443 O O . LYS A 1 186 ? 19.352 -8.054 11.680 1.00 34.05 187 LYS A O 1
ATOM 1449 N N . THR A 1 187 ? 17.649 -7.875 13.130 1.00 31.66 188 THR A N 1
ATOM 1450 C CA . THR A 1 187 ? 18.489 -7.486 14.254 1.00 32.58 188 THR A CA 1
ATOM 1451 C C . THR A 1 187 ? 18.952 -8.740 15.012 1.00 33.98 188 THR A C 1
ATOM 1452 O O . THR A 1 187 ? 18.503 -9.856 14.706 1.00 32.13 188 THR A O 1
ATOM 1456 N N . GLU A 1 188 ? 19.830 -8.547 16.004 1.00 35.71 189 GLU A N 1
ATOM 1457 C CA . GLU A 1 188 ? 20.253 -9.634 16.907 1.00 37.93 189 GLU A CA 1
ATOM 1458 C C . GLU A 1 188 ? 19.050 -10.357 17.532 1.00 37.84 189 GLU A C 1
ATOM 1459 O O . GLU A 1 188 ? 19.002 -11.592 17.560 1.00 37.61 189 GLU A O 1
ATOM 1465 N N . THR A 1 189 ? 18.087 -9.575 18.020 1.00 38.44 190 THR A N 1
ATOM 1466 C CA . THR A 1 189 ? 16.856 -10.093 18.624 1.00 39.26 190 THR A CA 1
ATOM 1467 C C . THR A 1 189 ? 16.110 -11.036 17.672 1.00 39.75 190 THR A C 1
ATOM 1468 O O . THR A 1 189 ? 15.713 -12.133 18.063 1.00 39.78 190 THR A O 1
ATOM 1472 N N . LEU A 1 190 ? 15.942 -10.609 16.424 1.00 40.06 191 LEU A N 1
ATOM 1473 C CA . LEU A 1 190 ? 15.289 -11.430 15.412 1.00 40.83 191 LEU A CA 1
ATOM 1474 C C . LEU A 1 190 ? 16.142 -12.625 14.971 1.00 43.16 191 LEU A C 1
ATOM 1475 O O . LEU A 1 190 ? 15.611 -13.719 14.764 1.00 42.90 191 LEU A O 1
ATOM 1480 N N . GLN A 1 191 ? 17.450 -12.405 14.823 1.00 45.74 192 GLN A N 1
ATOM 1481 C CA . GLN A 1 191 ? 18.382 -13.445 14.368 1.00 50.29 192 GLN A CA 1
ATOM 1482 C C . GLN A 1 191 ? 18.394 -14.653 15.300 1.00 54.10 192 GLN A C 1
ATOM 1483 O O . GLN A 1 191 ? 18.512 -15.791 14.845 1.00 54.34 192 GLN A O 1
ATOM 1485 N N . LYS A 1 192 ? 18.262 -14.396 16.600 1.00 58.86 193 LYS A N 1
ATOM 1486 C CA . LYS A 1 192 ? 18.227 -15.467 17.592 1.00 64.00 193 LYS A CA 1
ATOM 1487 C C . LYS A 1 192 ? 16.851 -16.137 17.676 1.00 64.73 193 LYS A C 1
ATOM 1488 O O . LYS A 1 192 ? 16.744 -17.281 18.114 1.00 66.49 193 LYS A O 1
ATOM 1494 N N . GLU A 1 193 ? 15.808 -15.426 17.249 1.00 65.77 194 GLU A N 1
ATOM 1495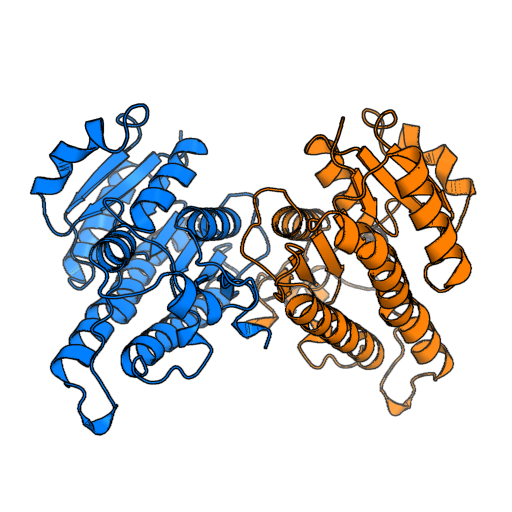 C CA . GLU A 1 193 ? 14.472 -16.017 17.134 1.00 66.45 194 GLU A CA 1
ATOM 1496 C C . GLU A 1 193 ? 14.386 -16.930 15.915 1.00 67.06 194 GLU A C 1
ATOM 1497 O O . GLU A 1 193 ? 13.628 -17.902 15.911 1.00 67.40 194 GLU A O 1
ATOM 1503 N N . ILE A 1 194 ? 15.161 -16.600 14.884 1.00 67.57 195 ILE A N 1
ATOM 1504 C CA . ILE A 1 194 ? 15.317 -17.453 13.709 1.00 69.13 195 ILE A CA 1
ATOM 1505 C C . ILE A 1 194 ? 16.206 -18.648 14.067 1.00 70.74 195 ILE A C 1
ATOM 1506 O O . ILE A 1 194 ? 15.898 -19.789 13.705 1.00 70.58 195 ILE A O 1
ATOM 1511 N N . ASP A 1 195 ? 17.292 -18.377 14.793 1.00 70.53 196 ASP A N 1
ATOM 1512 C CA . ASP A 1 195 ? 18.229 -19.412 15.239 1.00 71.22 196 ASP A CA 1
ATOM 1513 C C . ASP A 1 195 ? 17.618 -20.418 16.221 1.00 72.30 196 ASP A C 1
ATOM 1514 O O . ASP A 1 195 ? 18.045 -21.574 16.263 1.00 73.51 196 ASP A O 1
ATOM 1519 N N . SER A 1 196 ? 16.626 -19.981 17.000 1.00 74.50 197 SER A N 1
ATOM 1520 C CA . SER A 1 196 ? 15.934 -20.866 17.947 1.00 76.36 197 SER A CA 1
ATOM 1521 C C . SER A 1 196 ? 14.809 -21.668 17.281 1.00 78.78 197 SER A C 1
ATOM 1522 O O . SER A 1 196 ? 14.164 -22.494 17.929 1.00 80.87 197 SER A O 1
ATOM 1525 N N . GLY A 1 197 ? 14.576 -21.413 15.995 1.00 79.69 198 GLY A N 1
ATOM 1526 C CA . GLY A 1 197 ? 13.638 -22.202 15.197 1.00 81.54 198 GLY A CA 1
ATOM 1527 C C . GLY A 1 197 ? 12.165 -21.869 15.358 1.00 83.75 198 GLY A C 1
ATOM 1528 O O . GLY A 1 197 ? 11.321 -22.473 14.693 1.00 84.25 198 GLY A O 1
ATOM 1529 N N . GLU A 1 198 ? 11.849 -20.912 16.231 1.00 85.96 199 GLU A N 1
ATOM 1530 C CA . GLU A 1 198 ? 10.461 -20.486 16.450 1.00 86.73 199 GLU A CA 1
ATOM 1531 C C . GLU A 1 198 ? 9.920 -19.615 15.307 1.00 88.86 199 GLU A C 1
ATOM 1532 O O . GLU A 1 198 ? 8.713 -19.372 15.221 1.00 89.71 199 GLU A O 1
ATOM 1538 N N . PHE A 1 199 ? 10.825 -19.143 14.449 1.00 90.01 200 PHE A N 1
ATOM 1539 C CA . PHE A 1 199 ? 10.475 -18.394 13.241 1.00 88.03 200 PHE A CA 1
ATOM 1540 C C . PHE A 1 199 ? 11.373 -18.786 12.072 1.00 84.67 200 PHE A C 1
ATOM 1541 O O . PHE A 1 199 ? 12.599 -18.825 12.205 1.00 86.02 200 PHE A O 1
ATOM 1549 N N . SER A 1 200 ? 10.754 -19.086 10.933 1.00 79.13 201 SER A N 1
ATOM 1550 C CA . SER A 1 200 ? 11.484 -19.326 9.692 1.00 74.54 201 SER A CA 1
ATOM 1551 C C . SER A 1 200 ? 11.826 -17.990 9.038 1.00 70.40 201 SER A C 1
ATOM 1552 O O . SER A 1 200 ? 10.982 -17.094 8.980 1.00 69.75 201 SER A O 1
ATOM 1555 N N . GLU A 1 201 ? 13.061 -17.859 8.558 1.00 67.67 202 GLU A N 1
ATOM 1556 C CA . GLU A 1 201 ? 13.489 -16.639 7.873 1.00 65.38 202 GLU A CA 1
ATOM 1557 C C . GLU A 1 201 ? 12.702 -16.425 6.578 1.00 65.54 202 GLU A C 1
ATOM 1558 O O . GLU A 1 201 ? 12.177 -15.336 6.341 1.00 64.05 202 GLU A O 1
ATOM 1564 N N . ASP A 1 202 ? 12.608 -17.478 5.765 1.00 65.35 203 ASP A N 1
ATOM 1565 C CA . ASP A 1 202 ? 11.862 -17.443 4.504 1.00 64.96 203 ASP A CA 1
ATOM 1566 C C . ASP A 1 202 ? 10.378 -17.121 4.706 1.00 63.48 203 ASP A C 1
ATOM 1567 O O . ASP A 1 202 ? 9.757 -16.471 3.860 1.00 63.77 203 ASP A O 1
ATOM 1572 N N . SER A 1 203 ? 9.824 -17.569 5.833 1.00 61.16 204 SER A N 1
ATOM 1573 C CA . SER A 1 203 ? 8.431 -17.287 6.184 1.00 59.32 204 SER A CA 1
ATOM 1574 C C . SER A 1 203 ? 8.142 -15.784 6.270 1.00 57.85 204 SER A C 1
ATOM 1575 O O . SER A 1 203 ? 7.228 -15.292 5.606 1.00 59.40 204 SER A O 1
ATOM 1578 N N . ILE A 1 204 ? 8.917 -15.059 7.076 1.00 54.08 205 ILE A N 1
ATOM 1579 C CA . ILE A 1 204 ? 8.724 -13.607 7.201 1.00 52.31 205 ILE A CA 1
ATOM 1580 C C . ILE A 1 204 ? 9.432 -12.783 6.123 1.00 48.39 205 ILE A C 1
ATOM 1581 O O . ILE A 1 204 ? 9.075 -11.623 5.904 1.00 48.04 205 ILE A O 1
ATOM 1586 N N . SER A 1 205 ? 10.422 -13.375 5.454 1.00 44.53 206 SER A N 1
ATOM 1587 C CA . SER A 1 205 ? 11.047 -12.746 4.282 1.00 41.97 206 SER A CA 1
ATOM 1588 C C . SER A 1 205 ? 10.026 -12.481 3.179 1.00 39.61 206 SER A C 1
ATOM 1589 O O . SER A 1 205 ? 10.070 -11.433 2.531 1.00 38.46 206 SER A O 1
ATOM 1592 N N . SER A 1 206 ? 9.112 -13.438 2.987 1.00 37.47 207 SER A N 1
ATOM 1593 C CA . SER A 1 206 ? 8.098 -13.397 1.926 1.00 37.46 207 SER A CA 1
ATOM 1594 C C . SER A 1 206 ? 7.168 -12.177 2.006 1.00 36.74 207 SER A C 1
ATOM 1595 O O . SER A 1 206 ? 6.526 -11.812 1.018 1.00 35.79 207 SER A O 1
ATOM 1598 N N . ILE A 1 207 ? 7.114 -11.556 3.183 1.00 36.83 208 ILE A N 1
ATOM 1599 C CA . ILE A 1 207 ? 6.373 -10.307 3.408 1.00 38.04 208 ILE A CA 1
ATOM 1600 C C . ILE A 1 207 ? 6.811 -9.175 2.455 1.00 35.39 208 ILE A C 1
ATOM 1601 O O . ILE A 1 207 ? 5.972 -8.392 1.996 1.00 35.85 208 ILE A O 1
ATOM 1606 N N . HIS A 1 208 ? 8.110 -9.100 2.154 1.00 32.75 209 HIS A N 1
ATOM 1607 C CA . HIS A 1 208 ? 8.643 -8.088 1.225 1.00 29.78 209 HIS A CA 1
ATOM 1608 C C . HIS A 1 208 ? 8.755 -8.632 -0.199 1.00 28.21 209 HIS A C 1
ATOM 1609 O O . HIS A 1 208 ? 9.148 -9.788 -0.387 1.00 27.45 209 HIS A O 1
ATOM 1616 N N . PRO A 1 209 ? 8.433 -7.798 -1.207 1.00 26.01 210 PRO A N 1
ATOM 1617 C CA . PRO A 1 209 ? 8.615 -8.182 -2.609 1.00 25.93 210 PRO A CA 1
ATOM 1618 C C . PRO A 1 209 ? 10.033 -8.662 -2.970 1.00 25.88 210 PRO A C 1
ATOM 1619 O O . PRO A 1 209 ? 10.187 -9.568 -3.794 1.00 24.29 210 PRO A O 1
ATOM 1623 N N . MET A 1 210 ? 11.058 -8.082 -2.349 1.00 25.70 211 MET A N 1
ATOM 1624 C CA . MET A 1 210 ? 12.432 -8.516 -2.594 1.00 26.11 211 MET A CA 1
ATOM 1625 C C . MET A 1 210 ? 12.762 -9.895 -1.999 1.00 26.60 211 MET A C 1
ATOM 1626 O O . MET A 1 210 ? 13.858 -10.416 -2.220 1.00 26.00 211 MET A O 1
ATOM 1631 N N . GLN A 1 211 ? 11.821 -10.463 -1.241 1.00 28.02 212 GLN A N 1
ATOM 1632 C CA . GLN A 1 211 ? 11.935 -11.827 -0.688 1.00 31.00 212 GLN A CA 1
ATOM 1633 C C . GLN A 1 211 ? 13.183 -12.050 0.177 1.00 30.37 212 GLN A C 1
ATOM 1634 O O . GLN A 1 211 ? 13.783 -13.129 0.170 1.00 30.65 212 GLN A O 1
ATOM 1640 N N . LYS A 1 212 ? 13.566 -11.014 0.915 1.00 28.48 213 LYS A N 1
ATOM 1641 C CA . LYS A 1 212 ? 14.623 -11.101 1.913 1.00 26.90 213 LYS A CA 1
ATOM 1642 C C . LYS A 1 212 ? 14.278 -10.114 3.035 1.00 26.75 213 LYS A C 1
ATOM 1643 O O . LYS A 1 212 ? 13.421 -9.239 2.851 1.00 25.20 213 LYS A O 1
ATOM 1649 N N . LEU A 1 213 ? 14.928 -10.260 4.185 1.00 25.80 214 LEU A N 1
ATOM 1650 C CA . LEU A 1 213 ? 14.771 -9.303 5.277 1.00 25.48 214 LEU A CA 1
ATOM 1651 C C . LEU A 1 213 ? 15.652 -8.090 5.046 1.00 24.68 214 LEU A C 1
ATOM 1652 O O . LEU A 1 213 ? 16.634 -8.159 4.307 1.00 24.26 214 LEU A O 1
ATOM 1657 N N . GLY A 1 214 ? 15.306 -6.981 5.691 1.00 24.62 215 GLY A N 1
ATOM 1658 C CA . GLY A 1 214 ? 16.200 -5.832 5.731 1.00 23.61 215 GLY A CA 1
ATOM 1659 C C . GLY A 1 214 ? 17.327 -6.069 6.720 1.00 24.01 215 GLY A C 1
ATOM 1660 O O . GLY A 1 214 ? 17.208 -6.902 7.633 1.00 24.40 215 GLY A O 1
ATOM 1661 N N . THR A 1 215 ? 18.424 -5.342 6.534 1.00 22.90 216 THR A N 1
ATOM 1662 C CA . THR A 1 215 ? 19.542 -5.384 7.467 1.00 23.48 216 THR A CA 1
ATOM 1663 C C . THR A 1 215 ? 19.626 -4.057 8.216 1.00 23.43 216 THR A C 1
ATOM 1664 O O . THR A 1 215 ? 19.070 -3.047 7.768 1.00 21.94 216 THR A O 1
ATOM 1668 N N . THR A 1 216 ? 20.311 -4.065 9.357 1.00 21.85 217 THR A N 1
ATOM 1669 C CA . THR A 1 216 ? 20.552 -2.841 10.109 1.00 22.75 217 THR A CA 1
ATOM 1670 C C . THR A 1 216 ? 21.350 -1.832 9.267 1.00 22.71 217 THR A C 1
ATOM 1671 O O . THR A 1 216 ? 21.176 -0.612 9.403 1.00 22.93 217 THR A O 1
ATOM 1675 N N . LEU A 1 217 ? 22.213 -2.346 8.392 1.00 22.98 218 LEU A N 1
ATOM 1676 C CA . LEU A 1 217 ? 22.986 -1.500 7.487 1.00 23.24 218 LEU A CA 1
ATOM 1677 C C . LEU A 1 217 ? 22.094 -0.779 6.462 1.00 22.96 218 LEU A C 1
ATOM 1678 O O . LEU A 1 217 ? 22.309 0.404 6.190 1.00 21.89 218 LEU A O 1
ATOM 1683 N N . ASP A 1 218 ? 21.103 -1.488 5.909 1.00 21.69 219 ASP A N 1
ATOM 1684 C CA . ASP A 1 218 ? 20.103 -0.869 5.026 1.00 22.35 219 ASP A CA 1
ATOM 1685 C C . ASP A 1 218 ? 19.536 0.380 5.705 1.00 22.13 219 ASP A C 1
ATOM 1686 O O . ASP A 1 218 ? 19.524 1.474 5.127 1.00 22.70 219 ASP A O 1
ATOM 1691 N N . VAL A 1 219 ? 19.078 0.210 6.943 1.00 21.85 220 VAL A N 1
ATOM 1692 C CA . VAL A 1 219 ? 18.455 1.307 7.694 1.00 21.41 220 VAL A CA 1
ATOM 1693 C C . VAL A 1 219 ? 19.466 2.418 7.999 1.00 21.19 220 VAL A C 1
ATOM 1694 O O . VAL A 1 219 ? 19.170 3.597 7.789 1.00 21.06 220 VAL A O 1
ATOM 1698 N N . ALA A 1 220 ? 20.653 2.035 8.467 1.00 21.33 221 ALA A N 1
ATOM 1699 C CA . ALA A 1 220 ? 21.716 2.994 8.792 1.00 21.16 221 ALA A CA 1
ATOM 1700 C C . ALA A 1 220 ? 22.131 3.851 7.591 1.00 21.40 221 ALA A C 1
ATOM 1701 O O . ALA A 1 220 ? 22.395 5.055 7.732 1.00 21.28 221 ALA A O 1
ATOM 1703 N N . LYS A 1 221 ? 22.193 3.235 6.414 1.00 20.74 222 LYS A N 1
ATOM 1704 C CA . LYS A 1 221 ? 22.540 3.965 5.192 1.00 21.20 222 LYS A CA 1
ATOM 1705 C C . LYS A 1 221 ? 21.481 5.003 4.828 1.00 20.93 222 LYS A C 1
ATOM 1706 O O . LYS A 1 221 ? 21.822 6.114 4.422 1.00 20.35 222 LYS A O 1
ATOM 1712 N N . GLY A 1 222 ? 20.208 4.634 4.970 1.00 19.55 223 GLY A N 1
ATOM 1713 C CA . GLY A 1 222 ? 19.104 5.550 4.674 1.00 19.76 223 GLY A CA 1
ATOM 1714 C C . GLY A 1 222 ? 19.120 6.733 5.626 1.00 19.93 223 GLY A C 1
ATOM 1715 O O . GLY A 1 222 ? 19.005 7.896 5.214 1.00 20.03 223 GLY A O 1
ATOM 1716 N N . ILE A 1 223 ? 19.258 6.429 6.915 1.00 19.34 224 ILE A N 1
ATOM 1717 C CA . ILE A 1 223 ? 19.355 7.455 7.941 1.00 18.76 224 ILE A CA 1
ATOM 1718 C C . ILE A 1 223 ? 20.521 8.403 7.662 1.00 19.35 224 ILE A C 1
ATOM 1719 O O . ILE A 1 223 ? 20.366 9.631 7.730 1.00 19.20 224 ILE A O 1
ATOM 1724 N N . TYR A 1 224 ? 21.682 7.836 7.339 1.00 19.27 225 TYR A N 1
ATOM 1725 C CA . TYR A 1 224 ? 22.857 8.657 7.053 1.00 19.41 225 TYR A CA 1
ATOM 1726 C C . TYR A 1 224 ? 22.625 9.591 5.864 1.00 19.33 225 TYR A C 1
ATOM 1727 O O . TYR A 1 224 ? 22.977 10.768 5.925 1.00 18.45 225 TYR A O 1
ATOM 1736 N N . PHE A 1 225 ? 22.033 9.062 4.792 1.00 19.01 226 PHE A N 1
ATOM 1737 C CA . PHE A 1 225 ? 21.729 9.881 3.620 1.00 20.10 226 PHE A CA 1
ATOM 1738 C C . PHE A 1 225 ? 20.865 11.097 3.979 1.00 19.89 226 PHE A C 1
ATOM 1739 O O . PHE A 1 225 ? 21.120 12.189 3.500 1.00 20.85 226 PHE A O 1
ATOM 1747 N N . LEU A 1 226 ? 19.847 10.895 4.815 1.00 20.03 227 LEU A N 1
ATOM 1748 C CA . LEU A 1 226 ? 18.927 11.974 5.198 1.00 19.84 227 LEU A CA 1
ATOM 1749 C C . LEU A 1 226 ? 19.562 12.985 6.159 1.00 20.50 227 LEU A C 1
ATOM 1750 O O . LEU A 1 226 ? 19.114 14.129 6.244 1.00 21.14 227 LEU A O 1
ATOM 1755 N N . ALA A 1 227 ? 20.608 12.560 6.861 1.00 20.90 228 ALA A N 1
ATOM 1756 C CA . ALA A 1 227 ? 21.215 13.362 7.932 1.00 21.29 228 ALA A CA 1
ATOM 1757 C C . ALA A 1 227 ? 22.464 14.136 7.533 1.00 21.83 228 ALA A C 1
ATOM 1758 O O . ALA A 1 227 ? 22.798 15.130 8.191 1.00 22.76 228 ALA A O 1
ATOM 1760 N N . ASN A 1 228 ? 23.170 13.679 6.496 1.00 22.33 229 ASN A N 1
ATOM 1761 C CA . ASN A 1 228 ? 24.497 14.238 6.189 1.00 22.55 229 ASN A CA 1
ATOM 1762 C C . ASN A 1 228 ? 24.442 15.673 5.625 1.00 22.62 229 ASN A C 1
ATOM 1763 O O . ASN A 1 228 ? 23.366 16.163 5.281 1.00 22.28 229 ASN A O 1
ATOM 1768 N N . GLU A 1 229 ? 25.593 16.346 5.542 1.00 24.09 230 GLU A N 1
ATOM 1769 C CA . GLU A 1 229 ? 25.622 17.769 5.144 1.00 26.60 230 GLU A CA 1
ATOM 1770 C C . GLU A 1 229 ? 25.213 18.003 3.686 1.00 26.17 230 GLU A C 1
ATOM 1771 O O . GLU A 1 229 ? 24.928 19.137 3.289 1.00 27.15 230 GLU A O 1
ATOM 1777 N N . ASP A 1 230 ? 25.184 16.936 2.893 1.00 25.11 231 ASP A N 1
ATOM 1778 C CA . ASP A 1 230 ? 24.815 17.060 1.481 1.00 24.56 231 ASP A CA 1
ATOM 1779 C C . ASP A 1 230 ? 23.308 17.007 1.221 1.00 22.84 231 ASP A C 1
ATOM 1780 O O . ASP A 1 230 ? 22.866 17.158 0.085 1.00 22.13 231 ASP A O 1
ATOM 1785 N N . ASN A 1 231 ? 22.533 16.783 2.278 1.00 22.25 232 ASN A N 1
ATOM 1786 C CA . ASN A 1 231 ? 21.094 16.956 2.211 1.00 21.77 232 ASN A CA 1
ATOM 1787 C C . ASN A 1 231 ? 20.723 18.420 2.466 1.00 22.64 232 ASN A C 1
ATOM 1788 O O . ASN A 1 231 ? 20.656 18.860 3.618 1.00 23.55 232 ASN A O 1
ATOM 1793 N N . ASN A 1 232 ? 20.472 19.147 1.379 1.00 22.17 233 ASN A N 1
ATOM 1794 C CA . ASN A 1 232 ? 20.085 20.549 1.439 1.00 23.39 233 ASN A CA 1
ATOM 1795 C C . ASN A 1 232 ? 18.612 20.805 1.145 1.00 23.26 233 ASN A C 1
ATOM 1796 O O . ASN A 1 232 ? 18.130 21.918 1.347 1.00 23.84 233 ASN A O 1
ATOM 1801 N N . PHE A 1 233 ? 17.885 19.795 0.669 1.00 21.54 234 PHE A N 1
ATOM 1802 C CA . PHE A 1 233 ? 16.555 20.061 0.114 1.00 21.08 234 PHE A CA 1
ATOM 1803 C C . PHE A 1 233 ? 15.545 18.945 0.373 1.00 20.74 234 PHE A C 1
ATOM 1804 O O . PHE A 1 233 ? 14.428 18.996 -0.130 1.00 21.93 234 PHE A O 1
ATOM 1812 N N . ILE A 1 234 ? 15.932 17.937 1.149 1.00 20.54 235 ILE A N 1
ATOM 1813 C CA . ILE A 1 234 ? 14.986 16.877 1.503 1.00 19.90 235 ILE A CA 1
ATOM 1814 C C . ILE A 1 234 ? 14.517 17.077 2.933 1.00 19.61 235 ILE A C 1
ATOM 1815 O O . ILE A 1 234 ? 15.316 17.020 3.870 1.00 20.71 235 ILE A O 1
ATOM 1820 N N . THR A 1 235 ? 13.219 17.327 3.094 1.00 19.11 236 THR A N 1
ATOM 1821 C CA . THR A 1 235 ? 12.645 17.457 4.429 1.00 19.05 236 THR A CA 1
ATOM 1822 C C . THR A 1 235 ? 11.163 17.093 4.411 1.00 19.18 236 THR A C 1
ATOM 1823 O O . THR A 1 235 ? 10.497 17.200 3.372 1.00 19.40 236 THR A O 1
ATOM 1827 N N . GLY A 1 236 ? 10.666 16.621 5.548 1.00 18.35 237 GLY A N 1
ATOM 1828 C CA . GLY A 1 236 ? 9.285 16.169 5.657 1.00 17.68 237 GLY A CA 1
ATOM 1829 C C . GLY A 1 236 ? 9.013 14.829 4.990 1.00 18.37 237 GLY A C 1
ATOM 1830 O O . GLY A 1 236 ? 7.857 14.443 4.815 1.00 19.19 237 GLY A O 1
ATOM 1831 N N . HIS A 1 237 ? 10.070 14.120 4.622 1.00 18.45 238 HIS A N 1
ATOM 1832 C CA . HIS A 1 237 ? 9.937 12.910 3.804 1.00 18.18 238 HIS A CA 1
ATOM 1833 C C . HIS A 1 237 ? 10.085 11.664 4.659 1.00 18.27 238 HIS A C 1
ATOM 1834 O O . HIS A 1 237 ? 10.847 11.658 5.625 1.00 17.42 238 HIS A O 1
ATOM 1841 N N . VAL A 1 238 ? 9.381 10.606 4.264 1.00 18.19 239 VAL A N 1
ATOM 1842 C CA . VAL A 1 238 ? 9.512 9.303 4.898 1.00 18.87 239 VAL A CA 1
ATOM 1843 C C . VAL A 1 238 ? 10.087 8.352 3.859 1.00 18.78 239 VAL A C 1
ATOM 1844 O O . VAL A 1 238 ? 9.424 8.023 2.883 1.00 17.93 239 VAL A O 1
ATOM 1848 N N . LEU A 1 239 ? 11.327 7.932 4.085 1.00 19.47 240 LEU A N 1
ATOM 1849 C CA . LEU A 1 239 ? 12.049 7.054 3.196 1.00 20.04 240 LEU A CA 1
ATOM 1850 C C . LEU A 1 239 ? 11.750 5.595 3.530 1.00 20.21 240 LEU A C 1
ATOM 1851 O O . LEU A 1 239 ? 12.112 5.117 4.602 1.00 20.81 240 LEU A O 1
ATOM 1856 N N . SER A 1 240 ? 11.084 4.896 2.615 1.00 20.86 241 SER A N 1
ATOM 1857 C CA . SER A 1 240 ? 10.767 3.479 2.816 1.00 20.99 241 SER A CA 1
ATOM 1858 C C . SER A 1 240 ? 12.010 2.630 2.606 1.00 20.16 241 SER A C 1
ATOM 1859 O O . SER A 1 240 ? 12.688 2.773 1.599 1.00 20.24 241 SER A O 1
ATOM 1862 N N . ILE A 1 241 ? 12.316 1.761 3.566 1.00 20.15 242 ILE A N 1
ATOM 1863 C CA . ILE A 1 241 ? 13.470 0.866 3.457 1.00 19.68 242 ILE A CA 1
ATOM 1864 C C . ILE A 1 241 ? 12.892 -0.527 3.726 1.00 20.54 242 ILE A C 1
ATOM 1865 O O . ILE A 1 241 ? 12.992 -1.061 4.825 1.00 20.41 242 ILE A O 1
ATOM 1870 N N . ASP A 1 242 ? 12.252 -1.086 2.705 1.00 21.07 243 ASP A N 1
ATOM 1871 C CA . ASP A 1 242 ? 11.245 -2.124 2.921 1.00 21.77 243 ASP A CA 1
ATOM 1872 C C . ASP A 1 242 ? 11.156 -3.180 1.826 1.00 21.94 243 ASP A C 1
ATOM 1873 O O . ASP A 1 242 ? 10.158 -3.916 1.747 1.00 22.66 243 ASP A O 1
ATOM 1878 N N . GLY A 1 243 ? 12.183 -3.256 0.984 1.00 22.13 244 GLY A N 1
ATOM 1879 C CA . GLY A 1 243 ? 12.208 -4.227 -0.117 1.00 22.73 244 GLY A CA 1
ATOM 1880 C C . GLY A 1 243 ? 10.974 -4.190 -1.005 1.00 23.12 244 GLY A C 1
ATOM 1881 O O . GLY A 1 243 ? 10.565 -5.220 -1.559 1.00 23.62 244 GLY A O 1
ATOM 1882 N N . GLY A 1 244 ? 10.374 -3.004 -1.124 1.00 23.22 245 GLY A N 1
ATOM 1883 C CA . GLY A 1 244 ? 9.209 -2.800 -1.995 1.00 22.25 245 GLY A CA 1
ATOM 1884 C C . GLY A 1 244 ? 7.852 -2.933 -1.324 1.00 21.96 245 GLY A C 1
ATOM 1885 O O . GLY A 1 244 ? 6.828 -2.790 -1.985 1.00 21.37 245 GLY A O 1
ATOM 1886 N N . TYR A 1 245 ? 7.832 -3.208 -0.018 1.00 20.96 246 TYR A N 1
ATOM 1887 C CA . TYR A 1 245 ? 6.570 -3.476 0.676 1.00 21.53 246 TYR A CA 1
ATOM 1888 C C . TYR A 1 245 ? 5.472 -2.440 0.410 1.00 21.46 246 TYR A C 1
ATOM 1889 O O . TYR A 1 245 ? 4.346 -2.799 0.068 1.00 21.19 246 TYR A O 1
ATOM 1898 N N . LEU A 1 246 ? 5.794 -1.166 0.593 1.00 21.45 247 LEU A N 1
ATOM 1899 C CA . LEU A 1 246 ? 4.785 -0.112 0.504 1.00 22.37 247 LEU A CA 1
ATOM 1900 C C . LEU A 1 246 ? 4.401 0.266 -0.934 1.00 24.31 247 LEU A C 1
ATOM 1901 O O . LEU A 1 246 ? 3.430 1.004 -1.140 1.00 24.70 247 LEU A O 1
ATOM 1906 N N . SER A 1 247 ? 5.153 -0.238 -1.912 1.00 25.21 248 SER A N 1
ATOM 1907 C CA . SER A 1 247 ? 4.861 0.033 -3.323 1.00 28.67 248 SER A CA 1
ATOM 1908 C C . SER A 1 247 ? 3.789 -0.891 -3.907 1.00 29.81 248 SER A C 1
ATOM 1909 O O . SER A 1 247 ? 3.305 -0.649 -5.013 1.00 31.06 248 SER A O 1
ATOM 1912 N N . GLN A 1 248 ? 3.458 -1.962 -3.186 1.00 30.58 249 GLN A N 1
ATOM 1913 C CA . GLN A 1 248 ? 2.313 -2.808 -3.526 1.00 33.25 249 GLN A CA 1
ATOM 1914 C C . GLN A 1 248 ? 1.101 -2.391 -2.702 1.00 34.44 249 GLN A C 1
ATOM 1915 O O . GLN A 1 248 ? -0.037 -2.640 -3.094 1.00 35.57 249 GLN A O 1
ATOM 1921 N N . MET B 1 1 ? 35.777 -2.613 -16.361 1.00 37.81 2 MET B N 1
ATOM 1922 C CA . MET B 1 1 ? 36.207 -2.637 -14.929 1.00 38.15 2 MET B CA 1
ATOM 1923 C C . MET B 1 1 ? 35.406 -1.671 -14.051 1.00 36.41 2 MET B C 1
ATOM 1924 O O . MET B 1 1 ? 35.282 -1.876 -12.842 1.00 36.19 2 MET B O 1
ATOM 1929 N N . LYS B 1 2 ? 34.872 -0.615 -14.655 1.00 33.00 3 LYS B N 1
ATOM 1930 C CA . LYS B 1 2 ? 34.048 0.324 -13.911 1.00 30.76 3 LYS B CA 1
ATOM 1931 C C . LYS B 1 2 ? 32.579 -0.047 -14.057 1.00 29.24 3 LYS B C 1
ATOM 1932 O O . LYS B 1 2 ? 32.180 -0.639 -15.058 1.00 29.10 3 LYS B O 1
ATOM 1938 N N . LYS B 1 3 ? 31.785 0.281 -13.037 1.00 28.15 4 LYS B N 1
ATOM 1939 C CA . LYS B 1 3 ? 30.330 0.204 -13.137 1.00 26.88 4 LYS B CA 1
ATOM 1940 C C . LYS B 1 3 ? 29.892 1.143 -14.262 1.00 26.31 4 LYS B C 1
ATOM 1941 O O . LYS B 1 3 ? 30.552 2.148 -14.521 1.00 26.73 4 LYS B O 1
ATOM 1947 N N . ASN B 1 4 ? 28.788 0.808 -14.923 1.00 25.42 5 ASN B N 1
ATOM 1948 C CA . ASN B 1 4 ? 28.365 1.496 -16.136 1.00 25.88 5 ASN B CA 1
ATOM 1949 C C . ASN B 1 4 ? 26.949 2.043 -15.972 1.00 24.99 5 ASN B C 1
ATOM 1950 O O . ASN B 1 4 ? 26.039 1.299 -15.622 1.00 25.43 5 ASN B O 1
ATOM 1955 N N . VAL B 1 5 ? 26.773 3.335 -16.234 1.00 23.30 6 VAL B N 1
ATOM 1956 C CA . VAL B 1 5 ? 25.446 3.971 -16.149 1.00 22.57 6 VAL B CA 1
ATOM 1957 C C . VAL B 1 5 ? 25.049 4.637 -17.462 1.00 21.70 6 VAL B C 1
ATOM 1958 O O . VAL B 1 5 ? 25.866 5.320 -18.080 1.00 21.05 6 VAL B O 1
ATOM 1962 N N . LEU B 1 6 ? 23.800 4.415 -17.882 1.00 20.89 7 LEU B N 1
ATOM 1963 C CA . LEU B 1 6 ? 23.221 5.160 -18.996 1.00 20.65 7 LEU B CA 1
ATOM 1964 C C . LEU B 1 6 ? 22.284 6.237 -18.461 1.00 20.52 7 LEU B C 1
ATOM 1965 O O . LEU B 1 6 ? 21.373 5.956 -17.673 1.00 20.07 7 LEU B O 1
ATOM 1970 N N . ILE B 1 7 ? 22.523 7.466 -18.901 1.00 20.36 8 ILE B N 1
ATOM 1971 C CA . ILE B 1 7 ? 21.650 8.594 -18.591 1.00 20.92 8 ILE B CA 1
ATOM 1972 C C . ILE B 1 7 ? 21.049 9.092 -19.892 1.00 20.42 8 ILE B C 1
ATOM 1973 O O . ILE B 1 7 ? 21.773 9.355 -20.854 1.00 20.99 8 ILE B O 1
ATOM 1978 N N . THR B 1 8 ? 19.726 9.216 -19.932 1.00 20.70 9 THR B N 1
ATOM 1979 C CA . THR B 1 8 ? 19.079 9.801 -21.095 1.00 21.25 9 THR B CA 1
ATOM 1980 C C . THR B 1 8 ? 19.203 11.317 -20.963 1.00 22.74 9 THR B C 1
ATOM 1981 O O . THR B 1 8 ? 18.352 11.971 -20.377 1.00 22.89 9 THR B O 1
ATOM 1985 N N . GLY B 1 9 ? 20.305 11.847 -21.484 1.00 24.51 10 GLY B N 1
ATOM 1986 C CA . GLY B 1 9 ? 20.694 13.245 -21.291 1.00 24.54 10 GLY B CA 1
ATOM 1987 C C . GLY B 1 9 ? 22.137 13.301 -20.839 1.00 25.68 10 GLY B C 1
ATOM 1988 O O . GLY B 1 9 ? 22.877 12.321 -20.979 1.00 26.18 10 GLY B O 1
ATOM 1989 N N . GLY B 1 10 ? 22.540 14.442 -20.285 1.00 25.57 11 GLY B N 1
ATOM 1990 C CA . GLY B 1 10 ? 23.886 14.599 -19.741 1.00 25.32 11 GLY B CA 1
ATOM 1991 C C . GLY B 1 10 ? 24.541 15.920 -20.104 1.00 24.69 11 GLY B C 1
ATOM 1992 O O . GLY B 1 10 ? 25.599 16.259 -19.581 1.00 24.40 11 GLY B O 1
ATOM 1993 N N . PHE B 1 11 ? 23.914 16.668 -21.005 1.00 25.17 12 PHE B N 1
ATOM 1994 C CA . PHE B 1 11 ? 24.540 17.875 -21.528 1.00 25.29 12 PHE B CA 1
ATOM 1995 C C . PHE B 1 11 ? 24.028 19.171 -20.923 1.00 25.74 12 PHE B C 1
ATOM 1996 O O . PHE B 1 11 ? 24.656 20.209 -21.085 1.00 26.70 12 PHE B O 1
ATOM 2004 N N . LYS B 1 12 ? 22.904 19.102 -20.216 1.00 25.57 13 LYS B N 1
ATOM 2005 C CA . LYS B 1 12 ? 22.312 20.285 -19.595 1.00 25.16 13 LYS B CA 1
ATOM 2006 C C . LYS B 1 12 ? 21.479 19.890 -18.382 1.00 24.18 13 LYS B C 1
ATOM 2007 O O . LYS B 1 12 ? 21.186 18.709 -18.175 1.00 23.17 13 LYS B O 1
ATOM 2013 N N . GLY B 1 13 ? 21.114 20.887 -17.585 1.00 22.39 14 GLY B N 1
ATOM 2014 C CA . GLY B 1 13 ? 20.213 20.700 -16.457 1.00 21.78 14 GLY B CA 1
ATOM 2015 C C . GLY B 1 13 ? 20.581 19.573 -15.514 1.00 20.82 14 GLY B C 1
ATOM 2016 O O . GLY B 1 13 ? 21.754 19.321 -15.240 1.00 20.70 14 GLY B O 1
ATOM 2017 N N . ILE B 1 14 ? 19.557 18.894 -15.015 1.00 20.26 15 ILE B N 1
ATOM 2018 C CA . ILE B 1 14 ? 19.730 17.825 -14.033 1.00 19.98 15 ILE B CA 1
ATOM 2019 C C . ILE B 1 14 ? 20.655 16.723 -14.559 1.00 20.36 15 ILE B C 1
ATOM 2020 O O . ILE B 1 14 ? 21.525 16.253 -13.839 1.00 21.34 15 ILE B O 1
ATOM 2025 N N . GLY B 1 15 ? 20.478 16.345 -15.824 1.00 20.25 16 GLY B N 1
ATOM 2026 C CA . GLY B 1 15 ? 21.236 15.242 -16.425 1.00 20.85 16 GLY B CA 1
ATOM 2027 C C . GLY B 1 15 ? 22.745 15.411 -16.396 1.00 20.98 16 GLY B C 1
ATOM 2028 O O . GLY B 1 15 ? 23.483 14.432 -16.201 1.00 20.21 16 GLY B O 1
ATOM 2029 N N . LYS B 1 16 ? 23.207 16.648 -16.575 1.00 22.09 17 LYS B N 1
ATOM 2030 C CA . LYS B 1 16 ? 24.647 16.938 -16.564 1.00 23.22 17 LYS B CA 1
ATOM 2031 C C . LYS B 1 16 ? 25.221 16.716 -15.170 1.00 23.09 17 LYS B C 1
ATOM 2032 O O . LYS B 1 16 ? 26.275 16.097 -15.011 1.00 21.62 17 LYS B O 1
ATOM 2038 N N . GLN B 1 17 ? 24.495 17.201 -14.168 1.00 22.12 18 GLN B N 1
ATOM 2039 C CA . GLN B 1 17 ? 24.903 17.049 -12.784 1.00 22.04 18 GLN B CA 1
ATOM 2040 C C . GLN B 1 17 ? 24.856 15.581 -12.356 1.00 21.25 18 GLN B C 1
ATOM 2041 O O . GLN B 1 17 ? 25.708 15.136 -11.599 1.00 21.65 18 GLN B O 1
ATOM 2047 N N . VAL B 1 18 ? 23.876 14.833 -12.864 1.00 20.92 19 VAL B N 1
ATOM 2048 C CA . VAL B 1 18 ? 23.818 13.372 -12.638 1.00 20.22 19 VAL B CA 1
ATOM 2049 C C . VAL B 1 18 ? 25.070 12.711 -13.223 1.00 20.55 19 VAL B C 1
ATOM 2050 O O . VAL B 1 18 ? 25.711 11.886 -12.558 1.00 20.73 19 VAL B O 1
ATOM 2054 N N . ALA B 1 19 ? 25.421 13.090 -14.455 1.00 20.13 20 ALA B N 1
ATOM 2055 C CA . ALA B 1 19 ? 26.646 12.622 -15.095 1.00 20.55 20 ALA B CA 1
ATOM 2056 C C . ALA B 1 19 ? 27.842 12.870 -14.182 1.00 20.58 20 ALA B C 1
ATOM 2057 O O . ALA B 1 19 ? 28.579 11.942 -13.850 1.00 20.74 20 ALA B O 1
ATOM 2059 N N . LEU B 1 20 ? 28.010 14.123 -13.766 1.00 21.06 21 LEU B N 1
ATOM 2060 C CA . LEU B 1 20 ? 29.097 14.514 -12.871 1.00 22.23 21 LEU B CA 1
ATOM 2061 C C . LEU B 1 20 ? 29.123 13.709 -11.577 1.00 22.94 21 LEU B C 1
ATOM 2062 O O . LEU B 1 20 ? 30.197 13.320 -11.121 1.00 23.63 21 LEU B O 1
ATOM 2067 N N . GLU B 1 21 ? 27.952 13.466 -10.984 1.00 23.34 22 GLU B N 1
ATOM 2068 C CA . GLU B 1 21 ? 27.897 12.735 -9.715 1.00 24.04 22 GLU B CA 1
ATOM 2069 C C . GLU B 1 21 ? 28.390 11.298 -9.855 1.00 23.32 22 GLU B C 1
ATOM 2070 O O . GLU B 1 21 ? 29.151 10.841 -9.014 1.00 24.50 22 GLU B O 1
ATOM 2076 N N . PHE B 1 22 ? 27.972 10.595 -10.909 1.00 23.72 23 PHE B N 1
ATOM 2077 C CA . PHE B 1 22 ? 28.439 9.218 -11.148 1.00 23.29 23 PHE B CA 1
ATOM 2078 C C . PHE B 1 22 ? 29.934 9.173 -11.500 1.00 23.60 23 PHE B C 1
ATOM 2079 O O . PHE B 1 22 ? 30.659 8.286 -11.037 1.00 23.26 23 PHE B O 1
ATOM 2087 N N . LEU B 1 23 ? 30.396 10.133 -12.300 1.00 23.92 24 LEU B N 1
ATOM 2088 C CA . LEU B 1 23 ? 31.830 10.242 -12.634 1.00 24.01 24 LEU B CA 1
ATOM 2089 C C . LEU B 1 23 ? 32.705 10.397 -11.385 1.00 25.36 24 LEU B C 1
ATOM 2090 O O . LEU B 1 23 ? 33.745 9.743 -11.270 1.00 25.11 24 LEU B O 1
ATOM 2095 N N . LYS B 1 24 ? 32.273 11.249 -10.454 1.00 25.57 25 LYS B N 1
ATOM 2096 C CA . LYS B 1 24 ? 32.988 11.451 -9.185 1.00 27.26 25 LYS B CA 1
ATOM 2097 C C . LYS B 1 24 ? 33.004 10.183 -8.335 1.00 28.28 25 LYS B C 1
ATOM 2098 O O . LYS B 1 24 ? 33.833 10.035 -7.436 1.00 27.55 25 LYS B O 1
ATOM 2104 N N . ASN B 1 25 ? 32.087 9.266 -8.629 1.00 28.09 26 ASN B N 1
ATOM 2105 C CA . ASN B 1 25 ? 32.021 7.999 -7.907 1.00 28.31 26 ASN B CA 1
ATOM 2106 C C . ASN B 1 25 ? 32.553 6.809 -8.700 1.00 29.15 26 ASN B C 1
ATOM 2107 O O . ASN B 1 25 ? 32.146 5.665 -8.469 1.00 28.72 26 ASN B O 1
ATOM 2112 N N . ASP B 1 26 ? 33.451 7.102 -9.644 1.00 30.07 27 ASP B N 1
ATOM 2113 C CA . ASP B 1 26 ? 34.232 6.093 -10.371 1.00 30.84 27 ASP B CA 1
ATOM 2114 C C . ASP B 1 26 ? 33.427 5.245 -11.375 1.00 29.64 27 ASP B C 1
ATOM 2115 O O . ASP B 1 26 ? 33.801 4.101 -11.657 1.00 29.12 27 ASP B O 1
ATOM 2120 N N . TYR B 1 27 ? 32.329 5.790 -11.908 1.00 26.90 28 TYR B N 1
ATOM 2121 C CA . TYR B 1 27 ? 31.550 5.091 -12.944 1.00 25.88 28 TYR B CA 1
ATOM 2122 C C . TYR B 1 27 ? 32.035 5.456 -14.340 1.00 25.50 28 TYR B C 1
ATOM 2123 O O . TYR B 1 27 ? 32.547 6.559 -14.558 1.00 26.61 28 TYR B O 1
ATOM 2132 N N . HIS B 1 28 ? 31.864 4.525 -15.279 1.00 24.94 29 HIS B N 1
ATOM 2133 C CA . HIS B 1 28 ? 31.844 4.873 -16.692 1.00 24.71 29 HIS B CA 1
ATOM 2134 C C . HIS B 1 28 ? 30.432 5.346 -17.030 1.00 23.78 29 HIS B C 1
ATOM 2135 O O . HIS B 1 28 ? 29.455 4.676 -16.720 1.00 23.00 29 HIS B O 1
ATOM 2142 N N . VAL B 1 29 ? 30.330 6.503 -17.659 1.00 23.31 30 VAL B N 1
ATOM 2143 C CA . VAL B 1 29 ? 29.027 7.117 -17.868 1.00 24.47 30 VAL B CA 1
ATOM 2144 C C . VAL B 1 29 ? 28.719 7.226 -19.358 1.00 24.43 30 VAL B C 1
ATOM 2145 O O . VAL B 1 29 ? 29.508 7.782 -20.114 1.00 25.39 30 VAL B O 1
ATOM 2149 N N . CYS B 1 30 ? 27.575 6.676 -19.766 1.00 24.31 31 CYS B N 1
ATOM 2150 C CA . CYS B 1 30 ? 27.046 6.887 -21.109 1.00 22.93 31 CYS B CA 1
ATOM 2151 C C . CYS B 1 30 ? 26.054 8.047 -21.052 1.00 22.43 31 CYS B C 1
ATOM 2152 O O . CYS B 1 30 ? 25.087 8.018 -20.280 1.00 21.87 31 CYS B O 1
ATOM 2155 N N . ILE B 1 31 ? 26.318 9.078 -21.847 1.00 22.67 32 ILE B N 1
ATOM 2156 C CA . ILE B 1 31 ? 25.449 10.256 -21.917 1.00 22.74 32 ILE B CA 1
ATOM 2157 C C . ILE B 1 31 ? 24.898 10.421 -23.331 1.00 22.69 32 ILE B C 1
ATOM 2158 O O . ILE B 1 31 ? 25.529 10.012 -24.308 1.00 22.77 32 ILE B O 1
ATOM 2163 N N . THR B 1 32 ? 23.715 11.011 -23.436 1.00 22.87 33 THR B N 1
ATOM 2164 C CA . THR B 1 32 ? 23.040 11.092 -24.728 1.00 23.12 33 THR B CA 1
ATOM 2165 C C . THR B 1 32 ? 22.525 12.490 -25.063 1.00 22.57 33 THR B C 1
ATOM 2166 O O . THR B 1 32 ? 22.328 13.337 -24.193 1.00 22.13 33 THR B O 1
ATOM 2170 N N . SER B 1 33 ? 22.313 12.706 -26.353 1.00 22.57 34 SER B N 1
ATOM 2171 C CA . SER B 1 33 ? 21.587 13.855 -26.850 1.00 22.67 34 SER B CA 1
ATOM 2172 C C . SER B 1 33 ? 20.892 13.406 -28.124 1.00 23.60 34 SER B C 1
ATOM 2173 O O . SER B 1 33 ? 21.301 12.418 -28.742 1.00 24.08 34 SER B O 1
ATOM 2176 N N . ARG B 1 34 ? 19.824 14.107 -28.493 1.00 23.42 35 ARG B N 1
ATOM 2177 C CA . ARG B 1 34 ? 19.203 13.929 -29.805 1.00 23.90 35 ARG B CA 1
ATOM 2178 C C . ARG B 1 34 ? 20.112 14.494 -30.895 1.00 24.61 35 ARG B C 1
ATOM 2179 O O . ARG B 1 34 ? 19.947 14.170 -32.075 1.00 23.87 35 ARG B O 1
ATOM 2187 N N . TYR B 1 35 ? 21.080 15.316 -30.483 1.00 24.13 36 TYR B N 1
ATOM 2188 C CA . TYR B 1 35 ? 21.902 16.104 -31.406 1.00 25.26 36 TYR B CA 1
ATOM 2189 C C . TYR B 1 35 ? 23.338 15.624 -31.409 1.00 24.93 36 TYR B C 1
ATOM 2190 O O . TYR B 1 35 ? 24.057 15.824 -30.425 1.00 24.66 36 TYR B O 1
ATOM 2199 N N . PHE B 1 36 ? 23.756 14.987 -32.509 1.00 25.21 37 PHE B N 1
ATOM 2200 C CA . PHE B 1 36 ? 25.103 14.415 -32.605 1.00 25.40 37 PHE B CA 1
ATOM 2201 C C . PHE B 1 36 ? 26.200 15.464 -32.393 1.00 25.61 37 PHE B C 1
ATOM 2202 O O . PHE B 1 36 ? 27.309 15.122 -31.983 1.00 25.26 37 PHE B O 1
ATOM 2210 N N . GLU B 1 37 ? 25.887 16.731 -32.664 1.00 26.32 38 GLU B N 1
ATOM 2211 C CA . GLU B 1 37 ? 26.884 17.807 -32.576 1.00 29.19 38 GLU B CA 1
ATOM 2212 C C . GLU B 1 37 ? 27.375 18.011 -31.141 1.00 29.06 38 GLU B C 1
ATOM 2213 O O . GLU B 1 37 ? 28.467 18.561 -30.916 1.00 30.48 38 GLU B O 1
ATOM 2219 N N . LYS B 1 38 ? 26.579 17.568 -30.169 1.00 26.70 39 LYS B N 1
ATOM 2220 C CA . LYS B 1 38 ? 26.940 17.777 -28.766 1.00 25.73 39 LYS B CA 1
ATOM 2221 C C . LYS B 1 38 ? 28.151 16.954 -28.315 1.00 25.56 39 LYS B C 1
ATOM 2222 O O . LYS B 1 38 ? 28.814 17.319 -27.353 1.00 25.92 39 LYS B O 1
ATOM 2228 N N . GLU B 1 39 ? 28.460 15.866 -29.022 1.00 26.19 40 GLU B N 1
ATOM 2229 C CA . GLU B 1 39 ? 29.603 15.023 -28.639 1.00 26.85 40 GLU B CA 1
ATOM 2230 C C . GLU B 1 39 ? 30.908 15.823 -28.512 1.00 26.82 40 GLU B C 1
ATOM 2231 O O . GLU B 1 39 ? 31.687 15.586 -27.594 1.00 26.24 40 GLU B O 1
ATOM 2237 N N . LYS B 1 40 ? 31.135 16.769 -29.422 1.00 27.26 41 LYS B N 1
ATOM 2238 C CA . LYS B 1 40 ? 32.372 17.564 -29.413 1.00 28.45 41 LYS B CA 1
ATOM 2239 C C . LYS B 1 40 ? 32.540 18.464 -28.165 1.00 28.12 41 LYS B C 1
ATOM 2240 O O . LYS B 1 40 ? 33.644 18.933 -27.877 1.00 27.72 41 LYS B O 1
ATOM 2246 N N . ARG B 1 41 ? 31.454 18.676 -27.419 1.00 27.20 42 ARG B N 1
ATOM 2247 C CA . ARG B 1 41 ? 31.481 19.503 -26.204 1.00 27.09 42 ARG B CA 1
ATOM 2248 C C . ARG B 1 41 ? 32.122 18.778 -25.019 1.00 25.87 42 ARG B C 1
ATOM 2249 O O . ARG B 1 41 ? 32.535 19.409 -24.048 1.00 26.18 42 ARG B O 1
ATOM 2257 N N . ILE B 1 42 ? 32.195 17.454 -25.098 1.00 26.23 43 ILE B N 1
ATOM 2258 C CA . ILE B 1 42 ? 32.557 16.628 -23.942 1.00 25.86 43 ILE B CA 1
ATOM 2259 C C . ILE B 1 42 ? 33.887 16.991 -23.261 1.00 26.62 43 ILE B C 1
ATOM 2260 O O . ILE B 1 42 ? 33.912 17.120 -22.039 1.00 27.07 43 ILE B O 1
ATOM 2265 N N . PRO B 1 43 ? 34.984 17.180 -24.033 1.00 27.84 44 PRO B N 1
ATOM 2266 C CA . PRO B 1 43 ? 36.250 17.514 -23.359 1.00 29.02 44 PRO B CA 1
ATOM 2267 C C . PRO B 1 43 ? 36.205 18.855 -22.638 1.00 28.45 44 PRO B C 1
ATOM 2268 O O . PRO B 1 43 ? 37.032 19.116 -21.764 1.00 29.24 44 PRO B O 1
ATOM 2272 N N . HIS B 1 44 ? 35.238 19.687 -22.998 1.00 28.61 45 HIS B N 1
ATOM 2273 C CA . HIS B 1 44 ? 35.113 21.025 -22.435 1.00 29.72 45 HIS B CA 1
ATOM 2274 C C . HIS B 1 44 ? 34.121 21.078 -21.277 1.00 30.71 45 HIS B C 1
ATOM 2275 O O . HIS B 1 44 ? 34.347 21.787 -20.303 1.00 30.96 45 HIS B O 1
ATOM 2282 N N . LEU B 1 45 ? 33.042 20.308 -21.370 1.00 30.79 46 LEU B N 1
ATOM 2283 C CA . LEU B 1 45 ? 32.075 20.228 -20.276 1.00 31.11 46 LEU B CA 1
ATOM 2284 C C . LEU B 1 45 ? 32.575 19.346 -19.135 1.00 31.01 46 LEU B C 1
ATOM 2285 O O . LEU B 1 45 ? 32.278 19.597 -17.973 1.00 32.13 46 LEU B O 1
ATOM 2290 N N . PHE B 1 46 ? 33.341 18.320 -19.478 1.00 30.84 47 PHE B N 1
ATOM 2291 C CA . PHE B 1 46 ? 33.755 17.305 -18.522 1.00 31.32 47 PHE B CA 1
ATOM 2292 C C . PHE B 1 46 ? 35.276 17.158 -18.479 1.00 32.36 47 PHE B C 1
ATOM 2293 O O . PHE B 1 46 ? 35.796 16.044 -18.497 1.00 31.37 47 PHE B O 1
ATOM 2301 N N . SER B 1 47 ? 35.972 18.295 -18.389 1.00 36.08 48 SER B N 1
ATOM 2302 C CA . SER B 1 47 ? 37.435 18.400 -18.594 1.00 39.32 48 SER B CA 1
ATOM 2303 C C . SER B 1 47 ? 38.311 17.219 -18.165 1.00 39.91 48 SER B C 1
ATOM 2304 O O . SER B 1 47 ? 39.157 16.775 -18.929 1.00 44.12 48 SER B O 1
ATOM 2307 N N . SER B 1 48 ? 38.140 16.736 -16.943 1.00 40.10 49 SER B N 1
ATOM 2308 C CA . SER B 1 48 ? 39.027 15.698 -16.414 1.00 40.29 49 SER B CA 1
ATOM 2309 C C . SER B 1 48 ? 38.421 14.294 -16.455 1.00 40.05 49 SER B C 1
ATOM 2310 O O . SER B 1 48 ? 39.019 13.346 -15.940 1.00 40.10 49 SER B O 1
ATOM 2313 N N . TYR B 1 49 ? 37.245 14.161 -17.069 1.00 37.84 50 TYR B N 1
ATOM 2314 C CA . TYR B 1 49 ? 36.494 12.898 -17.021 1.00 37.47 50 TYR B CA 1
ATOM 2315 C C . TYR B 1 49 ? 36.285 12.208 -18.380 1.00 36.72 50 TYR B C 1
ATOM 2316 O O . TYR B 1 49 ? 35.725 11.108 -18.416 1.00 35.20 50 TYR B O 1
ATOM 2325 N N . GLU B 1 50 ? 36.723 12.835 -19.480 1.00 36.51 51 GLU B N 1
ATOM 2326 C CA . GLU B 1 50 ? 36.365 12.370 -20.839 1.00 37.73 51 GLU B CA 1
ATOM 2327 C C . GLU B 1 50 ? 36.687 10.907 -21.124 1.00 36.61 51 GLU B C 1
ATOM 2328 O O . GLU B 1 50 ? 35.976 10.257 -21.890 1.00 35.86 51 GLU B O 1
ATOM 2334 N N . GLU B 1 51 ? 37.761 10.401 -20.522 1.00 36.39 52 GLU B N 1
ATOM 2335 C CA . GLU B 1 51 ? 38.154 9.005 -20.701 1.00 35.60 52 GLU B CA 1
ATOM 2336 C C . GLU B 1 51 ? 37.119 8.042 -20.132 1.00 32.92 52 GLU B C 1
ATOM 2337 O O . GLU B 1 51 ? 37.101 6.852 -20.485 1.00 31.07 52 GLU B O 1
ATOM 2343 N N . ASN B 1 52 ? 36.248 8.564 -19.268 1.00 30.22 53 ASN B N 1
ATOM 2344 C CA . ASN B 1 52 ? 35.218 7.752 -18.625 1.00 29.17 53 ASN B CA 1
ATOM 2345 C C . ASN B 1 52 ? 33.796 8.061 -19.102 1.00 28.54 53 ASN B C 1
ATOM 2346 O O . ASN B 1 52 ? 32.813 7.677 -18.454 1.00 27.48 53 ASN B O 1
ATOM 2351 N N . ILE B 1 53 ? 33.705 8.735 -20.247 1.00 27.69 54 ILE B N 1
ATOM 2352 C CA . ILE B 1 53 ? 32.431 9.140 -20.843 1.00 27.61 54 ILE B CA 1
ATOM 2353 C C . ILE B 1 53 ? 32.297 8.544 -22.242 1.00 28.52 54 ILE B C 1
ATOM 2354 O O . ILE B 1 53 ? 33.246 8.594 -23.024 1.00 28.26 54 ILE B O 1
ATOM 2359 N N . SER B 1 54 ? 31.129 7.969 -22.542 1.00 28.11 55 SER B N 1
ATOM 2360 C CA . SER B 1 54 ? 30.778 7.565 -23.907 1.00 27.67 55 SER B CA 1
ATOM 2361 C C . SER B 1 54 ? 29.511 8.272 -24.383 1.00 27.81 55 SER B C 1
ATOM 2362 O O . SER B 1 54 ? 28.524 8.338 -23.654 1.00 28.19 55 SER B O 1
ATOM 2365 N N . PHE B 1 55 ? 29.541 8.797 -25.607 1.00 26.24 56 PHE B N 1
ATOM 2366 C CA . PHE B 1 55 ? 28.386 9.506 -26.177 1.00 25.16 56 PHE B CA 1
ATOM 2367 C C . PHE B 1 55 ? 27.558 8.630 -27.108 1.00 24.71 56 PHE B C 1
ATOM 2368 O O . PHE B 1 55 ? 28.104 7.925 -27.952 1.00 23.86 56 PHE B O 1
ATOM 2376 N N . TYR B 1 56 ? 26.239 8.702 -26.951 1.00 23.91 57 TYR B N 1
ATOM 2377 C CA . TYR B 1 56 ? 25.310 8.078 -27.879 1.00 24.55 57 TYR B CA 1
ATOM 2378 C C . TYR B 1 56 ? 24.235 9.075 -28.275 1.00 24.28 57 TYR B C 1
ATOM 2379 O O . TYR B 1 56 ? 23.684 9.779 -27.421 1.00 21.27 57 TYR B O 1
ATOM 2388 N N . GLN B 1 57 ? 23.952 9.144 -29.573 1.00 23.59 58 GLN B N 1
ATOM 2389 C CA . GLN B 1 57 ? 22.816 9.912 -30.040 1.00 24.56 58 GLN B CA 1
ATOM 2390 C C . GLN B 1 57 ? 21.566 9.081 -29.786 1.00 24.91 58 GLN B C 1
ATOM 2391 O O . GLN B 1 57 ? 21.504 7.908 -30.160 1.00 25.01 58 GLN B O 1
ATOM 2397 N N . LEU B 1 58 ? 20.586 9.686 -29.117 1.00 24.64 59 LEU B N 1
ATOM 2398 C CA . LEU B 1 58 ? 19.363 8.983 -28.766 1.00 24.04 59 LEU B CA 1
ATOM 2399 C C . LEU B 1 58 ? 18.171 9.925 -28.652 1.00 23.79 59 LEU B C 1
ATOM 2400 O O . LEU B 1 58 ? 18.245 10.970 -28.002 1.00 23.09 59 LEU B O 1
ATOM 2405 N N . ASP B 1 59 ? 17.086 9.545 -29.321 1.00 23.16 60 ASP B N 1
ATOM 2406 C CA . ASP B 1 59 ? 15.782 10.150 -29.105 1.00 23.39 60 ASP B CA 1
ATOM 2407 C C . ASP B 1 59 ? 14.944 9.085 -28.434 1.00 22.25 60 ASP B C 1
ATOM 2408 O O . ASP B 1 59 ? 14.632 8.075 -29.056 1.00 21.69 60 ASP B O 1
ATOM 2413 N N . VAL B 1 60 ? 14.592 9.306 -27.165 1.00 22.36 61 VAL B N 1
ATOM 2414 C CA . VAL B 1 60 ? 13.874 8.299 -26.380 1.00 21.86 61 VAL B CA 1
ATOM 2415 C C . VAL B 1 60 ? 12.455 7.992 -26.889 1.00 22.05 61 VAL B C 1
ATOM 2416 O O . VAL B 1 60 ? 11.882 6.973 -26.503 1.00 22.06 61 VAL B O 1
ATOM 2420 N N . THR B 1 61 ? 11.899 8.857 -27.744 1.00 22.06 62 THR B N 1
ATOM 2421 C CA . THR B 1 61 ? 10.584 8.593 -28.354 1.00 22.09 62 THR B CA 1
ATOM 2422 C C . THR B 1 61 ? 10.657 7.575 -29.504 1.00 22.91 62 THR B C 1
ATOM 2423 O O . THR B 1 61 ? 9.629 7.106 -29.990 1.00 22.78 62 THR B O 1
ATOM 2427 N N . ASP B 1 62 ? 11.874 7.241 -29.929 1.00 23.83 63 ASP B N 1
ATOM 2428 C CA . ASP B 1 62 ? 12.097 6.287 -31.019 1.00 24.60 63 ASP B CA 1
ATOM 2429 C C . ASP B 1 62 ? 12.424 4.914 -30.420 1.00 23.42 63 ASP B C 1
ATOM 2430 O O . ASP B 1 62 ? 13.568 4.656 -30.054 1.00 22.10 63 ASP B O 1
ATOM 2435 N N . GLU B 1 63 ? 11.429 4.030 -30.322 1.00 23.79 64 GLU B N 1
ATOM 2436 C CA . GLU B 1 63 ? 11.645 2.750 -29.643 1.00 22.96 64 GLU B CA 1
ATOM 2437 C C . GLU B 1 63 ? 12.773 1.937 -30.296 1.00 23.86 64 GLU B C 1
ATOM 2438 O O . GLU B 1 63 ? 13.591 1.330 -29.605 1.00 23.03 64 GLU B O 1
ATOM 2444 N N . GLU B 1 64 ? 12.797 1.928 -31.628 1.00 24.47 65 GLU B N 1
ATOM 2445 C CA . GLU B 1 64 ? 13.842 1.231 -32.385 1.00 25.49 65 GLU B CA 1
ATOM 2446 C C . GLU B 1 64 ? 15.232 1.713 -31.962 1.00 24.31 65 GLU B C 1
ATOM 2447 O O . GLU B 1 64 ? 16.116 0.910 -31.691 1.00 22.93 65 GLU B O 1
ATOM 2453 N N . GLN B 1 65 ? 15.411 3.029 -31.890 1.00 23.65 66 GLN B N 1
ATOM 2454 C CA . GLN B 1 65 ? 16.695 3.603 -31.503 1.00 23.32 66 GLN B CA 1
ATOM 2455 C C . GLN B 1 65 ? 17.069 3.277 -30.051 1.00 22.42 66 GLN B C 1
ATOM 2456 O O . GLN B 1 65 ? 18.236 3.021 -29.750 1.00 22.04 66 GLN B O 1
ATOM 2462 N N . VAL B 1 66 ? 16.076 3.280 -29.161 1.00 22.26 67 VAL B N 1
ATOM 2463 C CA . VAL B 1 66 ? 16.303 2.918 -27.755 1.00 21.71 67 VAL B CA 1
ATOM 2464 C C . VAL B 1 66 ? 16.867 1.495 -27.650 1.00 22.51 67 VAL B C 1
ATOM 2465 O O . VAL B 1 66 ? 17.845 1.257 -26.947 1.00 22.33 67 VAL B O 1
ATOM 2469 N N . ASN B 1 67 ? 16.250 0.562 -28.362 1.00 23.28 68 ASN B N 1
ATOM 2470 C CA . ASN B 1 67 ? 16.723 -0.815 -28.398 1.00 25.12 68 ASN B CA 1
ATOM 2471 C C . ASN B 1 67 ? 18.131 -0.931 -28.994 1.00 24.70 68 ASN B C 1
ATOM 2472 O O . ASN B 1 67 ? 18.984 -1.628 -28.442 1.00 24.82 68 ASN B O 1
ATOM 2477 N N . GLU B 1 68 ? 18.370 -0.225 -30.099 1.00 26.00 69 GLU B N 1
ATOM 2478 C CA . GLU B 1 68 ? 19.685 -0.201 -30.738 1.00 26.82 69 GLU B CA 1
ATOM 2479 C C . GLU B 1 68 ? 20.763 0.317 -29.790 1.00 26.78 69 GLU B C 1
ATOM 2480 O O . GLU B 1 68 ? 21.821 -0.296 -29.652 1.00 26.03 69 GLU B O 1
ATOM 2486 N N . ILE B 1 69 ? 20.500 1.459 -29.154 1.00 26.23 70 ILE B N 1
ATOM 2487 C CA . ILE B 1 69 ? 21.504 2.096 -28.300 1.00 26.18 70 ILE B CA 1
ATOM 2488 C C . ILE B 1 69 ? 21.827 1.243 -27.073 1.00 25.23 70 ILE B C 1
ATOM 2489 O O . ILE B 1 69 ? 22.997 1.048 -26.751 1.00 25.63 70 ILE B O 1
ATOM 2494 N N . ILE B 1 70 ? 20.800 0.721 -26.411 1.00 25.21 71 ILE B N 1
ATOM 2495 C CA . ILE B 1 70 ? 20.996 -0.136 -25.239 1.00 25.66 71 ILE B CA 1
ATOM 2496 C C . ILE B 1 70 ? 21.734 -1.438 -25.626 1.00 26.76 71 ILE B C 1
ATOM 2497 O O . ILE B 1 70 ? 22.596 -1.921 -24.880 1.00 27.15 71 ILE B O 1
ATOM 2502 N N . ASN B 1 71 ? 21.419 -1.984 -26.798 1.00 27.43 72 ASN B N 1
ATOM 2503 C CA . ASN B 1 71 ? 22.164 -3.139 -27.323 1.00 28.69 72 ASN B CA 1
ATOM 2504 C C . ASN B 1 71 ? 23.642 -2.845 -27.551 1.00 27.98 72 ASN B C 1
ATOM 2505 O O . ASN B 1 71 ? 24.501 -3.651 -27.180 1.00 27.67 72 ASN B O 1
ATOM 2510 N N . LYS B 1 72 ? 23.931 -1.689 -28.151 1.00 29.01 73 LYS B N 1
ATOM 2511 C CA . LYS B 1 72 ? 25.309 -1.274 -28.419 1.00 29.58 73 LYS B CA 1
ATOM 2512 C C . LYS B 1 72 ? 26.100 -1.097 -27.128 1.00 29.09 73 LYS B C 1
ATOM 2513 O O . LYS B 1 72 ? 27.266 -1.495 -27.044 1.00 29.82 73 LYS B O 1
ATOM 2519 N N . ILE B 1 73 ? 25.457 -0.506 -26.125 1.00 27.44 74 ILE B N 1
ATOM 2520 C CA . ILE B 1 73 ? 26.094 -0.252 -24.832 1.00 27.17 74 ILE B CA 1
ATOM 2521 C C . ILE B 1 73 ? 26.462 -1.566 -24.129 1.00 26.89 74 ILE B C 1
ATOM 2522 O O . ILE B 1 73 ? 27.595 -1.733 -23.679 1.00 27.62 74 ILE B O 1
ATOM 2527 N N . VAL B 1 74 ? 25.508 -2.494 -24.066 1.00 27.28 75 VAL B N 1
ATOM 2528 C CA . VAL B 1 74 ? 25.730 -3.827 -23.486 1.00 28.33 75 VAL B CA 1
ATOM 2529 C C . VAL B 1 74 ? 26.814 -4.620 -24.240 1.00 29.70 75 VAL B C 1
ATOM 2530 O O . VAL B 1 74 ? 27.681 -5.242 -23.617 1.00 29.22 75 VAL B O 1
ATOM 2534 N N . LYS B 1 75 ? 26.773 -4.583 -25.570 1.00 30.20 76 LYS B N 1
ATOM 2535 C CA . LYS B 1 75 ? 27.800 -5.237 -26.386 1.00 31.87 76 LYS B CA 1
ATOM 2536 C C . LYS B 1 75 ? 29.193 -4.690 -26.076 1.00 31.43 76 LYS B C 1
ATOM 2537 O O . LYS B 1 75 ? 30.129 -5.455 -25.848 1.00 31.49 76 LYS B O 1
ATOM 2543 N N . LYS B 1 76 ? 29.325 -3.368 -26.060 1.00 30.54 77 LYS B N 1
ATOM 2544 C CA . LYS B 1 76 ? 30.627 -2.740 -25.876 1.00 31.44 77 LYS B CA 1
ATOM 2545 C C . LYS B 1 76 ? 31.159 -2.858 -24.445 1.00 31.33 77 LYS B C 1
ATOM 2546 O O . LYS B 1 76 ? 32.343 -3.125 -24.245 1.00 30.83 77 LYS B O 1
ATOM 2552 N N . PHE B 1 77 ? 30.294 -2.641 -23.457 1.00 29.51 78 PHE B N 1
ATOM 2553 C CA . PHE B 1 77 ? 30.739 -2.606 -22.061 1.00 29.79 78 PHE B CA 1
ATOM 2554 C C . PHE B 1 77 ? 30.502 -3.893 -21.295 1.00 28.18 78 PHE B C 1
ATOM 2555 O O . PHE B 1 77 ? 31.098 -4.106 -20.249 1.00 29.01 78 PHE B O 1
ATOM 2563 N N . GLY B 1 78 ? 29.651 -4.761 -21.831 1.00 27.65 79 GLY B N 1
ATOM 2564 C CA . GLY B 1 78 ? 29.355 -6.048 -21.201 1.00 26.00 79 GLY B CA 1
ATOM 2565 C C . GLY B 1 78 ? 28.583 -5.951 -19.892 1.00 25.72 79 GLY B C 1
ATOM 2566 O O . GLY B 1 78 ? 28.438 -6.948 -19.181 1.00 24.78 79 GLY B O 1
ATOM 2567 N N . ARG B 1 79 ? 28.085 -4.751 -19.582 1.00 24.25 80 ARG B N 1
ATOM 2568 C CA . ARG B 1 79 ? 27.340 -4.494 -18.352 1.00 24.44 80 ARG B CA 1
ATOM 2569 C C . ARG B 1 79 ? 26.481 -3.233 -18.478 1.00 23.83 80 ARG B C 1
ATOM 2570 O O . ARG B 1 79 ? 26.775 -2.351 -19.281 1.00 25.11 80 ARG B O 1
ATOM 2578 N N . LEU B 1 80 ? 25.407 -3.184 -17.696 1.00 23.57 81 LEU B N 1
ATOM 2579 C CA . LEU B 1 80 ? 24.574 -1.988 -17.563 1.00 23.57 81 LEU B CA 1
ATOM 2580 C C . LEU B 1 80 ? 24.072 -1.962 -16.123 1.00 22.73 81 LEU B C 1
ATOM 2581 O O . LEU B 1 80 ? 23.046 -2.563 -15.800 1.00 23.71 81 LEU B O 1
ATOM 2586 N N . ASP B 1 81 ? 24.828 -1.292 -15.260 1.00 21.88 82 ASP B N 1
ATOM 2587 C CA . ASP B 1 81 ? 24.541 -1.282 -13.827 1.00 22.37 82 ASP B CA 1
ATOM 2588 C C . ASP B 1 81 ? 23.368 -0.375 -13.488 1.00 21.20 82 ASP B C 1
ATOM 2589 O O . ASP B 1 81 ? 22.559 -0.692 -12.618 1.00 21.98 82 ASP B O 1
ATOM 2594 N N . VAL B 1 82 ? 23.292 0.766 -14.165 1.00 21.15 83 VAL B N 1
ATOM 2595 C CA . VAL B 1 82 ? 22.289 1.768 -13.829 1.00 19.46 83 VAL B CA 1
ATOM 2596 C C . VAL B 1 82 ? 21.693 2.400 -15.085 1.00 18.82 83 VAL B C 1
ATOM 2597 O O . VAL B 1 82 ? 22.401 2.691 -16.046 1.00 18.74 83 VAL B O 1
ATOM 2601 N N . LEU B 1 83 ? 20.380 2.585 -15.065 1.00 18.02 84 LEU B N 1
ATOM 2602 C CA . LEU B 1 83 ? 19.692 3.426 -16.023 1.00 18.09 84 LEU B CA 1
ATOM 2603 C C . LEU B 1 83 ? 19.077 4.608 -15.271 1.00 18.15 84 LEU B C 1
ATOM 2604 O O . LEU B 1 83 ? 18.363 4.418 -14.284 1.00 18.31 84 LEU B O 1
ATOM 2609 N N . VAL B 1 84 ? 19.359 5.819 -15.737 1.00 18.03 85 VAL B N 1
ATOM 2610 C CA . VAL B 1 84 ? 18.665 7.001 -15.234 1.00 18.32 85 VAL B CA 1
ATOM 2611 C C . VAL B 1 84 ? 17.819 7.595 -16.351 1.00 18.20 85 VAL B C 1
ATOM 2612 O O . VAL B 1 84 ? 18.357 8.095 -17.341 1.00 18.00 85 VAL B O 1
ATOM 2616 N N . ASN B 1 85 ? 16.500 7.546 -16.182 1.00 19.05 86 ASN B N 1
ATOM 2617 C CA . ASN B 1 85 ? 15.566 8.129 -17.149 1.00 19.50 86 ASN B CA 1
ATOM 2618 C C . ASN B 1 85 ? 15.390 9.615 -16.846 1.00 19.78 86 ASN B C 1
ATOM 2619 O O . ASN B 1 85 ? 14.482 10.026 -16.117 1.00 20.28 86 ASN B O 1
ATOM 2624 N N . ASN B 1 86 ? 16.306 10.405 -17.387 1.00 19.06 87 ASN B N 1
ATOM 2625 C CA . ASN B 1 86 ? 16.345 11.843 -17.141 1.00 19.32 87 ASN B CA 1
ATOM 2626 C C . ASN B 1 86 ? 15.541 12.616 -18.179 1.00 19.01 87 ASN B C 1
ATOM 2627 O O . ASN B 1 86 ? 14.852 13.570 -17.835 1.00 19.34 87 ASN B O 1
ATOM 2632 N N . ALA B 1 87 ? 15.623 12.199 -19.441 1.00 19.11 88 ALA B N 1
ATOM 2633 C CA . ALA B 1 87 ? 14.958 12.893 -20.555 1.00 18.77 88 ALA B CA 1
ATOM 2634 C C . ALA B 1 87 ? 13.488 13.203 -20.250 1.00 19.08 88 ALA B C 1
ATOM 2635 O O . ALA B 1 87 ? 12.709 12.311 -19.926 1.00 18.46 88 ALA B O 1
ATOM 2637 N N . GLY B 1 88 ? 13.111 14.474 -20.342 1.00 18.90 89 GLY B N 1
ATOM 2638 C CA . GLY B 1 88 ? 11.728 14.855 -20.082 1.00 18.99 89 GLY B CA 1
ATOM 2639 C C . GLY B 1 88 ? 11.478 16.296 -20.465 1.00 19.76 89 GLY B C 1
ATOM 2640 O O . GLY B 1 88 ? 12.406 17.116 -20.476 1.00 19.86 89 GLY B O 1
ATOM 2641 N N . ILE B 1 89 ? 10.223 16.592 -20.795 1.00 20.40 90 ILE B N 1
ATOM 2642 C CA . ILE B 1 89 ? 9.833 17.917 -21.278 1.00 20.73 90 ILE B CA 1
ATOM 2643 C C . ILE B 1 89 ? 8.555 18.407 -20.616 1.00 22.03 90 ILE B C 1
ATOM 2644 O O . ILE B 1 89 ? 7.685 17.621 -20.211 1.00 20.93 90 ILE B O 1
ATOM 2649 N N . SER B 1 90 ? 8.455 19.725 -20.514 1.00 23.08 91 SER B N 1
ATOM 2650 C CA . SER B 1 90 ? 7.267 20.349 -19.995 1.00 25.93 91 SER B CA 1
ATOM 2651 C C . SER B 1 90 ? 6.857 21.427 -20.978 1.00 27.72 91 SER B C 1
ATOM 2652 O O . SER B 1 90 ? 7.631 22.332 -21.274 1.00 27.22 91 SER B O 1
ATOM 2655 N N . LEU B 1 91 ? 5.647 21.299 -21.500 1.00 30.44 92 LEU B N 1
ATOM 2656 C CA . LEU B 1 91 ? 5.113 22.276 -22.435 1.00 34.77 92 LEU B CA 1
ATOM 2657 C C . LEU B 1 91 ? 3.914 22.925 -21.771 1.00 37.52 92 LEU B C 1
ATOM 2658 O O . LEU B 1 91 ? 2.795 22.433 -21.862 1.00 37.10 92 LEU B O 1
ATOM 2663 N N . SER B 1 92 ? 4.183 24.016 -21.058 1.00 46.02 93 SER B N 1
ATOM 2664 C CA . SER B 1 92 ? 3.185 24.673 -20.222 1.00 50.69 93 SER B CA 1
ATOM 2665 C C . SER B 1 92 ? 2.376 25.669 -21.024 1.00 52.34 93 SER B C 1
ATOM 2666 O O . SER B 1 92 ? 2.930 26.504 -21.738 1.00 55.27 93 SER B O 1
ATOM 2669 N N . ASP B 1 93 ? 1.061 25.559 -20.908 1.00 53.88 94 ASP B N 1
ATOM 2670 C CA . ASP B 1 93 ? 0.154 26.550 -21.459 1.00 55.49 94 ASP B CA 1
ATOM 2671 C C . ASP B 1 93 ? -0.643 27.158 -20.305 1.00 54.53 94 ASP B C 1
ATOM 2672 O O . ASP B 1 93 ? -0.082 27.464 -19.244 1.00 54.72 94 ASP B O 1
ATOM 2677 N N . GLY B 1 94 ? -1.945 27.322 -20.510 1.00 51.05 95 GLY B N 1
ATOM 2678 C CA . GLY B 1 94 ? -2.808 27.904 -19.499 1.00 47.34 95 GLY B CA 1
ATOM 2679 C C . GLY B 1 94 ? -3.619 26.846 -18.790 1.00 43.71 95 GLY B C 1
ATOM 2680 O O . GLY B 1 94 ? -3.109 25.774 -18.444 1.00 39.77 95 GLY B O 1
ATOM 2681 N N . LEU B 1 95 ? -4.893 27.153 -18.581 1.00 41.27 96 LEU B N 1
ATOM 2682 C CA . LEU B 1 95 ? -5.796 26.246 -17.895 1.00 41.02 96 LEU B CA 1
ATOM 2683 C C . LEU B 1 95 ? -6.083 25.021 -18.757 1.00 37.94 96 LEU B C 1
ATOM 2684 O O . LEU B 1 95 ? -5.866 25.045 -19.976 1.00 38.10 96 LEU B O 1
ATOM 2689 N N . LEU B 1 96 ? -6.554 23.955 -18.115 1.00 34.82 97 LEU B N 1
ATOM 2690 C CA . LEU B 1 96 ? -6.827 22.686 -18.786 1.00 33.52 97 LEU B CA 1
ATOM 2691 C C . LEU B 1 96 ? -7.651 22.860 -20.063 1.00 32.25 97 LEU B C 1
ATOM 2692 O O . LEU B 1 96 ? -7.360 22.252 -21.090 1.00 30.80 97 LEU B O 1
ATOM 2697 N N . THR B 1 97 ? -8.667 23.711 -19.983 1.00 32.40 98 THR B N 1
ATOM 2698 C CA . THR B 1 97 ? -9.591 23.950 -21.089 1.00 32.26 98 THR B CA 1
ATOM 2699 C C . THR B 1 97 ? -8.915 24.560 -22.321 1.00 32.09 98 THR B C 1
ATOM 2700 O O . THR B 1 97 ? -9.407 24.398 -23.436 1.00 30.89 98 THR B O 1
ATOM 2704 N N . GLU B 1 98 ? -7.781 25.228 -22.111 1.00 32.92 99 GLU B N 1
ATOM 2705 C CA . GLU B 1 98 ? -7.028 25.887 -23.192 1.00 34.82 99 GLU B CA 1
ATOM 2706 C C . GLU B 1 98 ? -5.889 25.044 -23.769 1.00 32.92 99 GLU B C 1
ATOM 2707 O O . GLU B 1 98 ? -5.327 25.382 -24.820 1.00 33.02 99 GLU B O 1
ATOM 2713 N N . THR B 1 99 ? -5.553 23.949 -23.092 1.00 29.68 100 THR B N 1
ATOM 2714 C CA . THR B 1 99 ? -4.379 23.156 -23.455 1.00 27.63 100 THR B CA 1
ATOM 2715 C C . THR B 1 99 ? -4.501 22.522 -24.837 1.00 26.90 100 THR B C 1
ATOM 2716 O O . THR B 1 99 ? -5.614 22.263 -25.319 1.00 27.04 100 THR B O 1
ATOM 2720 N N . LYS B 1 100 ? -3.346 22.268 -25.450 1.00 27.12 101 LYS B N 1
ATOM 2721 C CA . LYS B 1 100 ? -3.255 21.659 -26.775 1.00 27.61 101 LYS B CA 1
ATOM 2722 C C . LYS B 1 100 ? -2.995 20.163 -26.672 1.00 26.80 101 LYS B C 1
ATOM 2723 O O . LYS B 1 100 ? -2.061 19.727 -25.998 1.00 25.64 101 LYS B O 1
ATOM 2729 N N . THR B 1 101 ? -3.820 19.384 -27.361 1.00 25.36 102 THR B N 1
ATOM 2730 C CA . THR B 1 101 ? -3.638 17.939 -27.431 1.00 25.02 102 THR B CA 1
ATOM 2731 C C . THR B 1 101 ? -2.256 17.576 -27.980 1.00 25.15 102 THR B C 1
ATOM 2732 O O . THR B 1 101 ? -1.625 16.646 -27.485 1.00 24.10 102 THR B O 1
ATOM 2736 N N . THR B 1 102 ? -1.771 18.318 -28.977 1.00 25.11 103 THR B N 1
ATOM 2737 C CA . THR B 1 102 ? -0.421 18.073 -29.501 1.00 25.53 103 THR B CA 1
ATOM 2738 C C . THR B 1 102 ? 0.662 18.216 -28.422 1.00 25.50 103 THR B C 1
ATOM 2739 O O . THR B 1 102 ? 1.622 17.442 -28.409 1.00 25.49 103 THR B O 1
ATOM 2743 N N . ASP B 1 103 ? 0.501 19.190 -27.523 1.00 24.44 104 ASP B N 1
ATOM 2744 C CA . ASP B 1 103 ? 1.410 19.336 -26.375 1.00 24.58 104 ASP B CA 1
ATOM 2745 C C . ASP B 1 103 ? 1.355 18.122 -25.450 1.00 22.90 104 ASP B C 1
ATOM 2746 O O . ASP B 1 103 ? 2.400 17.597 -25.062 1.00 21.17 104 ASP B O 1
ATOM 2751 N N . PHE B 1 104 ? 0.139 17.687 -25.107 1.00 21.99 105 PHE B N 1
ATOM 2752 C CA . PHE B 1 104 ? -0.052 16.509 -24.248 1.00 21.23 105 PHE B CA 1
ATOM 2753 C C . PHE B 1 104 ? 0.620 15.285 -24.868 1.00 21.65 105 PHE B C 1
ATOM 2754 O O . PHE B 1 104 ? 1.358 14.571 -24.189 1.00 21.30 105 PHE B O 1
ATOM 2762 N N . ASN B 1 105 ? 0.386 15.058 -26.163 1.00 22.24 106 ASN B N 1
ATOM 2763 C CA . ASN B 1 105 ? 0.991 13.923 -26.848 1.00 23.13 106 ASN B CA 1
ATOM 2764 C C . ASN B 1 105 ? 2.511 13.972 -26.858 1.00 22.06 106 ASN B C 1
ATOM 2765 O O . ASN B 1 105 ? 3.153 12.949 -26.683 1.00 21.21 106 ASN B O 1
ATOM 2770 N N . LYS B 1 106 ? 3.078 15.163 -27.034 1.00 21.94 107 LYS B N 1
ATOM 2771 C CA . LYS B 1 106 ? 4.532 15.314 -27.019 1.00 22.29 107 LYS B CA 1
ATOM 2772 C C . LYS B 1 106 ? 5.077 14.921 -25.646 1.00 21.94 107 LYS B C 1
ATOM 2773 O O . LYS B 1 106 ? 6.056 14.167 -25.548 1.00 20.60 107 LYS B O 1
ATOM 2779 N N . MET B 1 107 ? 4.429 15.418 -24.591 1.00 20.71 108 MET B N 1
ATOM 2780 C CA . MET B 1 107 ? 4.844 15.090 -23.222 1.00 20.60 108 MET B CA 1
ATOM 2781 C C . MET B 1 107 ? 4.640 13.615 -22.898 1.00 20.74 108 MET B C 1
ATOM 2782 O O . MET B 1 107 ? 5.504 13.006 -22.287 1.00 20.22 108 MET B O 1
ATOM 2787 N N . ILE B 1 108 ? 3.514 13.044 -23.324 1.00 20.60 109 ILE B N 1
ATOM 2788 C CA . ILE B 1 108 ? 3.285 11.599 -23.188 1.00 20.73 109 ILE B CA 1
ATOM 2789 C C . ILE B 1 108 ? 4.428 10.830 -23.865 1.00 21.49 109 ILE B C 1
ATOM 2790 O O . ILE B 1 108 ? 5.058 9.957 -23.249 1.00 21.36 109 ILE B O 1
ATOM 2795 N N . ASN B 1 109 ? 4.710 11.181 -25.120 1.00 21.25 110 ASN B N 1
ATOM 2796 C CA . ASN B 1 109 ? 5.756 10.521 -25.885 1.00 22.96 110 ASN B CA 1
ATOM 2797 C C . ASN B 1 109 ? 7.130 10.533 -25.213 1.00 21.20 110 ASN B C 1
ATOM 2798 O O . ASN B 1 109 ? 7.752 9.490 -25.055 1.00 20.04 110 ASN B O 1
ATOM 2803 N N . THR B 1 110 ? 7.594 11.716 -24.825 1.00 20.46 111 THR B N 1
ATOM 2804 C CA . THR B 1 110 ? 8.910 11.836 -24.211 1.00 20.36 111 THR B CA 1
ATOM 2805 C C . THR B 1 110 ? 8.911 11.295 -22.786 1.00 20.11 111 THR B C 1
ATOM 2806 O O . THR B 1 110 ? 9.742 10.450 -22.447 1.00 20.94 111 THR B O 1
ATOM 2810 N N . ASN B 1 111 ? 7.973 11.773 -21.967 1.00 19.86 112 ASN B N 1
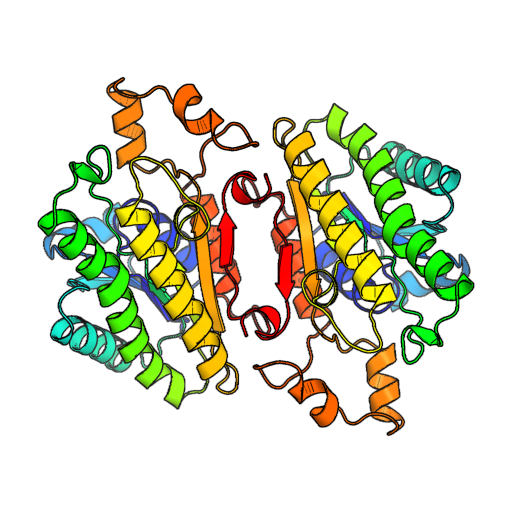ATOM 2811 C CA . ASN B 1 111 ? 7.984 11.494 -20.529 1.00 20.13 112 ASN B CA 1
ATOM 2812 C C . ASN B 1 111 ? 7.521 10.083 -20.162 1.00 20.43 112 ASN B C 1
ATOM 2813 O O . ASN B 1 111 ? 8.139 9.438 -19.317 1.00 22.21 112 ASN B O 1
ATOM 2818 N N . ILE B 1 112 ? 6.447 9.609 -20.794 1.00 19.83 113 ILE B N 1
ATOM 2819 C CA . ILE B 1 112 ? 5.909 8.284 -20.482 1.00 19.12 113 ILE B CA 1
ATOM 2820 C C . ILE B 1 112 ? 6.564 7.230 -21.359 1.00 19.03 113 ILE B C 1
ATOM 2821 O O . ILE B 1 112 ? 7.236 6.332 -20.845 1.00 18.90 113 ILE B O 1
ATOM 2826 N N . LEU B 1 113 ? 6.365 7.337 -22.671 1.00 19.28 114 LEU B N 1
ATOM 2827 C CA . LEU B 1 113 ? 6.869 6.317 -23.604 1.00 19.75 114 LEU B CA 1
ATOM 2828 C C . LEU B 1 113 ? 8.395 6.196 -23.594 1.00 19.53 114 LEU B C 1
ATOM 2829 O O . LEU B 1 113 ? 8.932 5.081 -23.593 1.00 19.31 114 LEU B O 1
ATOM 2834 N N . GLY B 1 114 ? 9.097 7.327 -23.554 1.00 19.04 115 GLY B N 1
ATOM 2835 C CA . GLY B 1 114 ? 10.567 7.295 -23.505 1.00 19.35 115 GLY B CA 1
ATOM 2836 C C . GLY B 1 114 ? 11.093 6.546 -22.287 1.00 19.87 115 GLY B C 1
ATOM 2837 O O . GLY B 1 114 ? 12.038 5.740 -22.385 1.00 20.05 115 GLY B O 1
ATOM 2838 N N . THR B 1 115 ? 10.470 6.798 -21.139 1.00 19.27 116 THR B N 1
ATOM 2839 C CA . THR B 1 115 ? 10.861 6.125 -19.904 1.00 19.73 116 THR B CA 1
ATOM 2840 C C . THR B 1 115 ? 10.527 4.637 -20.003 1.00 19.49 116 THR B C 1
ATOM 2841 O O . THR B 1 115 ? 11.351 3.779 -19.649 1.00 19.43 116 THR B O 1
ATOM 2845 N N . TYR B 1 116 ? 9.343 4.342 -20.531 1.00 19.10 117 TYR B N 1
ATOM 2846 C CA . TYR B 1 116 ? 8.923 2.950 -20.763 1.00 19.51 117 TYR B CA 1
ATOM 2847 C C . TYR B 1 116 ? 9.872 2.194 -21.704 1.00 20.12 117 TYR B C 1
ATOM 2848 O O . TYR B 1 116 ? 10.333 1.093 -21.363 1.00 19.20 117 TYR B O 1
ATOM 2857 N N . PHE B 1 117 ? 10.182 2.782 -22.862 1.00 19.60 118 PHE B N 1
ATOM 2858 C CA . PHE B 1 117 ? 11.108 2.138 -23.806 1.00 20.72 118 PHE B CA 1
ATOM 2859 C C . PHE B 1 117 ? 12.459 1.819 -23.158 1.00 20.59 118 PHE B C 1
ATOM 2860 O O . PHE B 1 117 ? 12.964 0.699 -23.279 1.00 18.81 118 PHE B O 1
ATOM 2868 N N . CYS B 1 118 ? 13.049 2.802 -22.476 1.00 20.66 119 CYS B N 1
ATOM 2869 C CA . CYS B 1 118 ? 14.348 2.585 -21.840 1.00 20.74 119 CYS B CA 1
ATOM 2870 C C . CYS B 1 118 ? 14.295 1.514 -20.750 1.00 21.53 119 CYS B C 1
ATOM 2871 O O . CYS B 1 118 ? 15.192 0.660 -20.671 1.00 20.58 119 CYS B O 1
ATOM 2874 N N . MET B 1 119 ? 13.247 1.548 -19.924 1.00 20.57 120 MET B N 1
ATOM 2875 C CA . MET B 1 119 ? 13.019 0.492 -18.921 1.00 21.29 120 MET B CA 1
ATOM 2876 C C . MET B 1 119 ? 12.905 -0.889 -19.573 1.00 21.99 120 MET B C 1
ATOM 2877 O O . MET B 1 119 ? 13.570 -1.848 -19.161 1.00 22.59 120 MET B O 1
ATOM 2882 N N . LYS B 1 120 ? 12.045 -0.972 -20.585 1.00 22.83 121 LYS B N 1
ATOM 2883 C CA . LYS B 1 120 ? 11.755 -2.210 -21.310 1.00 23.44 121 LYS B CA 1
ATOM 2884 C C . LYS B 1 120 ? 13.044 -2.899 -21.771 1.00 23.28 121 LYS B C 1
ATOM 2885 O O . LYS B 1 120 ? 13.259 -4.080 -21.484 1.00 23.72 121 LYS B O 1
ATOM 2891 N N . TYR B 1 121 ? 13.908 -2.155 -22.457 1.00 23.57 122 TYR B N 1
ATOM 2892 C CA . TYR B 1 121 ? 15.132 -2.744 -23.012 1.00 23.87 122 TYR B CA 1
ATOM 2893 C C . TYR B 1 121 ? 16.269 -2.890 -22.012 1.00 23.93 122 TYR B C 1
ATOM 2894 O O . TYR B 1 121 ? 17.030 -3.859 -22.090 1.00 23.63 122 TYR B O 1
ATOM 2903 N N . ALA B 1 122 ? 16.373 -1.971 -21.051 1.00 22.55 123 ALA B N 1
ATOM 2904 C CA . ALA B 1 122 ? 17.358 -2.151 -19.980 1.00 22.75 123 ALA B CA 1
ATOM 2905 C C . ALA B 1 122 ? 17.045 -3.397 -19.152 1.00 22.43 123 ALA B C 1
ATOM 2906 O O . ALA B 1 122 ? 17.957 -4.149 -18.791 1.00 22.38 123 ALA B O 1
ATOM 2908 N N . LEU B 1 123 ? 15.762 -3.620 -18.860 1.00 21.95 124 LEU B N 1
ATOM 2909 C CA . LEU B 1 123 ? 15.361 -4.745 -18.006 1.00 22.92 124 LEU B CA 1
ATOM 2910 C C . LEU B 1 123 ? 15.535 -6.092 -18.693 1.00 23.65 124 LEU B C 1
ATOM 2911 O O . LEU B 1 123 ? 15.760 -7.088 -18.019 1.00 23.95 124 LEU B O 1
ATOM 2916 N N . LYS B 1 124 ? 15.445 -6.125 -20.024 1.00 24.52 125 LYS B N 1
ATOM 2917 C CA . LYS B 1 124 ? 15.744 -7.361 -20.760 1.00 27.00 125 LYS B CA 1
ATOM 2918 C C . LYS B 1 124 ? 17.162 -7.830 -20.453 1.00 26.99 125 LYS B C 1
ATOM 2919 O O . LYS B 1 124 ? 17.400 -9.028 -20.298 1.00 27.83 125 LYS B O 1
ATOM 2925 N N . HIS B 1 125 ? 18.088 -6.877 -20.345 1.00 26.63 126 HIS B N 1
ATOM 2926 C CA . HIS B 1 125 ? 19.484 -7.172 -20.032 1.00 28.17 126 HIS B CA 1
ATOM 2927 C C . HIS B 1 125 ? 19.735 -7.406 -18.538 1.00 27.94 126 HIS B C 1
ATOM 2928 O O . HIS B 1 125 ? 20.427 -8.359 -18.169 1.00 28.51 126 HIS B O 1
ATOM 2935 N N . MET B 1 126 ? 19.164 -6.554 -17.685 1.00 26.46 127 MET B N 1
ATOM 2936 C CA . MET B 1 126 ? 19.336 -6.668 -16.227 1.00 26.79 127 MET B CA 1
ATOM 2937 C C . MET B 1 126 ? 18.766 -7.980 -15.665 1.00 28.14 127 MET B C 1
ATOM 2938 O O . MET B 1 126 ? 19.355 -8.577 -14.760 1.00 28.56 127 MET B O 1
ATOM 2943 N N . GLN B 1 127 ? 17.621 -8.393 -16.216 1.00 29.22 128 GLN B N 1
ATOM 2944 C CA . GLN B 1 127 ? 16.932 -9.662 -15.948 1.00 32.11 128 GLN B CA 1
ATOM 2945 C C . GLN B 1 127 ? 17.881 -10.859 -16.043 1.00 31.81 128 GLN B C 1
ATOM 2946 O O . GLN B 1 127 ? 17.792 -11.795 -15.255 1.00 31.82 128 GLN B O 1
ATOM 2952 N N . LYS B 1 128 ? 18.774 -10.822 -17.027 1.00 32.98 129 LYS B N 1
ATOM 2953 C CA . LYS B 1 128 ? 19.725 -11.918 -17.274 1.00 34.58 129 LYS B CA 1
ATOM 2954 C C . LYS B 1 128 ? 20.785 -12.077 -16.181 1.00 34.61 129 LYS B C 1
ATOM 2955 O O . LYS B 1 128 ? 21.228 -13.193 -15.908 1.00 35.12 129 LYS B O 1
ATOM 2961 N N . VAL B 1 129 ? 21.196 -10.968 -15.566 1.00 32.46 130 VAL B N 1
ATOM 2962 C CA . VAL B 1 129 ? 22.237 -11.001 -14.535 1.00 31.79 130 VAL B CA 1
ATOM 2963 C C . VAL B 1 129 ? 21.691 -10.833 -13.115 1.00 30.83 130 VAL B C 1
ATOM 2964 O O . VAL B 1 129 ? 22.460 -10.810 -12.154 1.00 29.05 130 VAL B O 1
ATOM 2968 N N . SER B 1 130 ? 20.366 -10.712 -13.000 1.00 29.87 131 SER B N 1
ATOM 2969 C CA . SER B 1 130 ? 19.676 -10.531 -11.714 1.00 29.03 131 SER B CA 1
ATOM 2970 C C . SER B 1 130 ? 20.282 -9.430 -10.837 1.00 29.33 131 SER B C 1
ATOM 2971 O O . SER B 1 130 ? 20.486 -9.618 -9.635 1.00 28.88 131 SER B O 1
ATOM 2974 N N . CYS B 1 131 ? 20.583 -8.289 -11.453 1.00 29.32 132 CYS B N 1
ATOM 2975 C CA . CYS B 1 131 ? 21.053 -7.112 -10.728 1.00 28.26 132 CYS B CA 1
ATOM 2976 C C . CYS B 1 131 ? 20.947 -5.880 -11.614 1.00 27.18 132 CYS B C 1
ATOM 2977 O O . CYS B 1 131 ? 20.780 -5.990 -12.837 1.00 24.39 132 CYS B O 1
ATOM 2980 N N . GLY B 1 132 ? 21.037 -4.709 -10.989 1.00 25.86 133 GLY B N 1
ATOM 2981 C CA . GLY B 1 132 ? 20.836 -3.448 -11.700 1.00 24.19 133 GLY B CA 1
ATOM 2982 C C . GLY B 1 132 ? 19.954 -2.493 -10.912 1.00 22.57 133 GLY B C 1
ATOM 2983 O O . GLY B 1 132 ? 19.279 -2.888 -9.966 1.00 22.26 133 GLY B O 1
ATOM 2984 N N . ALA B 1 133 ? 19.979 -1.223 -11.304 1.00 21.97 134 ALA B N 1
ATOM 2985 C CA . ALA B 1 133 ? 19.148 -0.197 -10.681 1.00 21.45 134 ALA B CA 1
ATOM 2986 C C . ALA B 1 133 ? 18.599 0.718 -11.760 1.00 20.24 134 ALA B C 1
ATOM 2987 O O . ALA B 1 133 ? 19.308 1.067 -12.709 1.00 20.19 134 ALA B O 1
ATOM 2989 N N . ILE B 1 134 ? 17.338 1.107 -11.614 1.00 19.57 135 ILE B N 1
ATOM 2990 C CA . ILE B 1 134 ? 16.755 2.125 -12.481 1.00 18.26 135 ILE B CA 1
ATOM 2991 C C . ILE B 1 134 ? 16.268 3.273 -11.601 1.00 18.02 135 ILE B C 1
ATOM 2992 O O . ILE B 1 134 ? 15.642 3.049 -10.564 1.00 18.28 135 ILE B O 1
ATOM 2997 N N . VAL B 1 135 ? 16.569 4.500 -12.000 1.00 17.41 136 VAL B N 1
ATOM 2998 C CA . VAL B 1 135 ? 15.991 5.651 -11.315 1.00 17.34 136 VAL B CA 1
ATOM 2999 C C . VAL B 1 135 ? 15.246 6.493 -12.349 1.00 17.37 136 VAL B C 1
ATOM 3000 O O . VAL B 1 135 ? 15.826 6.962 -13.326 1.00 16.91 136 VAL B O 1
ATOM 3004 N N . ASN B 1 136 ? 13.947 6.649 -12.136 1.00 17.67 137 ASN B N 1
ATOM 3005 C CA . ASN B 1 136 ? 13.130 7.493 -12.993 1.00 18.44 137 ASN B CA 1
ATOM 3006 C C . ASN B 1 136 ? 12.999 8.866 -12.376 1.00 18.45 137 ASN B C 1
ATOM 3007 O O . ASN B 1 136 ? 13.105 9.011 -11.163 1.00 18.45 137 ASN B O 1
ATOM 3012 N N . ILE B 1 137 ? 12.774 9.872 -13.210 1.00 18.67 138 ILE B N 1
ATOM 3013 C CA . ILE B 1 137 ? 12.528 11.217 -12.689 1.00 18.27 138 ILE B CA 1
ATOM 3014 C C . ILE B 1 137 ? 11.056 11.594 -12.864 1.00 18.38 138 ILE B C 1
ATOM 3015 O O . ILE B 1 137 ? 10.558 11.744 -13.978 1.00 19.25 138 ILE B O 1
ATOM 3020 N N . SER B 1 138 ? 10.364 11.697 -11.737 1.00 18.61 139 SER B N 1
ATOM 3021 C CA . SER B 1 138 ? 8.992 12.140 -11.720 1.00 19.82 139 SER B CA 1
ATOM 3022 C C . SER B 1 138 ? 9.004 13.647 -11.411 1.00 19.80 139 SER B C 1
ATOM 3023 O O . SER B 1 138 ? 9.718 14.385 -12.067 1.00 20.35 139 SER B O 1
ATOM 3026 N N . SER B 1 139 ? 8.245 14.079 -10.405 1.00 20.38 140 SER B N 1
ATOM 3027 C CA . SER B 1 139 ? 8.083 15.503 -10.057 1.00 20.27 140 SER B CA 1
ATOM 3028 C C . SER B 1 139 ? 7.117 15.591 -8.884 1.00 20.28 140 SER B C 1
ATOM 3029 O O . SER B 1 139 ? 6.345 14.659 -8.658 1.00 19.86 140 SER B O 1
ATOM 3032 N N . ILE B 1 140 ? 7.126 16.711 -8.158 1.00 20.22 141 ILE B N 1
ATOM 3033 C CA . ILE B 1 140 ? 6.059 16.969 -7.171 1.00 20.43 141 ILE B CA 1
ATOM 3034 C C . ILE B 1 140 ? 4.678 16.899 -7.836 1.00 20.49 141 ILE B C 1
ATOM 3035 O O . ILE B 1 140 ? 3.697 16.493 -7.202 1.00 20.08 141 ILE B O 1
ATOM 3040 N N . THR B 1 141 ? 4.626 17.248 -9.124 1.00 20.55 142 THR B N 1
ATOM 3041 C CA . THR B 1 141 ? 3.376 17.234 -9.900 1.00 20.07 142 THR B CA 1
ATOM 3042 C C . THR B 1 141 ? 2.926 15.801 -10.235 1.00 19.97 142 THR B C 1
ATOM 3043 O O . THR B 1 141 ? 1.798 15.588 -10.682 1.00 19.57 142 THR B O 1
ATOM 3047 N N . GLY B 1 142 ? 3.803 14.826 -9.988 1.00 20.25 143 GLY B N 1
ATOM 3048 C CA . GLY B 1 142 ? 3.445 13.398 -10.098 1.00 20.82 143 GLY B CA 1
ATOM 3049 C C . GLY B 1 142 ? 2.759 12.870 -8.843 1.00 20.96 143 GLY B C 1
ATOM 3050 O O . GLY B 1 142 ? 2.323 11.707 -8.799 1.00 21.18 143 GLY B O 1
ATOM 3051 N N . LEU B 1 143 ? 2.669 13.717 -7.819 1.00 21.26 144 LEU B N 1
ATOM 3052 C CA . LEU B 1 143 ? 2.112 13.329 -6.507 1.00 22.39 144 LEU B CA 1
ATOM 3053 C C . LEU B 1 143 ? 1.100 14.340 -5.950 1.00 23.15 144 LEU B C 1
ATOM 3054 O O . LEU B 1 143 ? 0.626 14.215 -4.810 1.00 23.09 144 LEU B O 1
ATOM 3059 N N . SER B 1 144 ? 0.772 15.345 -6.751 1.00 22.54 145 SER B N 1
ATOM 3060 C CA . SER B 1 144 ? -0.131 16.396 -6.312 1.00 23.28 145 SER B CA 1
ATOM 3061 C C . SER B 1 144 ? -0.697 17.100 -7.531 1.00 23.72 145 SER B C 1
ATOM 3062 O O . SER B 1 144 ? -0.180 16.936 -8.639 1.00 24.33 145 SER B O 1
ATOM 3065 N N . GLY B 1 145 ? -1.750 17.889 -7.320 1.00 23.40 146 GLY B N 1
ATOM 3066 C CA . GLY B 1 145 ? -2.380 18.655 -8.387 1.00 24.02 146 GLY B CA 1
ATOM 3067 C C . GLY B 1 145 ? -1.790 20.042 -8.460 1.00 25.47 146 GLY B C 1
ATOM 3068 O O . GLY B 1 145 ? -1.765 20.748 -7.463 1.00 26.09 146 GLY B O 1
ATOM 3069 N N . PHE B 1 146 ? -1.323 20.429 -9.643 1.00 26.16 147 PHE B N 1
ATOM 3070 C CA . PHE B 1 146 ? -0.568 21.667 -9.825 1.00 28.47 147 PHE B CA 1
ATOM 3071 C C . PHE B 1 146 ? -1.187 22.462 -10.978 1.00 28.85 147 PHE B C 1
ATOM 3072 O O . PHE B 1 146 ? -0.970 22.133 -12.148 1.00 28.26 147 PHE B O 1
ATOM 3080 N N . PRO B 1 147 ? -1.978 23.506 -10.657 1.00 29.30 148 PRO B N 1
ATOM 3081 C CA . PRO B 1 147 ? -2.604 24.318 -11.703 1.00 29.13 148 PRO B CA 1
ATOM 3082 C C . PRO B 1 147 ? -1.582 24.764 -12.749 1.00 27.70 148 PRO B C 1
ATOM 3083 O O . PRO B 1 147 ? -0.435 25.065 -12.402 1.00 26.38 148 PRO B O 1
ATOM 3087 N N . TYR B 1 148 ? -2.008 24.763 -14.014 1.00 28.47 149 TYR B N 1
ATOM 3088 C CA . TYR B 1 148 ? -1.181 25.144 -15.176 1.00 28.83 149 TYR B CA 1
ATOM 3089 C C . TYR B 1 148 ? -0.154 24.087 -15.578 1.00 28.08 149 TYR B C 1
ATOM 3090 O O . TYR B 1 148 ? 0.474 24.210 -16.632 1.00 26.63 149 TYR B O 1
ATOM 3099 N N . SER B 1 149 ? 0.011 23.056 -14.747 1.00 26.02 150 SER B N 1
ATOM 3100 C CA . SER B 1 149 ? 0.904 21.934 -15.062 1.00 24.85 150 SER B CA 1
ATOM 3101 C C . SER B 1 149 ? 0.193 20.584 -14.984 1.00 23.81 150 SER B C 1
ATOM 3102 O O . SER B 1 149 ? 0.813 19.572 -14.620 1.00 22.74 150 SER B O 1
ATOM 3105 N N . ILE B 1 150 ? -1.097 20.572 -15.323 1.00 22.46 151 ILE B N 1
ATOM 3106 C CA . ILE B 1 150 ? -1.928 19.381 -15.140 1.00 23.03 151 ILE B CA 1
ATOM 3107 C C . ILE B 1 150 ? -1.439 18.273 -16.053 1.00 21.71 151 ILE B C 1
ATOM 3108 O O . ILE B 1 150 ? -1.275 17.131 -15.622 1.00 20.28 151 ILE B O 1
ATOM 3113 N N . LEU B 1 151 ? -1.193 18.621 -17.313 1.00 21.23 152 LEU B N 1
ATOM 3114 C CA . LEU B 1 151 ? -0.839 17.601 -18.289 1.00 21.21 152 LEU B CA 1
ATOM 3115 C C . LEU B 1 151 ? 0.555 17.035 -18.001 1.00 20.13 152 LEU B C 1
ATOM 3116 O O . LEU B 1 151 ? 0.751 15.811 -18.006 1.00 19.25 152 LEU B O 1
ATOM 3121 N N . PHE B 1 152 ? 1.506 17.925 -17.718 1.00 18.87 153 PHE B N 1
ATOM 3122 C CA . PHE B 1 152 ? 2.836 17.511 -17.278 1.00 19.13 153 PHE B CA 1
ATOM 3123 C C . PHE B 1 152 ? 2.719 16.606 -16.047 1.00 19.32 153 PHE B C 1
ATOM 3124 O O . PHE B 1 152 ? 3.323 15.522 -16.007 1.00 19.63 153 PHE B O 1
ATOM 3132 N N . GLY B 1 153 ? 1.928 17.045 -15.062 1.00 18.65 154 GLY B N 1
ATOM 3133 C CA . GLY B 1 153 ? 1.708 16.272 -13.831 1.00 18.49 154 GLY B CA 1
ATOM 3134 C C . GLY B 1 153 ? 1.173 14.875 -14.128 1.00 17.69 154 GLY B C 1
ATOM 3135 O O . GLY B 1 153 ? 1.596 13.881 -13.523 1.00 17.16 154 GLY B O 1
ATOM 3136 N N . SER B 1 154 ? 0.255 14.807 -15.082 1.00 17.98 155 SER B N 1
ATOM 3137 C CA . SER B 1 154 ? -0.339 13.537 -15.503 1.00 19.21 155 SER B CA 1
ATOM 3138 C C . SER B 1 154 ? 0.743 12.572 -15.999 1.00 19.42 155 SER B C 1
ATOM 3139 O O . SER B 1 154 ? 0.735 11.382 -15.637 1.00 18.94 155 SER B O 1
ATOM 3142 N N . THR B 1 155 ? 1.682 13.075 -16.808 1.00 19.00 156 THR B N 1
ATOM 3143 C CA . THR B 1 155 ? 2.764 12.224 -17.327 1.00 18.89 156 THR B CA 1
ATOM 3144 C C . THR B 1 155 ? 3.694 11.768 -16.208 1.00 19.64 156 THR B C 1
ATOM 3145 O O . THR B 1 155 ? 4.154 10.622 -16.209 1.00 19.38 156 THR B O 1
ATOM 3149 N N . LYS B 1 156 ? 3.958 12.658 -15.251 1.00 19.30 157 LYS B N 1
ATOM 3150 C CA . LYS B 1 156 ? 4.812 12.316 -14.115 1.00 19.38 157 LYS B CA 1
ATOM 3151 C C . LYS B 1 156 ? 4.116 11.403 -13.091 1.00 19.13 157 LYS B C 1
ATOM 3152 O O . LYS B 1 156 ? 4.787 10.629 -12.405 1.00 19.26 157 LYS B O 1
ATOM 3158 N N . HIS B 1 157 ? 2.783 11.472 -13.012 1.00 18.66 158 HIS B N 1
ATOM 3159 C CA . HIS B 1 157 ? 1.991 10.447 -12.302 1.00 19.10 158 HIS B CA 1
ATOM 3160 C C . HIS B 1 157 ? 2.198 9.087 -12.970 1.00 18.36 158 HIS B C 1
ATOM 3161 O O . HIS B 1 157 ? 2.450 8.077 -12.299 1.00 18.75 158 HIS B O 1
ATOM 3168 N N . ALA B 1 158 ? 2.116 9.077 -14.301 1.00 18.07 159 ALA B N 1
ATOM 3169 C CA . ALA B 1 158 ? 2.289 7.847 -15.071 1.00 18.23 159 ALA B CA 1
ATOM 3170 C C . ALA B 1 158 ? 3.685 7.271 -14.866 1.00 18.64 159 ALA B C 1
ATOM 3171 O O . ALA B 1 158 ? 3.845 6.050 -14.780 1.00 18.03 159 ALA B O 1
ATOM 3173 N N . VAL B 1 159 ? 4.691 8.150 -14.768 1.00 18.36 160 VAL B N 1
ATOM 3174 C CA . VAL B 1 159 ? 6.062 7.719 -14.469 1.00 18.76 160 VAL B CA 1
ATOM 3175 C C . VAL B 1 159 ? 6.152 6.942 -13.142 1.00 18.95 160 VAL B C 1
ATOM 3176 O O . VAL B 1 159 ? 6.783 5.871 -13.072 1.00 17.97 160 VAL B O 1
ATOM 3180 N N . ILE B 1 160 ? 5.502 7.465 -12.103 1.00 18.61 161 ILE B N 1
ATOM 3181 C CA . ILE B 1 160 ? 5.420 6.759 -10.824 1.00 18.95 161 ILE B CA 1
ATOM 3182 C C . ILE B 1 160 ? 4.759 5.375 -10.999 1.00 19.22 161 ILE B C 1
ATOM 3183 O O . ILE B 1 160 ? 5.233 4.374 -10.439 1.00 17.76 161 ILE B O 1
ATOM 3188 N N . GLY B 1 161 ? 3.707 5.312 -11.815 1.00 18.21 162 GLY B N 1
ATOM 3189 C CA . GLY B 1 161 ? 3.048 4.028 -12.124 1.00 18.50 162 GLY B CA 1
ATOM 3190 C C . GLY B 1 161 ? 4.001 2.999 -12.701 1.00 19.35 162 GLY B C 1
ATOM 3191 O O . GLY B 1 161 ? 4.020 1.836 -12.266 1.00 19.92 162 GLY B O 1
ATOM 3192 N N . LEU B 1 162 ? 4.809 3.418 -13.673 1.00 19.20 163 LEU B N 1
ATOM 3193 C CA . LEU B 1 162 ? 5.798 2.512 -14.268 1.00 19.75 163 LEU B CA 1
ATOM 3194 C C . LEU B 1 162 ? 6.846 2.109 -13.238 1.00 19.62 163 LEU B C 1
ATOM 3195 O O . LEU B 1 162 ? 7.280 0.957 -13.210 1.00 18.77 163 LEU B O 1
ATOM 3200 N N . THR B 1 163 ? 7.232 3.064 -12.388 1.00 18.72 164 THR B N 1
ATOM 3201 C CA . THR B 1 163 ? 8.233 2.837 -11.356 1.00 19.71 164 THR B CA 1
ATOM 3202 C C . THR B 1 163 ? 7.787 1.781 -10.351 1.00 20.12 164 THR B C 1
ATOM 3203 O O . THR B 1 163 ? 8.498 0.806 -10.123 1.00 20.72 164 THR B O 1
ATOM 3207 N N . LYS B 1 164 ? 6.617 1.992 -9.748 1.00 20.51 165 LYS B N 1
ATOM 3208 C CA . LYS B 1 164 ? 6.095 1.078 -8.744 1.00 20.54 1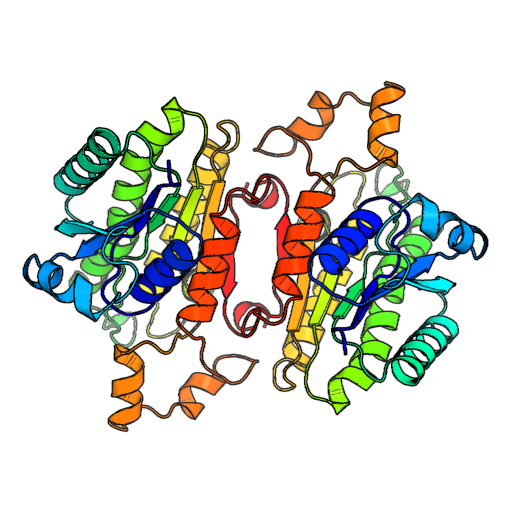65 LYS B CA 1
ATOM 3209 C C . LYS B 1 164 ? 5.735 -0.277 -9.351 1.00 20.70 165 LYS B C 1
ATOM 3210 O O . LYS B 1 164 ? 6.028 -1.3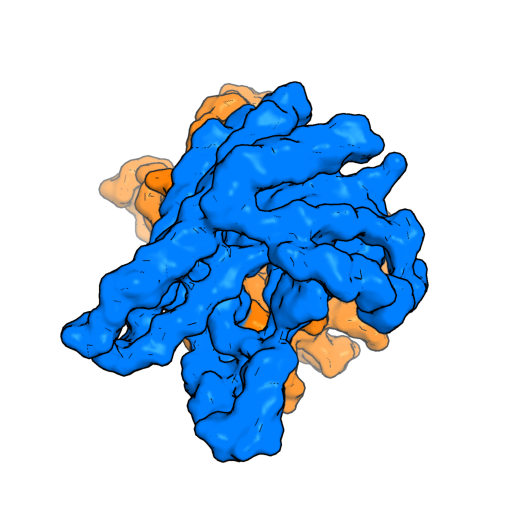11 -8.754 1.00 20.73 165 LYS B O 1
ATOM 3216 N N . GLY B 1 165 ? 5.100 -0.267 -10.524 1.00 19.87 166 GLY B N 1
ATOM 3217 C CA . GLY B 1 165 ? 4.735 -1.506 -11.219 1.00 20.20 166 GLY B CA 1
ATOM 3218 C C . GLY B 1 165 ? 5.916 -2.423 -11.498 1.00 20.34 166 GLY B C 1
ATOM 3219 O O . GLY B 1 165 ? 5.898 -3.612 -11.134 1.00 19.83 166 GLY B O 1
ATOM 3220 N N . ALA B 1 166 ? 6.937 -1.871 -12.148 1.00 20.41 167 ALA B N 1
ATOM 3221 C CA . ALA B 1 166 ? 8.158 -2.611 -12.454 1.00 20.69 167 ALA B CA 1
ATOM 3222 C C . ALA B 1 166 ? 8.923 -3.017 -11.191 1.00 21.23 167 ALA B C 1
ATOM 3223 O O . ALA B 1 166 ? 9.471 -4.122 -11.120 1.00 19.93 167 ALA B O 1
ATOM 3225 N N . ALA B 1 167 ? 8.953 -2.138 -10.186 1.00 21.35 168 ALA B N 1
ATOM 3226 C CA . ALA B 1 167 ? 9.599 -2.488 -8.921 1.00 21.69 168 ALA B CA 1
ATOM 3227 C C . ALA B 1 167 ? 9.056 -3.790 -8.342 1.00 23.05 168 ALA B C 1
ATOM 3228 O O . ALA B 1 167 ? 9.834 -4.694 -7.992 1.00 22.74 168 ALA B O 1
ATOM 3230 N N . VAL B 1 168 ? 7.731 -3.880 -8.233 1.00 22.86 169 VAL B N 1
ATOM 3231 C CA . VAL B 1 168 ? 7.096 -5.059 -7.648 1.00 24.08 169 VAL B CA 1
ATOM 3232 C C . VAL B 1 168 ? 7.348 -6.274 -8.544 1.00 24.72 169 VAL B C 1
ATOM 3233 O O . VAL B 1 168 ? 7.680 -7.346 -8.047 1.00 22.87 169 VAL B O 1
ATOM 3237 N N . GLU B 1 169 ? 7.247 -6.073 -9.856 1.00 25.27 170 GLU B N 1
ATOM 3238 C CA . GLU B 1 169 ? 7.484 -7.137 -10.836 1.00 27.24 170 GLU B CA 1
ATOM 3239 C C . GLU B 1 169 ? 8.918 -7.693 -10.837 1.00 27.17 170 GLU B C 1
ATOM 3240 O O . GLU B 1 169 ? 9.113 -8.899 -10.981 1.00 27.10 170 GLU B O 1
ATOM 3246 N N . PHE B 1 170 ? 9.912 -6.826 -10.664 1.00 25.64 171 PHE B N 1
ATOM 3247 C CA . PHE B 1 170 ? 11.312 -7.253 -10.694 1.00 26.43 171 PHE B CA 1
ATOM 3248 C C . PHE B 1 170 ? 11.999 -7.334 -9.330 1.00 25.32 171 PHE B C 1
ATOM 3249 O O . PHE B 1 170 ? 13.211 -7.537 -9.255 1.00 25.99 171 PHE B O 1
ATOM 3257 N N . ALA B 1 171 ? 11.225 -7.190 -8.260 1.00 24.42 172 ALA B N 1
ATOM 3258 C CA . ALA B 1 171 ? 11.781 -7.161 -6.912 1.00 24.95 172 ALA B CA 1
ATOM 3259 C C . ALA B 1 171 ? 12.498 -8.468 -6.553 1.00 25.63 172 ALA B C 1
ATOM 3260 O O . ALA B 1 171 ? 13.561 -8.442 -5.942 1.00 25.14 172 ALA B O 1
ATOM 3262 N N . ASP B 1 172 ? 11.925 -9.603 -6.950 1.00 27.17 173 ASP B N 1
ATOM 3263 C CA . ASP B 1 172 ? 12.534 -10.905 -6.651 1.00 30.53 173 ASP B CA 1
ATOM 3264 C C . ASP B 1 172 ? 13.709 -11.221 -7.585 1.00 30.90 173 ASP B C 1
ATOM 3265 O O . ASP B 1 172 ? 14.403 -12.229 -7.400 1.00 31.02 173 ASP B O 1
ATOM 3270 N N . LYS B 1 173 ? 13.926 -10.358 -8.579 1.00 30.68 174 LYS B N 1
ATOM 3271 C CA . LYS B 1 173 ? 15.022 -10.528 -9.540 1.00 32.13 174 LYS B CA 1
ATOM 3272 C C . LYS B 1 173 ? 16.266 -9.701 -9.204 1.00 32.37 174 LYS B C 1
ATOM 3273 O O . LYS B 1 173 ? 17.181 -9.606 -10.017 1.00 35.05 174 LYS B O 1
ATOM 3279 N N . GLY B 1 174 ? 16.286 -9.097 -8.017 1.00 30.37 175 GLY B N 1
ATOM 3280 C CA . GLY B 1 174 ? 17.457 -8.372 -7.526 1.00 30.51 175 GLY B CA 1
ATOM 3281 C C . GLY B 1 174 ? 17.672 -6.978 -8.094 1.00 29.86 175 GLY B C 1
ATOM 3282 O O . GLY B 1 174 ? 18.741 -6.394 -7.916 1.00 31.07 175 GLY B O 1
ATOM 3283 N N . ILE B 1 175 ? 16.661 -6.447 -8.772 1.00 27.66 176 ILE B N 1
ATOM 3284 C CA . ILE B 1 175 ? 16.774 -5.161 -9.460 1.00 26.40 176 ILE B CA 1
ATOM 3285 C C . ILE B 1 175 ? 15.983 -4.109 -8.686 1.00 25.76 176 ILE B C 1
ATOM 3286 O O . ILE B 1 175 ? 14.841 -4.357 -8.303 1.00 26.94 176 ILE B O 1
ATOM 3291 N N . LYS B 1 176 ? 16.604 -2.953 -8.439 1.00 24.75 177 LYS B N 1
ATOM 3292 C CA . LYS B 1 176 ? 15.962 -1.862 -7.702 1.00 24.17 177 LYS B CA 1
ATOM 3293 C C . LYS B 1 176 ? 15.452 -0.816 -8.685 1.00 22.16 177 LYS B C 1
ATOM 3294 O O . LYS B 1 176 ? 16.154 -0.428 -9.609 1.00 22.54 177 LYS B O 1
ATOM 3300 N N . ILE B 1 177 ? 14.210 -0.391 -8.500 1.00 20.65 178 ILE B N 1
ATOM 3301 C CA . ILE B 1 177 ? 13.593 0.548 -9.414 1.00 19.55 178 ILE B CA 1
ATOM 3302 C C . ILE B 1 177 ? 12.877 1.584 -8.572 1.00 18.71 178 ILE B C 1
ATOM 3303 O O . ILE B 1 177 ? 11.912 1.280 -7.861 1.00 18.10 178 ILE B O 1
ATOM 3308 N N . ASN B 1 178 ? 13.364 2.814 -8.650 1.00 18.38 179 ASN B N 1
ATOM 3309 C CA . ASN B 1 178 ? 12.859 3.878 -7.802 1.00 18.30 179 ASN B CA 1
ATOM 3310 C C . ASN B 1 178 ? 12.707 5.135 -8.628 1.00 18.68 179 ASN B C 1
ATOM 3311 O O . ASN B 1 178 ? 13.089 5.164 -9.793 1.00 18.37 179 ASN B O 1
ATOM 3316 N N . ALA B 1 179 ? 12.141 6.169 -8.020 1.00 19.52 180 ALA B N 1
ATOM 3317 C CA . ALA B 1 179 ? 12.000 7.446 -8.700 1.00 19.05 180 ALA B CA 1
ATOM 3318 C C . ALA B 1 179 ? 12.360 8.590 -7.767 1.00 19.20 180 ALA B C 1
ATOM 3319 O O . ALA B 1 179 ? 12.355 8.445 -6.535 1.00 20.65 180 ALA B O 1
ATOM 3321 N N . VAL B 1 180 ? 12.697 9.730 -8.353 1.00 18.14 181 VAL B N 1
ATOM 3322 C CA . VAL B 1 180 ? 12.835 10.947 -7.567 1.00 17.84 181 VAL B CA 1
ATOM 3323 C C . VAL B 1 180 ? 11.731 11.904 -7.994 1.00 18.01 181 VAL B C 1
ATOM 3324 O O . VAL B 1 180 ? 11.321 11.894 -9.153 1.00 18.20 181 VAL B O 1
ATOM 3328 N N . ALA B 1 181 ? 11.231 12.691 -7.045 1.00 17.91 182 ALA B N 1
ATOM 3329 C CA . ALA B 1 181 ? 10.169 13.657 -7.313 1.00 18.34 182 ALA B CA 1
ATOM 3330 C C . ALA B 1 181 ? 10.679 15.050 -6.948 1.00 18.75 182 ALA B C 1
ATOM 3331 O O . ALA B 1 181 ? 10.509 15.474 -5.805 1.00 19.71 182 ALA B O 1
ATOM 3333 N N . PRO B 1 182 ? 11.332 15.749 -7.899 1.00 19.32 183 PRO B N 1
ATOM 3334 C CA . PRO B 1 182 ? 11.893 17.059 -7.552 1.00 19.39 183 PRO B CA 1
ATOM 3335 C C . PRO B 1 182 ? 10.827 18.144 -7.517 1.00 20.36 183 PRO B C 1
ATOM 3336 O O . PRO B 1 182 ? 9.821 18.046 -8.225 1.00 18.78 183 PRO B O 1
ATOM 3340 N N . GLY B 1 183 ? 11.037 19.150 -6.668 1.00 20.62 184 GLY B N 1
ATOM 3341 C CA . GLY B 1 183 ? 10.264 20.388 -6.733 1.00 22.34 184 GLY B CA 1
ATOM 3342 C C . GLY B 1 183 ? 10.805 21.211 -7.892 1.00 23.98 184 GLY B C 1
ATOM 3343 O O . GLY B 1 183 ? 11.249 20.649 -8.905 1.00 23.74 184 GLY B O 1
ATOM 3344 N N . ILE B 1 184 ? 10.776 22.537 -7.760 1.00 24.60 185 ILE B N 1
ATOM 3345 C CA . ILE B 1 184 ? 11.298 23.413 -8.813 1.00 24.37 185 ILE B CA 1
ATOM 3346 C C . ILE B 1 184 ? 12.825 23.498 -8.707 1.00 24.37 185 ILE B C 1
ATOM 3347 O O . ILE B 1 184 ? 13.363 23.910 -7.676 1.00 23.95 185 ILE B O 1
ATOM 3352 N N . ILE B 1 185 ? 13.516 23.116 -9.779 1.00 23.75 186 ILE B N 1
ATOM 3353 C CA . ILE B 1 185 ? 14.979 23.018 -9.763 1.00 23.81 186 ILE B CA 1
ATOM 3354 C C . ILE B 1 185 ? 15.596 24.125 -10.611 1.00 25.48 186 ILE B C 1
ATOM 3355 O O . ILE B 1 185 ? 15.191 24.339 -11.755 1.00 24.57 186 ILE B O 1
ATOM 3360 N N . LYS B 1 186 ? 16.583 24.813 -10.047 1.00 27.55 187 LYS B N 1
ATOM 3361 C CA . LYS B 1 186 ? 17.260 25.895 -10.755 1.00 30.44 187 LYS B CA 1
ATOM 3362 C C . LYS B 1 186 ? 18.256 25.358 -11.782 1.00 30.14 187 LYS B C 1
ATOM 3363 O O . LYS B 1 186 ? 19.432 25.169 -11.490 1.00 31.93 187 LYS B O 1
ATOM 3369 N N . THR B 1 187 ? 17.769 25.123 -12.992 1.00 30.86 188 THR B N 1
ATOM 3370 C CA . THR B 1 187 ? 18.615 24.700 -14.103 1.00 30.88 188 THR B CA 1
ATOM 3371 C C . THR B 1 187 ? 19.061 25.940 -14.869 1.00 33.70 188 THR B C 1
ATOM 3372 O O . THR B 1 187 ? 18.609 27.044 -14.556 1.00 34.01 188 THR B O 1
ATOM 3376 N N . GLU B 1 188 ? 19.932 25.761 -15.868 1.00 36.71 189 GLU B N 1
ATOM 3377 C CA . GLU B 1 188 ? 20.373 26.870 -16.736 1.00 39.61 189 GLU B CA 1
ATOM 3378 C C . GLU B 1 188 ? 19.174 27.595 -17.357 1.00 39.81 189 GLU B C 1
ATOM 3379 O O . GLU B 1 188 ? 19.141 28.826 -17.428 1.00 41.14 189 GLU B O 1
ATOM 3385 N N . THR B 1 189 ? 18.188 26.813 -17.791 1.00 40.99 190 THR B N 1
ATOM 3386 C CA . THR B 1 189 ? 16.962 27.333 -18.389 1.00 42.17 190 THR B CA 1
ATOM 3387 C C . THR B 1 189 ? 16.223 28.271 -17.433 1.00 42.28 190 THR B C 1
ATOM 3388 O O . THR B 1 189 ? 15.867 29.388 -17.809 1.00 42.18 190 THR B O 1
ATOM 3392 N N . LEU B 1 190 ? 16.013 27.821 -16.198 1.00 41.61 191 LEU B N 1
ATOM 3393 C CA . LEU B 1 190 ? 15.366 28.652 -15.186 1.00 41.61 191 LEU B CA 1
ATOM 3394 C C . LEU B 1 190 ? 16.240 29.845 -14.789 1.00 43.14 191 LEU B C 1
ATOM 3395 O O . LEU B 1 190 ? 15.737 30.964 -14.651 1.00 42.20 191 LEU B O 1
ATOM 3400 N N . GLN B 1 191 ? 17.540 29.598 -14.623 1.00 45.99 192 GLN B N 1
ATOM 3401 C CA . GLN B 1 191 ? 18.505 30.629 -14.216 1.00 49.71 192 GLN B CA 1
ATOM 3402 C C . GLN B 1 191 ? 18.481 31.856 -15.120 1.00 53.39 192 GLN B C 1
ATOM 3403 O O . GLN B 1 191 ? 18.722 32.969 -14.655 1.00 55.38 192 GLN B O 1
ATOM 3405 N N . LYS B 1 192 ? 18.188 31.650 -16.404 1.00 57.40 193 LYS B N 1
ATOM 3406 C CA . LYS B 1 192 ? 18.089 32.754 -17.357 1.00 61.05 193 LYS B CA 1
ATOM 3407 C C . LYS B 1 192 ? 16.676 33.348 -17.427 1.00 62.60 193 LYS B C 1
ATOM 3408 O O . LYS B 1 192 ? 16.511 34.514 -17.781 1.00 62.59 193 LYS B O 1
ATOM 3414 N N . GLU B 1 193 ? 15.667 32.544 -17.087 1.00 64.56 194 GLU B N 1
ATOM 3415 C CA . GLU B 1 193 ? 14.292 33.037 -16.955 1.00 66.09 194 GLU B CA 1
ATOM 3416 C C . GLU B 1 193 ? 14.156 33.931 -15.723 1.00 68.33 194 GLU B C 1
ATOM 3417 O O . GLU B 1 193 ? 13.252 34.764 -15.644 1.00 67.98 194 GLU B O 1
ATOM 3423 N N . ILE B 1 194 ? 15.062 33.740 -14.767 1.00 69.95 195 ILE B N 1
ATOM 3424 C CA . ILE B 1 194 ? 15.204 34.636 -13.625 1.00 72.68 195 ILE B CA 1
ATOM 3425 C C . ILE B 1 194 ? 16.031 35.857 -14.044 1.00 74.65 195 ILE B C 1
ATOM 3426 O O . ILE B 1 194 ? 15.672 36.994 -13.726 1.00 75.30 195 ILE B O 1
ATOM 3431 N N . ASP B 1 195 ? 17.122 35.607 -14.772 1.00 75.49 196 ASP B N 1
ATOM 3432 C CA . ASP B 1 195 ? 18.016 36.661 -15.265 1.00 75.81 196 ASP B CA 1
ATOM 3433 C C . ASP B 1 195 ? 17.345 37.637 -16.234 1.00 77.64 196 ASP B C 1
ATOM 3434 O O . ASP B 1 195 ? 17.704 38.817 -16.269 1.00 79.25 196 ASP B O 1
ATOM 3439 N N . SER B 1 196 ? 16.381 37.148 -17.014 1.00 78.95 197 SER B N 1
ATOM 3440 C CA . SER B 1 196 ? 15.633 38.000 -17.946 1.00 79.90 197 SER B CA 1
ATOM 3441 C C . SER B 1 196 ? 14.605 38.872 -17.219 1.00 81.42 197 SER B C 1
ATOM 3442 O O . SER B 1 196 ? 14.189 39.910 -17.735 1.00 83.12 197 SER B O 1
ATOM 3445 N N . GLY B 1 197 ? 14.202 38.443 -16.025 1.00 82.56 198 GLY B N 1
ATOM 3446 C CA . GLY B 1 197 ? 13.289 39.216 -15.189 1.00 82.64 198 GLY B CA 1
ATOM 3447 C C . GLY B 1 197 ? 11.817 38.916 -15.404 1.00 83.81 198 GLY B C 1
ATOM 3448 O O . GLY B 1 197 ? 10.960 39.661 -14.929 1.00 85.24 198 GLY B O 1
ATOM 3449 N N . GLU B 1 198 ? 11.521 37.831 -16.120 1.00 85.11 199 GLU B N 1
ATOM 3450 C CA . GLU B 1 198 ? 10.137 37.377 -16.302 1.00 85.17 199 GLU B CA 1
ATOM 3451 C C . GLU B 1 198 ? 9.638 36.610 -15.072 1.00 86.09 199 GLU B C 1
ATOM 3452 O O . GLU B 1 198 ? 8.448 36.301 -14.960 1.00 85.47 199 GLU B O 1
ATOM 3458 N N . PHE B 1 199 ? 10.565 36.306 -14.163 1.00 85.69 200 PHE B N 1
ATOM 3459 C CA . PHE B 1 199 ? 10.262 35.668 -12.884 1.00 83.45 200 PHE B CA 1
ATOM 3460 C C . PHE B 1 199 ? 11.280 36.065 -11.817 1.00 79.28 200 PHE B C 1
ATOM 3461 O O . PHE B 1 199 ? 12.491 36.032 -12.057 1.00 78.07 200 PHE B O 1
ATOM 3469 N N . SER B 1 200 ? 10.778 36.450 -10.645 1.00 74.73 201 SER B N 1
ATOM 3470 C CA . SER B 1 200 ? 11.624 36.661 -9.472 1.00 70.56 201 SER B CA 1
ATOM 3471 C C . SER B 1 200 ? 11.948 35.305 -8.851 1.00 66.78 201 SER B C 1
ATOM 3472 O O . SER B 1 200 ? 11.096 34.415 -8.827 1.00 65.91 201 SER B O 1
ATOM 3475 N N . GLU B 1 201 ? 13.174 35.149 -8.357 1.00 64.72 202 GLU B N 1
ATOM 3476 C CA . GLU B 1 201 ? 13.574 33.903 -7.707 1.00 62.48 202 GLU B CA 1
ATOM 3477 C C . GLU B 1 201 ? 12.784 33.674 -6.418 1.00 62.97 202 GLU B C 1
ATOM 3478 O O . GLU B 1 201 ? 12.292 32.569 -6.181 1.00 61.73 202 GLU B O 1
ATOM 3484 N N . ASP B 1 202 ? 12.649 34.724 -5.606 1.00 63.92 203 ASP B N 1
ATOM 3485 C CA . ASP B 1 202 ? 11.871 34.662 -4.364 1.00 64.87 203 ASP B CA 1
ATOM 3486 C C . ASP B 1 202 ? 10.409 34.296 -4.622 1.00 63.97 203 ASP B C 1
ATOM 3487 O O . ASP B 1 202 ? 9.808 33.541 -3.851 1.00 64.95 203 ASP B O 1
ATOM 3492 N N . SER B 1 203 ? 9.856 34.827 -5.712 1.00 62.03 204 SER B N 1
ATOM 3493 C CA . SER B 1 203 ? 8.472 34.563 -6.112 1.00 60.77 204 SER B CA 1
ATOM 3494 C C . SER B 1 203 ? 8.157 33.068 -6.223 1.00 58.59 204 SER B C 1
ATOM 3495 O O . SER B 1 203 ? 7.225 32.579 -5.582 1.00 60.16 204 SER B O 1
ATOM 3498 N N . ILE B 1 204 ? 8.938 32.345 -7.022 1.00 53.69 205 ILE B N 1
ATOM 3499 C CA . ILE B 1 204 ? 8.665 30.924 -7.263 1.00 51.47 205 ILE B CA 1
ATOM 3500 C C . ILE B 1 204 ? 9.243 29.970 -6.214 1.00 47.03 205 ILE B C 1
ATOM 3501 O O . ILE B 1 204 ? 8.734 28.860 -6.050 1.00 46.36 205 ILE B O 1
ATOM 3506 N N . SER B 1 205 ? 10.284 30.400 -5.501 1.00 42.98 206 SER B N 1
ATOM 3507 C CA . SER B 1 205 ? 10.884 29.574 -4.447 1.00 41.18 206 SER B CA 1
ATOM 3508 C C . SER B 1 205 ? 10.013 29.506 -3.188 1.00 40.21 206 SER B C 1
ATOM 3509 O O . SER B 1 205 ? 10.197 28.619 -2.344 1.00 39.44 206 SER B O 1
ATOM 3512 N N . SER B 1 206 ? 9.070 30.443 -3.075 1.00 37.72 207 SER B N 1
ATOM 3513 C CA . SER B 1 206 ? 8.147 30.506 -1.939 1.00 36.80 207 SER B CA 1
ATOM 3514 C C . SER B 1 206 ? 7.152 29.341 -1.884 1.00 35.55 207 SER B C 1
ATOM 3515 O O . SER B 1 206 ? 6.520 29.115 -0.851 1.00 34.38 207 SER B O 1
ATOM 3518 N N . ILE B 1 207 ? 7.015 28.597 -2.980 1.00 35.89 208 ILE B N 1
ATOM 3519 C CA . ILE B 1 207 ? 6.137 27.417 -2.968 1.00 36.23 208 ILE B CA 1
ATOM 3520 C C . ILE B 1 207 ? 6.712 26.260 -2.131 1.00 34.15 208 ILE B C 1
ATOM 3521 O O . ILE B 1 207 ? 5.956 25.426 -1.628 1.00 33.63 208 ILE B O 1
ATOM 3526 N N . HIS B 1 208 ? 8.037 26.228 -1.972 1.00 31.47 209 HIS B N 1
ATOM 3527 C CA . HIS B 1 208 ? 8.695 25.262 -1.086 1.00 29.03 209 HIS B CA 1
ATOM 3528 C C . HIS B 1 208 ? 8.755 25.809 0.338 1.00 28.29 209 HIS B C 1
ATOM 3529 O O . HIS B 1 208 ? 9.151 26.964 0.542 1.00 27.05 209 HIS B O 1
ATOM 3536 N N . PRO B 1 209 ? 8.374 24.982 1.332 1.00 27.03 210 PRO B N 1
ATOM 3537 C CA . PRO B 1 209 ? 8.548 25.369 2.733 1.00 26.49 210 PRO B CA 1
ATOM 3538 C C . PRO B 1 209 ? 9.972 25.827 3.070 1.00 26.26 210 PRO B C 1
ATOM 3539 O O . PRO B 1 209 ? 10.141 26.718 3.897 1.00 26.08 210 PRO B O 1
ATOM 3543 N N . MET B 1 210 ? 10.987 25.251 2.426 1.00 25.89 211 MET B N 1
ATOM 3544 C CA . MET B 1 210 ? 12.371 25.696 2.663 1.00 25.81 211 MET B CA 1
ATOM 3545 C C . MET B 1 210 ? 12.699 27.084 2.098 1.00 25.49 211 MET B C 1
ATOM 3546 O O . MET B 1 210 ? 13.798 27.595 2.313 1.00 25.14 211 MET B O 1
ATOM 3551 N N . GLN B 1 211 ? 11.750 27.683 1.380 1.00 27.10 212 GLN B N 1
ATOM 3552 C CA . GLN B 1 211 ? 11.893 29.050 0.846 1.00 29.37 212 GLN B CA 1
ATOM 3553 C C . GLN B 1 211 ? 13.168 29.264 0.015 1.00 28.77 212 GLN B C 1
ATOM 3554 O O . GLN B 1 211 ? 13.807 30.323 0.090 1.00 27.83 212 GLN B O 1
ATOM 3560 N N . LYS B 1 212 ? 13.539 28.240 -0.754 1.00 27.00 213 LYS B N 1
ATOM 3561 C CA . LYS B 1 212 ? 14.611 28.323 -1.749 1.00 26.95 213 LYS B CA 1
ATOM 3562 C C . LYS B 1 212 ? 14.312 27.324 -2.875 1.00 26.82 213 LYS B C 1
ATOM 3563 O O . LYS B 1 212 ? 13.432 26.469 -2.736 1.00 26.53 213 LYS B O 1
ATOM 3569 N N . LEU B 1 213 ? 15.041 27.428 -3.982 1.00 27.29 214 LEU B N 1
ATOM 3570 C CA . LEU B 1 213 ? 14.868 26.491 -5.087 1.00 26.81 214 LEU B CA 1
ATOM 3571 C C . LEU B 1 213 ? 15.738 25.270 -4.877 1.00 25.48 214 LEU B C 1
ATOM 3572 O O . LEU B 1 213 ? 16.717 25.311 -4.133 1.00 25.02 214 LEU B O 1
ATOM 3577 N N . GLY B 1 214 ? 15.377 24.175 -5.532 1.00 24.51 215 GLY B N 1
ATOM 3578 C CA . GLY B 1 214 ? 16.246 23.011 -5.549 1.00 23.88 215 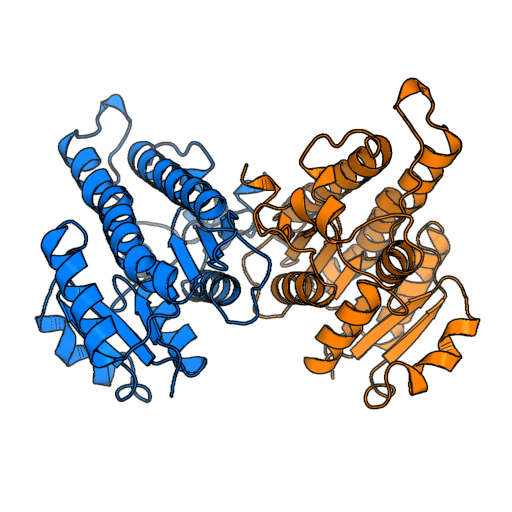GLY B CA 1
ATOM 3579 C C . GLY B 1 214 ? 17.366 23.232 -6.545 1.00 23.32 215 GLY B C 1
ATOM 3580 O O . GLY B 1 214 ? 17.246 24.046 -7.458 1.00 24.37 215 GLY B O 1
ATOM 3581 N N . THR B 1 215 ? 18.462 22.515 -6.353 1.00 22.74 216 THR B N 1
ATOM 3582 C CA . THR B 1 215 ? 19.596 22.586 -7.264 1.00 23.38 216 THR B CA 1
ATOM 3583 C C . THR B 1 215 ? 19.725 21.272 -8.017 1.00 22.75 216 THR B C 1
ATOM 3584 O O . THR B 1 215 ? 19.187 20.247 -7.587 1.00 23.31 216 THR B O 1
ATOM 3588 N N . THR B 1 216 ? 20.456 21.291 -9.130 1.00 21.97 217 THR B N 1
ATOM 3589 C CA . THR B 1 216 ? 20.681 20.058 -9.874 1.00 21.61 217 THR B CA 1
ATOM 3590 C C . THR B 1 216 ? 21.483 19.042 -9.042 1.00 21.78 217 THR B C 1
ATOM 3591 O O . THR B 1 216 ? 21.290 17.827 -9.188 1.00 22.35 217 THR B O 1
ATOM 3595 N N . LEU B 1 217 ? 22.364 19.531 -8.167 1.00 22.37 218 LEU B N 1
ATOM 3596 C CA . LEU B 1 217 ? 23.107 18.650 -7.260 1.00 22.98 218 LEU B CA 1
ATOM 3597 C C . LEU B 1 217 ? 22.195 17.937 -6.249 1.00 22.11 218 LEU B C 1
ATOM 3598 O O . LEU B 1 217 ? 22.425 16.755 -5.946 1.00 22.10 218 LEU B O 1
ATOM 3603 N N . ASP B 1 218 ? 21.175 18.642 -5.741 1.00 20.78 219 ASP B N 1
ATOM 3604 C CA . ASP B 1 218 ? 20.185 18.044 -4.833 1.00 21.03 219 ASP B CA 1
ATOM 3605 C C . ASP B 1 218 ? 19.616 16.790 -5.491 1.00 21.10 219 ASP B C 1
ATOM 3606 O O . ASP B 1 218 ? 19.570 15.719 -4.879 1.00 21.47 219 ASP B O 1
ATOM 3611 N N . VAL B 1 219 ? 19.201 16.932 -6.746 1.00 21.13 220 VAL B N 1
ATOM 3612 C CA . VAL B 1 219 ? 18.555 15.835 -7.476 1.00 21.36 220 VAL B CA 1
ATOM 3613 C C . VAL B 1 219 ? 19.556 14.714 -7.771 1.00 20.64 220 VAL B C 1
ATOM 3614 O O . VAL B 1 219 ? 19.253 13.541 -7.549 1.00 21.23 220 VAL B O 1
ATOM 3618 N N . ALA B 1 220 ? 20.751 15.088 -8.237 1.00 20.75 221 ALA B N 1
ATOM 3619 C CA . ALA B 1 220 ? 21.832 14.134 -8.539 1.00 20.47 221 ALA B CA 1
ATOM 3620 C C . ALA B 1 220 ? 22.217 13.257 -7.342 1.00 20.75 221 ALA B C 1
ATOM 3621 O O . ALA B 1 220 ? 22.424 12.043 -7.486 1.00 20.26 221 ALA B O 1
ATOM 3623 N N . LYS B 1 221 ? 22.334 13.885 -6.175 1.00 20.23 222 LYS B N 1
ATOM 3624 C CA . LYS B 1 221 ? 22.613 13.179 -4.923 1.00 21.07 222 LYS B CA 1
ATOM 3625 C C . LYS B 1 221 ? 21.533 12.151 -4.592 1.00 20.38 222 LYS B C 1
ATOM 3626 O O . LYS B 1 221 ? 21.846 11.026 -4.191 1.00 19.30 222 LYS B O 1
ATOM 3632 N N . GLY B 1 222 ? 20.270 12.542 -4.767 1.00 19.14 223 GLY B N 1
ATOM 3633 C CA . GLY B 1 222 ? 19.137 11.642 -4.519 1.00 18.55 223 GLY B CA 1
ATOM 3634 C C . GLY B 1 222 ? 19.153 10.466 -5.481 1.00 18.78 223 GLY B C 1
ATOM 3635 O O . GLY B 1 222 ? 18.992 9.314 -5.073 1.00 18.03 223 GLY B O 1
ATOM 3636 N N . ILE B 1 223 ? 19.373 10.754 -6.763 1.00 18.01 224 ILE B N 1
ATOM 3637 C CA . ILE B 1 223 ? 19.437 9.702 -7.781 1.00 18.05 224 ILE B CA 1
ATOM 3638 C C . ILE B 1 223 ? 20.605 8.754 -7.501 1.00 19.00 224 ILE B C 1
ATOM 3639 O O . ILE B 1 223 ? 20.442 7.531 -7.539 1.00 18.58 224 ILE B O 1
ATOM 3644 N N . TYR B 1 224 ? 21.771 9.319 -7.192 1.00 19.15 225 TYR B N 1
ATOM 3645 C CA . TYR B 1 224 ? 22.941 8.502 -6.887 1.00 20.09 225 TYR B CA 1
ATOM 3646 C C . TYR B 1 224 ? 22.696 7.580 -5.695 1.00 20.02 225 TYR B C 1
ATOM 3647 O O . TYR B 1 224 ? 23.060 6.395 -5.736 1.00 21.54 225 TYR B O 1
ATOM 3656 N N . PHE B 1 225 ? 22.072 8.114 -4.642 1.00 19.41 226 PHE B N 1
ATOM 3657 C CA . PHE B 1 225 ? 21.743 7.310 -3.459 1.00 19.95 226 PHE B CA 1
ATOM 3658 C C . PHE B 1 225 ? 20.886 6.089 -3.823 1.00 20.51 226 PHE B C 1
ATOM 3659 O O . PHE B 1 225 ? 21.124 4.987 -3.332 1.00 20.00 226 PHE B O 1
ATOM 3667 N N . LEU B 1 226 ? 19.889 6.297 -4.679 1.00 20.56 227 LEU B N 1
ATOM 3668 C CA . LEU B 1 226 ? 18.969 5.213 -5.045 1.00 20.22 227 LEU B CA 1
ATOM 3669 C C . LEU B 1 226 ? 19.593 4.224 -6.012 1.00 21.25 227 LEU B C 1
ATOM 3670 O O . LEU B 1 226 ? 19.122 3.092 -6.118 1.00 22.97 227 LEU B O 1
ATOM 3675 N N . ALA B 1 227 ? 20.638 4.657 -6.720 1.00 21.27 228 ALA B N 1
ATOM 3676 C CA . ALA B 1 227 ? 21.258 3.852 -7.775 1.00 22.02 228 ALA B CA 1
ATOM 3677 C C . ALA B 1 227 ? 22.482 3.048 -7.348 1.00 22.65 228 ALA B C 1
ATOM 3678 O O . ALA B 1 227 ? 22.815 2.063 -8.011 1.00 22.43 228 ALA B O 1
ATOM 3680 N N . ASN B 1 228 ? 23.169 3.484 -6.287 1.00 22.75 229 ASN B N 1
ATOM 3681 C CA . ASN B 1 228 ? 24.489 2.930 -5.961 1.00 23.27 229 ASN B CA 1
ATOM 3682 C C . ASN B 1 228 ? 24.455 1.499 -5.403 1.00 23.19 229 ASN B C 1
ATOM 3683 O O . ASN B 1 228 ? 23.383 0.980 -5.066 1.00 22.74 229 ASN B O 1
ATOM 3688 N N . GLU B 1 229 ? 25.625 0.862 -5.328 1.00 24.41 230 GLU B N 1
ATOM 3689 C CA . GLU B 1 229 ? 25.723 -0.552 -4.937 1.00 25.88 230 GLU B CA 1
ATOM 3690 C C . GLU B 1 229 ? 25.307 -0.804 -3.482 1.00 25.59 230 GLU B C 1
ATOM 3691 O O . GLU B 1 229 ? 25.053 -1.944 -3.095 1.00 25.91 230 GLU B O 1
ATOM 3697 N N . ASP B 1 230 ? 25.228 0.262 -2.685 1.00 24.33 231 ASP B N 1
ATOM 3698 C CA . ASP B 1 230 ? 24.856 0.137 -1.270 1.00 24.94 231 ASP B CA 1
ATOM 3699 C C . ASP B 1 230 ? 23.349 0.178 -1.031 1.00 23.49 231 ASP B C 1
ATOM 3700 O O . ASP B 1 230 ? 22.889 -0.008 0.095 1.00 23.19 231 ASP B O 1
ATOM 3705 N N . ASN B 1 231 ? 22.585 0.426 -2.091 1.00 22.78 232 ASN B N 1
ATOM 3706 C CA . ASN B 1 231 ? 21.145 0.229 -2.024 1.00 22.95 232 ASN B CA 1
ATOM 3707 C C . ASN B 1 231 ? 20.795 -1.235 -2.272 1.00 23.13 232 ASN B C 1
ATOM 3708 O O . ASN B 1 231 ? 20.801 -1.699 -3.422 1.00 23.68 232 ASN B O 1
ATOM 3713 N N . ASN B 1 232 ? 20.469 -1.941 -1.193 1.00 23.25 233 ASN B N 1
ATOM 3714 C CA . ASN B 1 232 ? 20.059 -3.342 -1.264 1.00 24.25 233 ASN B CA 1
ATOM 3715 C C . ASN B 1 232 ? 18.579 -3.588 -1.000 1.00 24.18 233 ASN B C 1
ATOM 3716 O O . ASN B 1 232 ? 18.085 -4.687 -1.273 1.00 24.29 233 ASN B O 1
ATOM 3721 N N . PHE B 1 233 ? 17.861 -2.587 -0.486 1.00 23.09 234 PHE B N 1
ATOM 3722 C CA . PHE B 1 233 ? 16.525 -2.840 0.064 1.00 21.88 234 PHE B CA 1
ATOM 3723 C C . PHE B 1 233 ? 15.526 -1.711 -0.188 1.00 21.35 234 PHE B C 1
ATOM 3724 O O . PHE B 1 233 ? 14.421 -1.722 0.353 1.00 22.40 234 PHE B O 1
ATOM 3732 N N . ILE B 1 234 ? 15.910 -0.744 -1.008 1.00 20.32 235 ILE B N 1
ATOM 3733 C CA . ILE B 1 234 ? 14.978 0.318 -1.384 1.00 19.79 235 ILE B CA 1
ATOM 3734 C C . ILE B 1 234 ? 14.545 0.094 -2.828 1.00 19.48 235 ILE B C 1
ATOM 3735 O O . ILE B 1 234 ? 15.355 0.171 -3.760 1.00 19.71 235 ILE B O 1
ATOM 3740 N N . THR B 1 235 ? 13.264 -0.221 -2.999 1.00 19.97 236 THR B N 1
ATOM 3741 C CA . THR B 1 235 ? 12.679 -0.358 -4.335 1.00 20.19 236 THR B CA 1
ATOM 3742 C C . THR B 1 235 ? 11.200 0.047 -4.322 1.00 20.02 236 THR B C 1
ATOM 3743 O O . THR B 1 235 ? 10.538 -0.024 -3.278 1.00 19.90 236 THR B O 1
ATOM 3747 N N . GLY B 1 236 ? 10.701 0.507 -5.471 1.00 19.83 237 GLY B N 1
ATOM 3748 C CA . GLY B 1 236 ? 9.336 1.032 -5.572 1.00 19.24 237 GLY B CA 1
ATOM 3749 C C . GLY B 1 236 ? 9.074 2.351 -4.858 1.00 20.70 237 GLY B C 1
ATOM 3750 O O . GLY B 1 236 ? 7.915 2.747 -4.672 1.00 21.23 237 GLY B O 1
ATOM 3751 N N . HIS B 1 237 ? 10.138 3.050 -4.481 1.00 20.68 238 HIS B N 1
ATOM 3752 C CA . HIS B 1 237 ? 10.003 4.266 -3.679 1.00 19.88 238 HIS B CA 1
ATOM 3753 C C . HIS B 1 237 ? 10.150 5.520 -4.523 1.00 20.00 238 HIS B C 1
ATOM 3754 O O . HIS B 1 237 ? 10.892 5.533 -5.507 1.00 18.98 238 HIS B O 1
ATOM 3761 N N . VAL B 1 238 ? 9.443 6.572 -4.118 1.00 19.29 239 VAL B N 1
ATOM 3762 C CA . VAL B 1 238 ? 9.560 7.865 -4.758 1.00 19.40 239 VAL B CA 1
ATOM 3763 C C . VAL B 1 238 ? 10.149 8.836 -3.732 1.00 18.33 239 VAL B C 1
ATOM 3764 O O . VAL B 1 238 ? 9.497 9.192 -2.756 1.00 18.51 239 VAL B O 1
ATOM 3768 N N . LEU B 1 239 ? 11.392 9.234 -3.958 1.00 18.24 240 LEU B N 1
ATOM 3769 C CA . LEU B 1 239 ? 12.102 10.119 -3.045 1.00 18.58 240 LEU B CA 1
ATOM 3770 C C . LEU B 1 239 ? 11.800 11.574 -3.404 1.00 19.03 240 LEU B C 1
ATOM 3771 O O . LEU B 1 239 ? 12.172 12.023 -4.481 1.00 19.20 240 LEU B O 1
ATOM 3776 N N . SER B 1 240 ? 11.144 12.304 -2.504 1.00 20.40 241 SER B N 1
ATOM 3777 C CA . SER B 1 240 ? 10.808 13.709 -2.755 1.00 21.40 241 SER B CA 1
ATOM 3778 C C . SER B 1 240 ? 12.034 14.567 -2.499 1.00 21.27 241 SER B C 1
ATOM 3779 O O . SER B 1 240 ? 12.675 14.433 -1.469 1.00 22.24 241 SER B O 1
ATOM 3782 N N . ILE B 1 241 ? 12.367 15.431 -3.451 1.00 20.39 242 ILE B N 1
ATOM 3783 C CA . ILE B 1 241 ? 13.517 16.321 -3.312 1.00 19.93 242 ILE B CA 1
ATOM 3784 C C . ILE B 1 241 ? 12.936 17.700 -3.604 1.00 20.03 242 ILE B C 1
ATOM 3785 O O . ILE B 1 241 ? 13.070 18.233 -4.700 1.00 19.52 242 ILE B O 1
ATOM 3790 N N . ASP B 1 242 ? 12.260 18.254 -2.601 1.00 20.50 243 ASP B N 1
ATOM 3791 C CA . ASP B 1 242 ? 11.253 19.285 -2.845 1.00 21.51 243 ASP B CA 1
ATOM 3792 C C . ASP B 1 242 ? 11.164 20.382 -1.772 1.00 21.48 243 ASP B C 1
ATOM 3793 O O . ASP B 1 242 ? 10.161 21.107 -1.700 1.00 21.29 243 ASP B O 1
ATOM 3798 N N . GLY B 1 243 ? 12.195 20.494 -0.939 1.00 21.16 244 GLY B N 1
ATOM 3799 C CA . GLY B 1 243 ? 12.199 21.491 0.150 1.00 21.70 244 GLY B CA 1
ATOM 3800 C C . GLY B 1 243 ? 10.976 21.417 1.049 1.00 21.98 244 GLY B C 1
ATOM 3801 O O . GLY B 1 243 ? 10.550 22.431 1.622 1.00 21.44 244 GLY B O 1
ATOM 3802 N N . GLY B 1 244 ? 10.401 20.219 1.155 1.00 21.59 245 GLY B N 1
ATOM 3803 C CA . GLY B 1 244 ? 9.256 19.969 2.041 1.00 21.85 245 GLY B CA 1
ATOM 3804 C C . GLY B 1 244 ? 7.891 20.124 1.400 1.00 22.12 245 GLY B C 1
ATOM 3805 O O . GLY B 1 244 ? 6.872 20.006 2.076 1.00 22.46 245 GLY B O 1
ATOM 3806 N N . TYR B 1 245 ? 7.859 20.381 0.095 1.00 22.64 246 TYR B N 1
ATOM 3807 C CA . TYR B 1 245 ? 6.597 20.694 -0.580 1.00 24.40 246 TYR B CA 1
ATOM 3808 C C . TYR B 1 245 ? 5.493 19.670 -0.320 1.00 24.46 246 TYR B C 1
ATOM 3809 O O . TYR B 1 245 ? 4.380 20.045 0.057 1.00 25.06 246 TYR B O 1
ATOM 3818 N N . LEU B 1 246 ? 5.796 18.388 -0.519 1.00 24.71 247 LEU B N 1
ATOM 3819 C CA . LEU B 1 246 ? 4.770 17.345 -0.434 1.00 24.70 247 LEU B CA 1
ATOM 3820 C C . LEU B 1 246 ? 4.371 16.985 1.003 1.00 26.41 247 LEU B C 1
ATOM 3821 O O . LEU B 1 246 ? 3.397 16.261 1.206 1.00 25.64 247 LEU B O 1
ATOM 3826 N N . SER B 1 247 ? 5.107 17.499 1.989 1.00 26.47 248 SER B N 1
ATOM 3827 C CA . SER B 1 247 ? 4.800 17.219 3.401 1.00 28.78 248 SER B CA 1
ATOM 3828 C C . SER B 1 247 ? 3.723 18.137 3.976 1.00 30.64 248 SER B C 1
ATOM 3829 O O . SER B 1 247 ? 3.263 17.940 5.109 1.00 31.92 248 SER B O 1
ATOM 3832 N N . GLN B 1 248 ? 3.345 19.155 3.210 1.00 30.56 249 GLN B N 1
ATOM 3833 C CA . GLN B 1 248 ? 2.209 20.003 3.555 1.00 33.78 249 GLN B CA 1
ATOM 3834 C C . GLN B 1 248 ? 1.020 19.614 2.690 1.00 35.50 249 GLN B C 1
ATOM 3835 O O . GLN B 1 248 ? -0.123 19.851 3.066 1.00 37.76 249 GLN B O 1
#

B-factor: mean 29.26, std 12.42, range [16.14, 98.4]

Secondary structure (DSSP, 8-state):
---EEEES--SSHHHHHHHHHHHHTT-EEEEEES-GGGGGGHHHHSGGGGGGEEEEE--TT-HHHHHHHHHHHHHHHS---EEEE--------SSGGG--HHHHHHHIIIIIIIHHHHHHHHHHHHHHHT-EEEEEE--GGGSS--TT-HHHHHHHHHHHHHHHHHHHHHGGGTEEEEEEEE-SB--HHHHHHHHTTSS-HHHHHTTSTTSS-B-HHHHHHHHHHHHSTT-SS--S-EEEESTTGGG-/---EEEES--SSHHHHHHHHHHHHTT-EEEEEES-GGGGGGHHHHSTTTGGGEEEEE--TT-HHHHHHHHHHHHHHHS---EEEE--------SSGGG--HHHHHHHIIIIIIHHHHHHHHHHHHHHHHT-EEEEEE--GGGSS--TT-HHHHHHHHHHHHHHHHHHHHHGGGTEEEEEEEE-SB--HHHHHHHHTTSS-HHHHHTTSTTSS-B-HHHHHHHHHHHHSTT-SS--S-EEEESTTGGG-

Nearest PDB structures (foldseek):
  4qec-assembly1_A  TM=1.004E+00  e=7.690E-50  Staphylococcus epidermidis
  4qed-assembly1_A  TM=1.004E+00  e=1.241E-49  Staphylococcus epidermidis
  7djs-assembly1_D  TM=9.572E-01  e=1.117E-26  Pseudomonas aeruginosa
  7djs-assembly1_A  TM=9.479E-01  e=4.832E-25  Pseudomonas aeruginosa
  7djs-assembly1_C  TM=9.496E-01  e=8.785E-25  Pseudomonas aeruginosa

CATH classification: 3.40.50.720

Solvent-accessible surface area: 21848 Å² total; per-residue (Å²): 231,77,58,1,0,0,0,1,19,2,13,127,11,28,0,51,37,0,0,31,12,0,10,118,62,95,6,22,0,0,0,5,11,138,107,132,78,29,90,140,113,14,47,147,52,2,87,102,56,74,155,43,19,17,29,27,72,5,49,12,57,64,54,145,46,0,53,80,8,0,61,103,0,34,185,143,52,66,92,14,30,2,0,0,5,28,29,41,52,60,62,82,55,29,111,92,122,110,39,126,102,92,30,54,71,114,2,45,58,22,1,35,68,1,8,83,18,0,8,69,25,0,12,108,32,2,77,160,103,67,66,12,6,1,0,0,12,3,10,4,9,2,80,33,72,47,94,124,23,81,23,37,4,51,0,13,90,34,0,12,45,48,0,77,44,15,0,55,117,15,1,99,73,23,0,27,0,0,0,0,0,7,10,44,16,80,28,91,79,29,29,142,56,29,128,78,63,120,94,62,57,115,65,25,8,60,65,0,16,13,98,77,12,0,66,23,74,13,0,0,54,0,0,36,23,1,5,27,114,68,10,68,1,6,2,3,19,14,0,9,0,1,0,0,42,47,19,131,227,74,63,1,0,0,0,2,19,1,14,128,12,29,1,53,35,0,0,31,10,0,13,125,61,94,7,24,0,0,0,5,12,140,109,136,78,32,90,147,112,13,62,146,62,1,80,95,58,58,161,38,18,15,30,27,69,5,49,12,57,62,55,128,44,0,50,74,8,0,64,111,0,35,182,146,51,64,90,15,28,2,0,0,4,28,30,38,52,62,61,84,74,22,111,93,124,110,43,121,105,89,32,56,71,110,3,44,58,21,1,36,67,0,6,79,18,0,9,70,27,0,11,108,36,2,75,166,102,66,65,13,6,1,0,0,13,3,10,4,8,2,81,31,71,48,98,124,26,81,21,35,4,50,0,13,88,34,1,12,44,51,0,77,42,16,0,56,120,18,1,96,73,23,0,28,0,0,0,0,0,9,12,45,17,83,30,89,76,27,35,138,58,32,126,78,61,116,99,64,63,115,63,29,8,58,54,0,17,12,99,76,10,0,62,22,73,12,0,0,54,0,0,36,22,1,5,26,117,71,9,66,1,6,2,5,19,14,0,7,0,1,0,0,43,47,19,131

Foldseek 3Di:
DFAEEEEAAQQWFLNVLLQVLVLVVGHQYEHEDLDPVCVVCQCVSPPPRSVSYHYDNDDLLDLVRLLVVLVVCCVVPVHHAEYELPWADADQDAAPVPDDPVRLVVRCSGLPSSLVSNCVNVCVVCLVVLHHEYEYEAAVLLVDPDHSRVSSSVSSVNVLVVFLVVQVVSVVSQYAGEYEHEYAEDIPVNVVCCVVVVDPQQVSLVLAPQSHHHYSNLVSVVRCVRRDPPPRDHHSYYHYSYNCNVVD/DFAEEEEAAQQWFLNVLLQVLVQVVRHQYEHEELDPVCVVCCCVSPVPRSVSYHYDYDDLLDLVRLLVVLVVCCVVVVHHAEYELPWADADFDAFPVPDDPVRLVVRCSGLPSSLVSNCVNVCVVCLVVLHHEYEYEAAVLLVDPDHRRVSSSVSSVNVLVVQLVVQVVSVVSHYAGEYEHEYAEDIPVVVVCCVVPVDPQQRRLVLAPQSHHHYSNLVSVVRCVRRDPPPRDHHSYYHYSYNCNVVD